Protein AF-0000000067797467 (afdb_homodimer)

Foldseek 3Di:
DDPVPDPPPPDDDDPDDPPDDPPPPDPPPPPPPVPPCPVPPPPPDLLNVLVVLLVVLVVVLVVLVVVLVVLLVVQVQDDPLSARPVLVVLCVVLQWDWDDDLQDQWIWIWHADPQGKIKIKIWGLVQQPDDDPDDDDDDDPDDPPPPPPVQRWTWMWMWIFDPQAWIKIWTATDDQLDTDTFFIFTGNGRCLVPPDDPVSVVVVVPGDGDHTLVPDDPVVSVVVRVVVVVNRSGSSNSNSVVSVSVSSSSSSVSVVSVVVSVVSD/DPPDPDDDDDDDDDDDDDPDPPDPPPPPPPPPPVPCCCVCVVPCPLVNVLVVLLVVLVVVLVVLVVVLVVLLVVQVQDDPLSARPVLVVLCVVLQWDWDDDLQDQKIWIWHADPQRKIKIKIWGLVQADPDDPPDPDDDDPPDPPPPPPPQGWTWMWMWIFDPQAWIKIWTATDDQLDTDTFFIDTGNGRCLRPPDDPVSVVVVVPDDGDHTLVPDDPVVSVVVRVVVVVNRSGSSNSNSVVSVSVSSSSSSVSVVSVVVSVVSD

Nearest PDB structures (foldseek):
  3qv0-assembly1_A  TM=9.021E-01  e=7.326E-13  Saccharomyces cerevisiae
  3jv1-assembly1_A  TM=8.068E-01  e=3.166E-10  Trypanosoma brucei
  1yqf-assembly1_C  TM=7.315E-01  e=5.417E-11  Leishmania major
  1yqf-assembly2_E  TM=7.341E-01  e=7.970E-11  Leishmania major
  1yqf-assembly1_B  TM=8.059E-01  e=1.190E-09  Leishmania major

InterPro domains:
  IPR003428 Mitochondrial glycoprotein [PF02330] (66-263)
  IPR003428 Mitochondrial glycoprotein [PTHR10826] (21-265)
  IPR036561 Mitochondrial glycoprotein superfamily [G3DSA:3.10.280.10] (45-264)
  IPR036561 Mitochondrial glycoprotein superfamily [SSF54529] (49-264)

Sequence (530 aa):
MSRAILRINASNIVRQALRASAPQVTRFAVPAFTRALSTSRPAFSSEAIATELVARLTKEIDYENSVEAEIAEESGSTGQYRLPKEIDNELTKSGFEIVYSPSKDELELVKKLDNGDVTRVFVSLGAVAQPAPDAFPEEAEVESAEEMEMPEMMDINVVIDRAAQGALSIHGQIDEGEFIISTITPYKDGKLATIDDANTAAERRNAYEGPYFYSLDEDLQRSIQDYIQSRGVDTTFLLLLPEIAETFENRSYKTYLASIRDVVAMSRAILRINASNIVRQALRASAPQVTRFAVPAFTRALSTSRPAFSSEAIATELVARLTKEIDYENSVEAEIAEESGSTGQYRLPKEIDNELTKSGFEIVYSPSKDELELVKKLDNGDVTRVFVSLGAVAQPAPDAFPEEAEVESAEEMEMPEMMDINVVIDRAAQGALSIHGQIDEGEFIISTITPYKDGKLATIDDANTAAERRNAYEGPYFYSLDEDLQRSIQDYIQSRGVDTTFLLLLPEIAETFENRSYKTYLASIRDVVA

Structure (mmCIF, N/CA/C/O backbone):
data_AF-0000000067797467-model_v1
#
loop_
_entity.id
_entity.type
_entity.pdbx_description
1 polymer YALI0A06765p
#
loop_
_atom_site.group_PDB
_atom_site.id
_atom_site.type_symbol
_atom_site.label_atom_id
_atom_site.label_alt_id
_atom_site.label_comp_id
_atom_site.label_asym_id
_atom_site.label_entity_id
_atom_site.label_seq_id
_atom_site.pdbx_PDB_ins_code
_atom_site.Cartn_x
_atom_site.Cartn_y
_atom_site.Cartn_z
_atom_site.occupancy
_atom_site.B_iso_or_equiv
_atom_site.auth_seq_id
_atom_site.auth_comp_id
_atom_site.auth_asym_id
_atom_site.auth_atom_id
_atom_site.pdbx_PDB_model_num
ATOM 1 N N . MET A 1 1 ? -31.374 -19.629 41.127 1 16.2 1 MET A N 1
ATOM 2 C CA . MET A 1 1 ? -30.366 -19.981 42.123 1 16.2 1 MET A CA 1
ATOM 3 C C . MET A 1 1 ? -29.049 -19.264 41.84 1 16.2 1 MET A C 1
ATOM 5 O O . MET A 1 1 ? -28.854 -18.722 40.75 1 16.2 1 MET A O 1
ATOM 9 N N . SER A 1 2 ? -27.898 -19.558 42.685 1 15.97 2 SER A N 1
ATOM 10 C CA . SER A 1 2 ? -26.846 -19.112 43.592 1 15.97 2 SER A CA 1
ATOM 11 C C . SER A 1 2 ? -25.509 -18.986 42.869 1 15.97 2 SER A C 1
ATOM 13 O O . SER A 1 2 ? -24.481 -18.721 43.495 1 15.97 2 SER A O 1
ATOM 15 N N . ARG A 1 3 ? -25.357 -19.391 41.584 1 17.43 3 ARG A N 1
ATOM 16 C CA . ARG A 1 3 ? -23.984 -19.881 41.521 1 17.43 3 ARG A CA 1
ATOM 17 C C . ARG A 1 3 ? -22.988 -18.731 41.626 1 17.43 3 ARG A C 1
ATOM 19 O O . ARG A 1 3 ? -22.857 -17.929 40.699 1 17.43 3 ARG A O 1
ATOM 26 N N . ALA A 1 4 ? -22.892 -18.04 42.884 1 17.18 4 ALA A N 1
ATOM 27 C CA . ALA A 1 4 ? -21.997 -17.081 43.527 1 17.18 4 ALA A CA 1
ATOM 28 C C . ALA A 1 4 ? -20.536 -17.461 43.304 1 17.18 4 ALA A C 1
ATOM 30 O O . ALA A 1 4 ? -20.03 -18.399 43.924 1 17.18 4 ALA A O 1
ATOM 31 N N . ILE A 1 5 ? -20.193 -17.905 41.988 1 20.16 5 ILE A N 1
ATOM 32 C CA . ILE A 1 5 ? -18.879 -18.539 42.032 1 20.16 5 ILE A CA 1
ATOM 33 C C . ILE A 1 5 ? -17.896 -17.637 42.775 1 20.16 5 ILE A C 1
ATOM 35 O O . ILE A 1 5 ? -17.904 -16.417 42.594 1 20.16 5 ILE A O 1
ATOM 39 N N . LEU A 1 6 ? -17.359 -18.194 43.774 1 17.08 6 LEU A N 1
ATOM 40 C CA . LEU A 1 6 ? -16.394 -17.971 44.844 1 17.08 6 LEU A CA 1
ATOM 41 C C . LEU A 1 6 ? -15.128 -17.313 44.307 1 17.08 6 LEU A C 1
ATOM 43 O O . LEU A 1 6 ? -14.532 -17.798 43.343 1 17.08 6 LEU A O 1
ATOM 47 N N . ARG A 1 7 ? -14.999 -15.891 44.419 1 18.89 7 ARG A N 1
ATOM 48 C CA . ARG A 1 7 ? -14.053 -14.782 44.496 1 18.89 7 ARG A CA 1
ATOM 49 C C . ARG A 1 7 ? -12.79 -15.192 45.245 1 18.89 7 ARG A C 1
ATOM 51 O O . ARG A 1 7 ? -12.739 -15.116 46.475 1 18.89 7 ARG A O 1
ATOM 58 N N . ILE A 1 8 ? -12.352 -16.532 44.94 1 18.1 8 ILE A N 1
ATOM 59 C CA . ILE A 1 8 ? -11.269 -16.901 45.844 1 18.1 8 ILE A CA 1
ATOM 60 C C . ILE A 1 8 ? -10.212 -15.798 45.86 1 18.1 8 ILE A C 1
ATOM 62 O O . ILE A 1 8 ? -9.757 -15.351 44.805 1 18.1 8 ILE A O 1
ATOM 66 N N . ASN A 1 9 ? -9.952 -15.062 47.006 1 17.66 9 ASN A N 1
ATOM 67 C CA . ASN A 1 9 ? -9.229 -14.057 47.778 1 17.66 9 ASN A CA 1
ATOM 68 C C . ASN A 1 9 ? -7.73 -14.342 47.805 1 17.66 9 ASN A C 1
ATOM 70 O O . ASN A 1 9 ? -7.251 -15.085 48.662 1 17.66 9 ASN A O 1
ATOM 74 N N . ALA A 1 10 ? -7.208 -14.957 46.657 1 19.47 10 ALA A N 1
ATOM 75 C CA . ALA A 1 10 ? -5.858 -15.425 46.961 1 19.47 10 ALA A CA 1
ATOM 76 C C . ALA A 1 10 ? -5.039 -14.331 47.639 1 19.47 10 ALA A C 1
ATOM 78 O O . ALA A 1 10 ? -4.993 -13.195 47.162 1 19.47 10 ALA A O 1
ATOM 79 N N . SER A 1 11 ? -4.649 -14.491 48.965 1 18.03 11 SER A N 1
ATOM 80 C CA . SER A 1 11 ? -4.008 -13.865 50.116 1 18.03 11 SER A CA 1
ATOM 81 C C . SER A 1 11 ? -2.693 -13.2 49.723 1 18.03 11 SER A C 1
ATOM 83 O O . SER A 1 11 ? -2.131 -13.5 48.667 1 18.03 11 SER A O 1
ATOM 85 N N . ASN A 1 12 ? -1.923 -12.525 50.749 1 18.1 12 ASN A N 1
ATOM 86 C CA . ASN A 1 12 ? -1.264 -11.417 51.431 1 18.1 12 ASN A CA 1
ATOM 87 C C . ASN A 1 12 ? 0.255 -11.533 51.351 1 18.1 12 ASN A C 1
ATOM 89 O O . ASN A 1 12 ? 0.976 -10.657 51.833 1 18.1 12 ASN A O 1
ATOM 93 N N . ILE A 1 13 ? 0.848 -12.822 51.111 1 18.43 13 ILE A N 1
ATOM 94 C CA . ILE A 1 13 ? 1.911 -13.034 52.088 1 18.43 13 ILE A CA 1
ATOM 95 C C . ILE A 1 13 ? 3.073 -12.086 51.799 1 18.43 13 ILE A C 1
ATOM 97 O O . ILE A 1 13 ? 3.534 -11.37 52.691 1 18.43 13 ILE A O 1
ATOM 101 N N . VAL A 1 14 ? 4.26 -12.541 51.188 1 18.91 14 VAL A N 1
ATOM 102 C CA . VAL A 1 14 ? 5.525 -12.719 51.892 1 18.91 14 VAL A CA 1
ATOM 103 C C . VAL A 1 14 ? 6.449 -11.539 51.601 1 18.91 14 VAL A C 1
ATOM 105 O O . VAL A 1 14 ? 7.566 -11.474 52.12 1 18.91 14 VAL A O 1
ATOM 108 N N . ARG A 1 15 ? 6.186 -10.47 50.692 1 18.35 15 ARG A N 1
ATOM 109 C CA . ARG A 1 15 ? 7.449 -9.875 50.268 1 18.35 15 ARG A CA 1
ATOM 110 C C . ARG A 1 15 ? 8.056 -9.027 51.381 1 18.35 15 ARG A C 1
ATOM 112 O O . ARG A 1 15 ? 7.566 -7.935 51.675 1 18.35 15 ARG A O 1
ATOM 119 N N . GLN A 1 16 ? 8.441 -9.693 52.525 1 19.54 16 GLN A N 1
ATOM 120 C CA . GLN A 1 16 ? 9.066 -8.996 53.644 1 19.54 16 GLN A CA 1
ATOM 121 C C . GLN A 1 16 ? 10.194 -8.086 53.164 1 19.54 16 GLN A C 1
ATOM 123 O O . GLN A 1 16 ? 10.623 -8.175 52.012 1 19.54 16 GLN A O 1
ATOM 128 N N . ALA A 1 17 ? 11.465 -8.073 54.069 1 20.24 17 ALA A N 1
ATOM 129 C CA . ALA A 1 17 ? 12.151 -7.155 54.975 1 20.24 17 ALA A CA 1
ATOM 130 C C . ALA A 1 17 ? 13.383 -6.547 54.311 1 20.24 17 ALA A C 1
ATOM 132 O O . ALA A 1 17 ? 13.97 -5.595 54.831 1 20.24 17 ALA A O 1
ATOM 133 N N . LEU A 1 18 ? 13.976 -7.285 53.289 1 21.02 18 LEU A N 1
ATOM 134 C CA . LEU A 1 18 ? 15.399 -7.083 53.539 1 21.02 18 LEU A CA 1
ATOM 135 C C . LEU A 1 18 ? 15.809 -5.65 53.216 1 21.02 18 LEU A C 1
ATOM 137 O O . LEU A 1 18 ? 15.708 -5.215 52.066 1 21.02 18 LEU A O 1
ATOM 141 N N . ARG A 1 19 ? 15.591 -4.672 54.095 1 22.79 19 ARG A N 1
ATOM 142 C CA . ARG A 1 19 ? 15.871 -3.24 54.07 1 22.79 19 ARG A CA 1
ATOM 143 C C . ARG A 1 19 ? 17.367 -2.977 53.945 1 22.79 19 ARG A C 1
ATOM 145 O O . ARG A 1 19 ? 18.069 -2.862 54.952 1 22.79 19 ARG A O 1
ATOM 152 N N . ALA A 1 20 ? 18.155 -3.881 53.158 1 23.83 20 ALA A N 1
ATOM 153 C CA . ALA A 1 20 ? 19.581 -3.649 53.374 1 23.83 20 ALA A CA 1
ATOM 154 C C . ALA A 1 20 ? 19.923 -2.168 53.239 1 23.83 20 ALA A C 1
ATOM 156 O O . ALA A 1 20 ? 19.226 -1.425 52.544 1 23.83 20 ALA A O 1
ATOM 157 N N . SER A 1 21 ? 21.001 -1.805 54.049 1 23.21 21 SER A N 1
ATOM 158 C CA . SER A 1 21 ? 21.726 -0.619 54.493 1 23.21 21 SER A CA 1
ATOM 159 C C . SER A 1 21 ? 22.301 0.152 53.31 1 23.21 21 SER A C 1
ATOM 161 O O . SER A 1 21 ? 22.785 -0.447 52.347 1 23.21 21 SER A O 1
ATOM 163 N N . ALA A 1 22 ? 21.952 1.39 53.161 1 26.07 22 ALA A N 1
ATOM 164 C CA . ALA A 1 22 ? 22.126 2.515 52.245 1 26.07 22 ALA A CA 1
ATOM 165 C C . ALA A 1 22 ? 23.591 2.932 52.161 1 26.07 22 ALA A C 1
ATOM 167 O O . ALA A 1 22 ? 24.128 3.531 53.096 1 26.07 22 ALA A O 1
ATOM 168 N N . PRO A 1 23 ? 24.555 1.861 51.897 1 26.14 23 PRO A N 1
ATOM 169 C CA . PRO A 1 23 ? 25.817 2.571 52.119 1 26.14 23 PRO A CA 1
ATOM 170 C C . PRO A 1 23 ? 25.885 3.902 51.373 1 26.14 23 PRO A C 1
ATOM 172 O O . PRO A 1 23 ? 25.192 4.086 50.369 1 26.14 23 PRO A O 1
ATOM 175 N N . GLN A 1 24 ? 26.496 4.899 52.045 1 26.87 24 GLN A N 1
ATOM 176 C CA . GLN A 1 24 ? 26.753 6.319 51.825 1 26.87 24 GLN A CA 1
ATOM 177 C C . GLN A 1 24 ? 27.638 6.533 50.6 1 26.87 24 GLN A C 1
ATOM 179 O O . GLN A 1 24 ? 28.811 6.153 50.6 1 26.87 24 GLN A O 1
ATOM 184 N N . VAL A 1 25 ? 27.349 5.955 49.468 1 25.51 25 VAL A N 1
ATOM 185 C CA . VAL A 1 25 ? 28.33 6.138 48.403 1 25.51 25 VAL A CA 1
ATOM 186 C C . VAL A 1 25 ? 28.632 7.624 48.227 1 25.51 25 VAL A C 1
ATOM 188 O O . VAL A 1 25 ? 27.716 8.449 48.185 1 25.51 25 VAL A O 1
ATOM 191 N N . THR A 1 26 ? 29.893 7.946 48.636 1 26.57 26 THR A N 1
ATOM 192 C CA . THR A 1 26 ? 30.632 9.194 48.477 1 26.57 26 THR A CA 1
ATOM 193 C C . THR A 1 26 ? 30.58 9.673 47.029 1 26.57 26 THR A C 1
ATOM 195 O O . THR A 1 26 ? 30.839 8.901 46.105 1 26.57 26 THR A O 1
ATOM 198 N N . ARG A 1 27 ? 29.835 10.647 46.766 1 27.41 27 ARG A N 1
ATOM 199 C CA . ARG A 1 27 ? 29.579 11.357 45.517 1 27.41 27 ARG A CA 1
ATOM 200 C C . ARG A 1 27 ? 30.87 11.917 44.93 1 27.41 27 ARG A C 1
ATOM 202 O O . ARG A 1 27 ? 31.475 12.826 45.502 1 27.41 27 ARG A O 1
ATOM 209 N N . PHE A 1 28 ? 31.827 10.946 44.558 1 26.26 28 PHE A N 1
ATOM 210 C CA . PHE A 1 28 ? 32.947 11.626 43.919 1 26.26 28 PHE A CA 1
ATOM 211 C C . PHE A 1 28 ? 32.456 12.575 42.832 1 26.26 28 PHE A C 1
ATOM 213 O O . PHE A 1 28 ? 31.504 12.263 42.113 1 26.26 28 PHE A O 1
ATOM 220 N N . ALA A 1 29 ? 32.793 13.862 43.019 1 29.23 29 ALA A N 1
ATOM 221 C CA . ALA A 1 29 ? 32.565 15.035 42.179 1 29.23 29 ALA A CA 1
ATOM 222 C C . ALA A 1 29 ? 33.138 14.827 40.78 1 29.23 29 ALA A C 1
ATOM 224 O O . ALA A 1 29 ? 34.351 14.681 40.614 1 29.23 29 ALA A O 1
ATOM 225 N N . VAL A 1 30 ? 32.609 13.861 40.042 1 29.72 30 VAL A N 1
ATOM 226 C CA . VAL A 1 30 ? 33.216 13.771 38.718 1 29.72 30 VAL A CA 1
ATOM 227 C C . VAL A 1 30 ? 33.222 15.148 38.057 1 29.72 30 VAL A C 1
ATOM 229 O O . VAL A 1 30 ? 32.226 15.872 38.108 1 29.72 30 VAL A O 1
ATOM 232 N N . PRO A 1 31 ? 34.477 15.714 37.914 1 35.67 31 PRO A N 1
ATOM 233 C CA . PRO A 1 31 ? 34.61 16.96 37.155 1 35.67 31 PRO A CA 1
ATOM 234 C C . PRO A 1 31 ? 33.928 16.896 35.791 1 35.67 31 PRO A C 1
ATOM 236 O O . PRO A 1 31 ? 33.889 15.833 35.165 1 35.67 31 PRO A O 1
ATOM 239 N N . ALA A 1 32 ? 32.87 17.667 35.642 1 30.67 32 ALA A N 1
ATOM 240 C CA . ALA A 1 32 ? 32.06 17.834 34.437 1 30.67 32 ALA A CA 1
ATOM 241 C C . ALA A 1 32 ? 32.919 18.276 33.256 1 30.67 32 ALA A C 1
ATOM 243 O O . ALA A 1 32 ? 33.348 19.43 33.189 1 30.67 32 ALA A O 1
ATOM 244 N N . PHE A 1 33 ? 34.01 17.485 32.834 1 34.84 33 PHE A N 1
ATOM 245 C CA . PHE A 1 33 ? 34.578 17.937 31.57 1 34.84 33 PHE A CA 1
ATOM 246 C C . PHE A 1 33 ? 33.496 18.06 30.503 1 34.84 33 PHE A C 1
ATOM 248 O O . PHE A 1 33 ? 32.826 17.078 30.176 1 34.84 33 PHE A O 1
ATOM 255 N N . THR A 1 34 ? 32.82 19.127 30.474 1 30.62 34 THR A N 1
ATOM 256 C CA . THR A 1 34 ? 31.924 19.46 29.373 1 30.62 34 THR A CA 1
ATOM 257 C C . THR A 1 34 ? 32.653 19.367 28.035 1 30.62 34 THR A C 1
ATOM 259 O O . THR A 1 34 ? 33.404 20.272 27.668 1 30.62 34 THR A O 1
ATOM 262 N N . ARG A 1 35 ? 33.484 18.315 27.697 1 34.73 35 ARG A N 1
ATOM 263 C CA . ARG A 1 35 ? 33.985 18.367 26.328 1 34.73 35 ARG A CA 1
ATOM 264 C C . ARG A 1 35 ? 32.847 18.583 25.336 1 34.73 35 ARG A C 1
ATOM 266 O O . ARG A 1 35 ? 31.889 17.808 25.304 1 34.73 35 ARG A O 1
ATOM 273 N N . ALA A 1 36 ? 32.699 19.804 24.924 1 32.66 36 ALA A N 1
ATOM 274 C CA . ALA A 1 36 ? 31.894 20.213 23.776 1 32.66 36 ALA A CA 1
ATOM 275 C C . ALA A 1 36 ? 32.266 19.411 22.532 1 32.66 36 ALA A C 1
ATOM 277 O O . ALA A 1 36 ? 33.333 19.616 21.949 1 32.66 36 ALA A O 1
ATOM 278 N N . LEU A 1 37 ? 32.411 18.034 22.508 1 35.46 37 LEU A N 1
ATOM 279 C CA . LEU A 1 37 ? 32.646 17.384 21.223 1 35.46 37 LEU A CA 1
ATOM 280 C C . LEU A 1 37 ? 31.722 17.952 20.15 1 35.46 37 LEU A C 1
ATOM 282 O O . LEU A 1 37 ? 30.507 17.753 20.203 1 35.46 37 LEU A O 1
ATOM 286 N N . SER A 1 38 ? 32.001 19.15 19.777 1 33.87 38 SER A N 1
ATOM 287 C CA . SER A 1 38 ? 31.42 19.655 18.537 1 33.87 38 SER A CA 1
ATOM 288 C C . SER A 1 38 ? 31.625 18.671 17.39 1 33.87 38 SER A C 1
ATOM 290 O O . SER A 1 38 ? 32.654 18.706 16.712 1 33.87 38 SER A O 1
ATOM 292 N N . THR A 1 39 ? 31.72 17.362 17.545 1 36.78 39 THR A N 1
ATOM 293 C CA . THR A 1 39 ? 31.963 16.634 16.305 1 36.78 39 THR A CA 1
ATOM 294 C C . THR A 1 39 ? 31.014 17.104 15.206 1 36.78 39 THR A C 1
ATOM 296 O O . THR A 1 39 ? 29.797 16.944 15.321 1 36.78 39 THR A O 1
ATOM 299 N N . SER A 1 40 ? 31.313 18.218 14.606 1 36.48 40 SER A N 1
ATOM 300 C CA . SER A 1 40 ? 30.685 18.535 13.328 1 36.48 40 SER A CA 1
ATOM 301 C C . SER A 1 40 ? 30.601 17.304 12.432 1 36.48 40 SER A C 1
ATOM 303 O O . SER A 1 40 ? 31.627 16.749 12.033 1 36.48 40 SER A O 1
ATOM 305 N N . ARG A 1 41 ? 29.924 16.34 12.651 1 40.92 41 ARG A N 1
ATOM 306 C CA . ARG A 1 41 ? 29.786 15.381 11.56 1 40.92 41 ARG A CA 1
ATOM 307 C C . ARG A 1 41 ? 29.783 16.087 10.208 1 40.92 41 ARG A C 1
ATOM 309 O O . ARG A 1 41 ? 28.939 16.949 9.954 1 40.92 41 ARG A O 1
ATOM 316 N N . PRO A 1 42 ? 30.793 16.191 9.451 1 42.44 42 PRO A N 1
ATOM 317 C CA . PRO A 1 42 ? 30.731 16.861 8.15 1 42.44 42 PRO A CA 1
ATOM 318 C C . PRO A 1 42 ? 29.413 16.61 7.42 1 42.44 42 PRO A C 1
ATOM 320 O O . PRO A 1 42 ? 28.883 15.497 7.46 1 42.44 42 PRO A O 1
ATOM 323 N N . ALA A 1 43 ? 28.484 17.513 7.264 1 48.46 43 ALA A N 1
ATOM 324 C CA . ALA A 1 43 ? 27.246 17.536 6.488 1 48.46 43 ALA A CA 1
ATOM 325 C C . ALA A 1 43 ? 27.421 16.814 5.155 1 48.46 43 ALA A C 1
ATOM 327 O O . ALA A 1 43 ? 2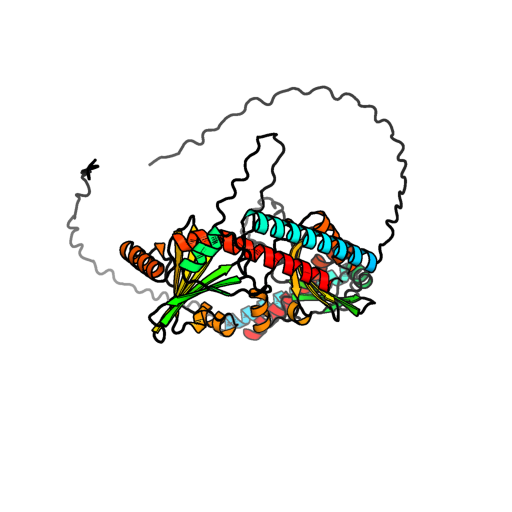8.103 17.313 4.257 1 48.46 43 ALA A O 1
ATOM 328 N N . PHE A 1 44 ? 27.697 15.505 5.046 1 60.65 44 PHE A N 1
ATOM 329 C CA . PHE A 1 44 ? 27.798 14.845 3.75 1 60.65 44 PHE A CA 1
ATOM 330 C C . PHE A 1 44 ? 26.8 15.437 2.761 1 60.65 44 PHE A C 1
ATOM 332 O O . PHE A 1 44 ? 25.667 15.753 3.129 1 60.65 44 PHE A O 1
ATOM 339 N N . SER A 1 45 ? 27.37 15.88 1.665 1 78.95 45 SER A N 1
ATOM 340 C CA . SER A 1 45 ? 26.579 16.449 0.579 1 78.95 45 SER A CA 1
ATOM 341 C C . SER A 1 45 ? 25.463 15.502 0.152 1 78.95 45 SER A C 1
ATOM 343 O O . SER A 1 45 ? 25.55 14.292 0.372 1 78.95 45 SER A O 1
ATOM 345 N N . SER A 1 46 ? 24.337 15.983 -0.066 1 83.62 46 SER A N 1
ATOM 346 C CA . SER A 1 46 ? 23.205 15.225 -0.591 1 83.62 46 SER A CA 1
ATOM 347 C C . SER A 1 46 ? 23.65 14.245 -1.671 1 83.62 46 SER A C 1
ATOM 349 O O . SER A 1 46 ? 23.128 13.131 -1.758 1 83.62 46 SER A O 1
ATOM 351 N N . GLU A 1 47 ? 24.773 14.579 -2.331 1 87.98 47 GLU A N 1
ATOM 352 C CA . GLU A 1 47 ? 25.286 13.723 -3.396 1 87.98 47 GLU A CA 1
ATOM 353 C C . GLU A 1 47 ? 26.041 12.525 -2.827 1 87.98 47 GLU A C 1
ATOM 355 O O . GLU A 1 47 ? 25.925 11.411 -3.341 1 87.98 47 GLU A O 1
ATOM 360 N N . ALA A 1 48 ? 26.828 12.795 -1.802 1 92.15 48 ALA A N 1
ATOM 361 C CA . ALA A 1 48 ? 27.57 11.709 -1.165 1 92.15 48 ALA A CA 1
ATOM 362 C C . ALA A 1 48 ? 26.621 10.681 -0.555 1 92.15 48 ALA A C 1
ATOM 364 O O . ALA A 1 48 ? 26.871 9.476 -0.63 1 92.15 48 ALA A O 1
ATOM 365 N N . ILE A 1 49 ? 25.612 11.175 -0.018 1 94.98 49 ILE A N 1
ATOM 366 C CA . ILE A 1 49 ? 24.621 10.311 0.615 1 94.98 49 ILE A CA 1
ATOM 367 C C . ILE A 1 49 ? 23.925 9.461 -0.446 1 94.98 49 ILE A C 1
ATOM 369 O O . ILE A 1 49 ? 23.73 8.258 -0.257 1 94.98 49 ILE A O 1
ATOM 373 N N . ALA A 1 50 ? 23.55 10.014 -1.615 1 94.78 50 ALA A N 1
ATOM 374 C CA . ALA A 1 50 ? 22.937 9.283 -2.722 1 94.78 50 ALA A CA 1
ATOM 375 C C . ALA A 1 50 ? 23.88 8.212 -3.261 1 94.78 50 ALA A C 1
ATOM 377 O O . ALA A 1 50 ? 23.455 7.09 -3.549 1 94.78 50 ALA A O 1
ATOM 378 N N . THR A 1 51 ? 25.173 8.572 -3.359 1 96.48 51 THR A N 1
ATOM 379 C CA . THR A 1 51 ? 26.172 7.637 -3.862 1 96.48 51 THR A CA 1
ATOM 380 C C . THR A 1 51 ? 26.297 6.429 -2.937 1 96.48 51 THR A C 1
ATOM 382 O O . THR A 1 51 ? 26.401 5.292 -3.403 1 96.48 51 THR A O 1
ATOM 385 N N . GLU A 1 52 ? 26.262 6.694 -1.685 1 96.98 52 GLU A N 1
ATOM 386 C CA . GLU A 1 52 ? 26.33 5.612 -0.707 1 96.98 52 GLU A CA 1
ATOM 387 C C . GLU A 1 52 ? 25.113 4.697 -0.809 1 96.98 52 GLU A C 1
ATOM 389 O O . GLU A 1 52 ? 25.241 3.474 -0.731 1 96.98 52 GLU A O 1
ATOM 394 N N . LEU A 1 53 ? 23.955 5.281 -0.92 1 97.87 53 LEU A N 1
ATOM 395 C CA . LEU A 1 53 ? 22.738 4.489 -1.052 1 97.87 53 LEU A CA 1
ATOM 396 C C . LEU A 1 53 ? 22.784 3.628 -2.311 1 97.87 53 LEU A C 1
ATOM 398 O O . LEU A 1 53 ? 22.445 2.443 -2.27 1 97.87 53 LEU A O 1
ATOM 402 N N . VAL A 1 54 ? 23.255 4.19 -3.418 1 98.01 54 VAL A N 1
ATOM 403 C CA . VAL A 1 54 ? 23.372 3.457 -4.674 1 98.01 54 VAL A CA 1
ATOM 404 C C . VAL A 1 54 ? 24.324 2.275 -4.496 1 98.01 54 VAL A C 1
ATOM 406 O O . VAL A 1 54 ? 24.043 1.169 -4.963 1 98.01 54 VAL A O 1
ATOM 409 N N . ALA A 1 55 ? 25.409 2.518 -3.785 1 97.97 55 ALA A N 1
ATOM 410 C CA . ALA A 1 55 ? 26.385 1.458 -3.544 1 97.97 55 ALA A CA 1
ATOM 411 C C . ALA A 1 55 ? 25.771 0.321 -2.733 1 97.97 55 ALA A C 1
ATOM 413 O O . ALA A 1 55 ? 26.005 -0.855 -3.025 1 97.97 55 ALA A O 1
ATOM 414 N N . ARG A 1 56 ? 24.972 0.675 -1.73 1 97.7 56 ARG A N 1
ATOM 415 C CA . ARG A 1 56 ? 24.337 -0.329 -0.882 1 97.7 56 ARG A CA 1
ATOM 416 C C . ARG A 1 56 ? 23.303 -1.132 -1.664 1 97.7 56 ARG A C 1
ATOM 418 O O . ARG A 1 56 ? 23.213 -2.352 -1.512 1 97.7 56 ARG A O 1
ATOM 425 N N . LEU A 1 57 ? 22.538 -0.422 -2.481 1 98.18 57 LEU A N 1
ATOM 426 C CA . LEU A 1 57 ? 21.544 -1.087 -3.316 1 98.18 57 LEU A CA 1
ATOM 427 C C . LEU A 1 57 ? 22.212 -2.035 -4.306 1 98.18 57 LEU A C 1
ATOM 429 O O . LEU A 1 57 ? 21.75 -3.161 -4.502 1 98.18 57 LEU A O 1
ATOM 433 N N . THR A 1 58 ? 23.321 -1.577 -4.875 1 98.07 58 THR A N 1
ATOM 434 C CA . THR A 1 58 ? 24.059 -2.4 -5.827 1 98.07 58 THR A CA 1
ATOM 435 C C . THR A 1 58 ? 24.593 -3.661 -5.153 1 98.07 58 THR A C 1
ATOM 437 O O . THR A 1 58 ? 24.5 -4.756 -5.711 1 98.07 58 THR A O 1
ATOM 440 N N . LYS A 1 59 ? 25.109 -3.456 -3.986 1 97.15 59 LYS A N 1
ATOM 441 C CA . LYS A 1 59 ? 25.611 -4.597 -3.226 1 97.15 59 LYS A CA 1
ATOM 442 C C . LYS A 1 59 ? 24.502 -5.611 -2.959 1 97.15 59 LYS A C 1
ATOM 444 O O . LYS A 1 59 ? 24.714 -6.819 -3.083 1 97.15 59 LYS A O 1
ATOM 449 N N . GLU A 1 60 ? 23.336 -5.126 -2.499 1 96.11 60 GLU A N 1
ATOM 450 C CA . GLU A 1 60 ? 22.201 -5.999 -2.216 1 96.11 60 GLU A CA 1
ATOM 451 C C . GLU A 1 60 ? 21.746 -6.737 -3.472 1 96.11 60 GLU A C 1
ATOM 453 O O . GLU A 1 60 ? 21.471 -7.938 -3.427 1 96.11 60 GLU A O 1
ATOM 458 N N . ILE A 1 61 ? 21.661 -6.058 -4.615 1 97.12 61 ILE A N 1
ATOM 459 C CA . ILE A 1 61 ? 21.26 -6.66 -5.882 1 97.12 61 ILE A CA 1
ATOM 460 C C . ILE A 1 61 ? 22.249 -7.757 -6.268 1 97.12 61 ILE A C 1
ATOM 462 O O . ILE A 1 61 ? 21.847 -8.856 -6.656 1 97.12 61 ILE A O 1
ATOM 466 N N . ASP A 1 62 ? 23.53 -7.451 -6.107 1 97.04 62 ASP A N 1
ATOM 467 C CA . ASP A 1 62 ? 24.567 -8.423 -6.442 1 97.04 62 ASP A CA 1
ATOM 468 C C . ASP A 1 62 ? 24.468 -9.659 -5.551 1 97.04 62 ASP A C 1
ATOM 470 O O . ASP A 1 62 ? 24.654 -10.785 -6.019 1 97.04 62 ASP A O 1
ATOM 474 N N . TYR A 1 63 ? 24.228 -9.426 -4.352 1 95.11 63 TYR A N 1
ATOM 475 C CA . TYR A 1 63 ? 24.052 -10.533 -3.418 1 95.11 63 TYR A CA 1
ATOM 476 C C . TYR A 1 63 ? 22.893 -11.426 -3.842 1 95.11 63 TYR A C 1
ATOM 478 O O . TYR A 1 63 ? 23.04 -12.648 -3.925 1 95.11 63 TYR A O 1
ATOM 486 N N . GLU A 1 64 ? 21.708 -10.833 -4.127 1 92.42 64 GLU A N 1
ATOM 487 C CA . GLU A 1 64 ? 20.528 -11.591 -4.532 1 92.42 64 GLU A CA 1
ATOM 488 C C . GLU A 1 64 ? 20.781 -12.355 -5.828 1 92.42 64 GLU A C 1
ATOM 490 O O . GLU A 1 64 ? 20.3 -13.477 -5.998 1 92.42 64 GLU A O 1
ATOM 495 N N . ASN A 1 65 ? 21.528 -11.728 -6.751 1 93.68 65 ASN A N 1
ATOM 496 C CA . ASN A 1 65 ? 21.897 -12.4 -7.992 1 93.68 65 ASN A CA 1
ATOM 497 C C . ASN A 1 65 ? 22.758 -13.632 -7.727 1 93.68 65 ASN A C 1
ATOM 499 O O . ASN A 1 65 ? 22.572 -14.672 -8.361 1 93.68 65 ASN A O 1
ATOM 503 N N . SER A 1 66 ? 23.66 -13.484 -6.806 1 94.12 66 SER A N 1
ATOM 504 C CA . SER A 1 66 ? 24.531 -14.605 -6.466 1 94.12 66 SER A CA 1
ATOM 505 C C . SER A 1 66 ? 23.742 -15.747 -5.835 1 94.12 66 SER A C 1
ATOM 507 O O . SER A 1 66 ? 23.992 -16.918 -6.128 1 94.12 66 SER A O 1
ATOM 509 N N . VAL A 1 67 ? 22.804 -15.412 -4.99 1 89.32 67 VAL A N 1
ATOM 510 C CA . VAL A 1 67 ? 21.961 -16.41 -4.339 1 89.32 67 VAL A CA 1
ATOM 511 C C . VAL A 1 67 ? 21.123 -17.14 -5.386 1 89.32 67 VAL A C 1
ATOM 513 O O . VAL A 1 67 ? 21.001 -18.367 -5.348 1 89.32 67 VAL A O 1
ATOM 516 N N . GLU A 1 68 ? 20.529 -16.418 -6.315 1 87.06 68 GLU A N 1
ATOM 517 C CA . GLU A 1 68 ? 19.724 -17.013 -7.377 1 87.06 68 GLU A CA 1
ATOM 518 C C . GLU A 1 68 ? 20.553 -17.97 -8.229 1 87.06 68 GLU A C 1
ATOM 520 O O . GLU A 1 68 ? 20.083 -19.048 -8.598 1 87.06 68 GLU A O 1
ATOM 525 N N . ALA A 1 69 ? 21.784 -17.552 -8.552 1 87.34 69 ALA A N 1
ATOM 526 C CA . ALA A 1 69 ? 22.679 -18.38 -9.355 1 87.34 69 ALA A CA 1
ATOM 527 C C . ALA A 1 69 ? 23.026 -19.677 -8.629 1 87.34 69 ALA A C 1
ATOM 529 O O . ALA A 1 69 ? 23.065 -20.747 -9.24 1 87.34 69 ALA A O 1
ATOM 530 N N . GLU A 1 70 ? 23.222 -19.573 -7.392 1 88.5 70 GLU A N 1
ATOM 531 C CA . GLU A 1 70 ? 23.552 -20.743 -6.584 1 88.5 70 GLU A CA 1
ATOM 532 C C . GLU A 1 70 ? 22.379 -21.716 -6.516 1 88.5 70 GLU A C 1
ATOM 534 O O . GLU A 1 70 ? 22.56 -22.926 -6.665 1 88.5 70 GLU A O 1
ATOM 539 N N . ILE A 1 71 ? 21.224 -21.175 -6.27 1 84.72 71 ILE A N 1
ATOM 540 C CA . ILE A 1 71 ? 20.025 -22.002 -6.189 1 84.72 71 ILE A CA 1
ATOM 541 C C . ILE A 1 71 ? 19.783 -22.694 -7.528 1 84.72 71 ILE A C 1
ATOM 543 O O . ILE A 1 71 ? 19.442 -23.878 -7.57 1 84.72 71 ILE A O 1
ATOM 547 N N . ALA A 1 72 ? 19.966 -21.983 -8.623 1 83.89 72 ALA A N 1
ATOM 548 C CA . ALA A 1 72 ? 19.771 -22.537 -9.961 1 83.89 72 ALA A CA 1
ATOM 549 C C . ALA A 1 72 ? 20.752 -23.674 -10.231 1 83.89 72 ALA A C 1
ATOM 551 O O . ALA A 1 72 ? 20.373 -24.712 -10.777 1 83.89 72 ALA A O 1
ATOM 552 N N . GLU A 1 73 ? 21.972 -23.482 -9.905 1 86.54 73 GLU A N 1
ATOM 553 C CA . GLU A 1 73 ? 23 -24.499 -10.103 1 86.54 73 GLU A CA 1
ATOM 554 C C . GLU A 1 73 ? 22.712 -25.744 -9.268 1 86.54 73 GLU A C 1
ATOM 556 O O . GLU A 1 73 ? 22.774 -26.866 -9.775 1 86.54 73 GLU A O 1
ATOM 561 N N . GLU A 1 74 ? 22.328 -25.505 -8.036 1 87.36 74 GLU A N 1
ATOM 562 C CA . GLU A 1 74 ? 22.096 -26.61 -7.111 1 87.36 74 GLU A CA 1
ATOM 563 C C . GLU A 1 74 ? 20.836 -27.386 -7.484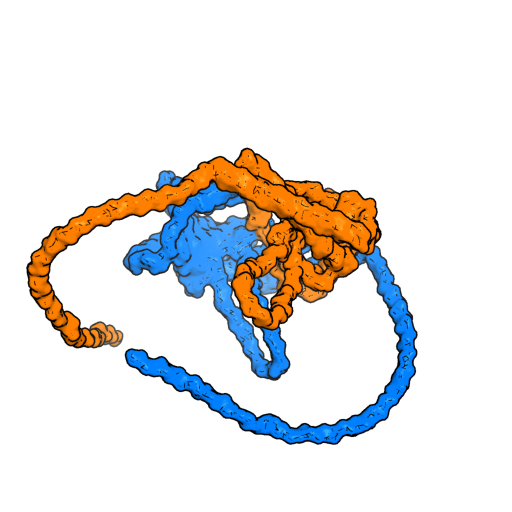 1 87.36 74 GLU A C 1
ATOM 565 O O . GLU A 1 74 ? 20.763 -28.599 -7.272 1 87.36 74 GLU A O 1
ATOM 570 N N . SER A 1 75 ? 19.908 -26.651 -8.007 1 85.83 75 SER A N 1
ATOM 571 C CA . SER A 1 75 ? 18.622 -27.283 -8.283 1 85.83 75 SER A CA 1
ATOM 572 C C . SER A 1 75 ? 18.569 -27.831 -9.705 1 85.83 75 SER A C 1
ATOM 574 O O . SER A 1 75 ? 17.587 -28.467 -10.095 1 85.83 75 SER A O 1
ATOM 576 N N . GLY A 1 76 ? 19.618 -27.632 -10.549 1 83.3 76 GLY A N 1
ATOM 577 C CA . GLY A 1 76 ? 19.67 -28.114 -11.92 1 83.3 76 GLY A CA 1
ATOM 578 C C . GLY A 1 76 ? 18.678 -27.421 -12.835 1 83.3 76 GLY A C 1
ATOM 579 O O . GLY A 1 76 ? 18.133 -28.039 -13.751 1 83.3 76 GLY A O 1
ATOM 580 N N . SER A 1 77 ? 18.455 -26.156 -12.519 1 79.5 77 SER A N 1
ATOM 581 C CA . SER A 1 77 ? 17.483 -25.375 -13.277 1 79.5 77 SER A CA 1
ATOM 582 C C . SER A 1 77 ? 17.919 -25.208 -14.729 1 79.5 77 SER A C 1
ATOM 584 O O . SER A 1 77 ? 19.051 -24.801 -15 1 79.5 77 SER A O 1
ATOM 586 N N . THR A 1 78 ? 17.103 -25.626 -15.698 1 73.74 78 THR A N 1
ATOM 587 C CA . THR A 1 78 ? 17.407 -25.503 -17.12 1 73.74 78 THR A CA 1
ATOM 588 C C . THR A 1 78 ? 16.306 -24.734 -17.844 1 73.74 78 THR A C 1
ATOM 590 O O . THR A 1 78 ? 16.436 -24.42 -19.029 1 73.74 78 THR A O 1
ATOM 593 N N . GLY A 1 79 ? 15.342 -24.338 -17.111 1 75.77 79 GLY A N 1
ATOM 594 C CA . GLY A 1 79 ? 14.199 -23.75 -17.79 1 75.77 79 GLY A CA 1
ATOM 595 C C . GLY A 1 79 ? 14.258 -22.236 -17.858 1 75.77 79 GLY A C 1
ATOM 596 O O . GLY A 1 79 ? 15.157 -21.619 -17.283 1 75.77 79 GLY A O 1
ATOM 597 N N . GLN A 1 80 ? 13.307 -21.711 -18.621 1 78.8 80 GLN A N 1
ATOM 598 C CA . GLN A 1 80 ? 13.232 -20.285 -18.923 1 78.8 80 GLN A CA 1
ATOM 599 C C . GLN A 1 80 ? 13.077 -19.46 -17.649 1 78.8 80 GLN A C 1
ATOM 601 O O . GLN A 1 80 ? 13.589 -18.342 -17.561 1 78.8 80 GLN A O 1
ATOM 606 N N . TYR A 1 81 ? 12.472 -20.153 -16.59 1 83.9 81 TYR A N 1
ATOM 607 C CA . TYR A 1 81 ? 12.158 -19.378 -15.396 1 83.9 81 TYR A CA 1
ATOM 608 C C . TYR A 1 81 ? 13.111 -19.72 -14.257 1 83.9 81 TYR A C 1
ATOM 610 O O . TYR A 1 81 ? 12.937 -19.247 -13.131 1 83.9 81 TYR A O 1
ATOM 618 N N . ARG A 1 82 ? 14.135 -20.537 -14.529 1 84.41 82 ARG A N 1
ATOM 619 C CA . ARG A 1 82 ? 15.139 -20.931 -13.546 1 84.41 82 ARG A CA 1
ATOM 620 C C . ARG A 1 82 ? 14.485 -21.55 -12.314 1 84.41 82 ARG A C 1
ATOM 622 O O . ARG A 1 82 ? 14.865 -21.241 -11.183 1 84.41 82 ARG A O 1
ATOM 629 N N . LEU A 1 83 ? 13.426 -22.273 -12.596 1 90.91 83 LEU A N 1
ATOM 630 C CA . LEU A 1 83 ? 12.814 -23.085 -11.55 1 90.91 83 LEU A CA 1
ATOM 631 C C . LEU A 1 83 ? 13.621 -24.356 -11.306 1 90.91 83 LEU A C 1
ATOM 633 O O . LEU A 1 83 ? 14.289 -24.856 -12.214 1 90.91 83 LEU A O 1
ATOM 637 N N . PRO A 1 84 ? 13.574 -24.828 -10.062 1 88.88 84 PRO A N 1
ATOM 638 C CA . PRO A 1 84 ? 14.163 -26.157 -9.875 1 88.88 84 PRO A CA 1
ATOM 639 C C . PRO A 1 84 ? 13.623 -27.186 -10.865 1 88.88 84 PRO A C 1
ATOM 641 O O . PRO A 1 84 ? 12.436 -27.159 -11.204 1 88.88 84 PRO A O 1
ATOM 644 N N . LYS A 1 85 ? 14.413 -28.126 -11.219 1 90.77 85 LYS A N 1
ATOM 645 C CA . LYS A 1 85 ? 14.103 -29.085 -12.277 1 90.77 85 LYS A CA 1
ATOM 646 C C . LYS A 1 85 ? 12.801 -29.824 -11.983 1 90.77 85 LYS A C 1
ATOM 648 O O . LYS A 1 85 ? 11.953 -29.973 -12.866 1 90.77 85 LYS A O 1
ATOM 653 N N . GLU A 1 86 ? 12.65 -30.281 -10.762 1 90.72 86 GLU A N 1
ATOM 654 C CA . GLU A 1 86 ? 11.466 -31.047 -10.383 1 90.72 86 GLU A CA 1
ATOM 655 C C . GLU A 1 86 ? 10.2 -30.204 -10.509 1 90.72 86 GLU A C 1
ATOM 657 O O . GLU A 1 86 ? 9.164 -30.696 -10.96 1 90.72 86 GLU A O 1
ATOM 662 N N . ILE A 1 87 ? 10.306 -28.991 -10.129 1 93.28 87 ILE A N 1
ATOM 663 C CA . ILE A 1 87 ? 9.171 -28.076 -10.192 1 93.28 87 ILE A CA 1
ATOM 664 C C . ILE A 1 87 ? 8.842 -27.761 -11.65 1 93.28 87 ILE A C 1
ATOM 666 O O . ILE A 1 87 ? 7.674 -27.765 -12.044 1 93.28 87 ILE A O 1
ATOM 670 N N . ASP A 1 88 ? 9.836 -27.512 -12.457 1 92.6 88 ASP A N 1
ATOM 671 C CA . ASP A 1 88 ? 9.66 -27.217 -13.875 1 92.6 88 ASP A CA 1
ATOM 672 C C . ASP A 1 88 ? 8.982 -28.378 -14.598 1 92.6 88 ASP A C 1
ATOM 674 O O . ASP A 1 88 ? 8.075 -28.169 -15.406 1 92.6 88 ASP A O 1
ATOM 678 N N . ASN A 1 89 ? 9.395 -29.573 -14.309 1 93.68 89 ASN A N 1
ATOM 679 C CA . ASN A 1 89 ? 8.822 -30.767 -14.922 1 93.68 89 ASN A CA 1
ATOM 680 C C . ASN A 1 89 ? 7.35 -30.933 -14.557 1 93.68 89 ASN A C 1
ATOM 682 O O . ASN A 1 89 ? 6.516 -31.194 -15.425 1 93.68 89 ASN A O 1
ATOM 686 N N . GLU A 1 90 ? 7.105 -30.813 -13.29 1 94.94 90 GLU A N 1
ATOM 687 C CA . GLU A 1 90 ? 5.73 -30.981 -12.831 1 94.94 90 GLU A CA 1
ATOM 688 C C . GLU A 1 90 ? 4.827 -29.879 -13.377 1 94.94 90 GLU A C 1
ATOM 690 O O . GLU A 1 90 ? 3.654 -30.119 -13.671 1 94.94 90 GLU A O 1
ATOM 695 N N . LEU A 1 91 ? 5.362 -28.688 -13.457 1 95.27 91 LEU A N 1
ATOM 696 C CA . LEU A 1 91 ? 4.598 -27.584 -14.029 1 95.27 91 LEU A CA 1
ATOM 697 C C . LEU A 1 91 ? 4.254 -27.859 -15.489 1 95.27 91 LEU A C 1
ATOM 699 O O . LEU A 1 91 ? 3.119 -27.637 -15.916 1 95.27 91 LEU A O 1
ATOM 703 N N . THR A 1 92 ? 5.208 -28.373 -16.244 1 94.29 92 THR A N 1
ATOM 704 C CA . THR A 1 92 ? 4.985 -28.707 -17.646 1 94.29 92 THR A CA 1
ATOM 705 C C . THR A 1 92 ? 3.875 -29.744 -17.785 1 94.29 92 THR A C 1
ATOM 707 O O . THR A 1 92 ? 2.997 -29.611 -18.641 1 94.29 92 THR A O 1
ATOM 710 N N . LYS A 1 93 ? 3.85 -30.689 -16.888 1 96.2 93 LYS A N 1
ATOM 711 C CA . LYS A 1 93 ? 2.841 -31.744 -16.906 1 96.2 93 LYS A CA 1
ATOM 712 C C . LYS A 1 93 ? 1.461 -31.191 -16.562 1 96.2 93 LYS A C 1
ATOM 714 O O . LYS A 1 93 ? 0.444 -31.713 -17.025 1 96.2 93 LYS A O 1
ATOM 719 N N . SER A 1 94 ? 1.421 -30.187 -15.779 1 96.47 94 SER A N 1
ATOM 720 C CA . SER A 1 94 ? 0.16 -29.632 -15.3 1 96.47 94 SER A CA 1
ATOM 721 C C . SER A 1 94 ? -0.589 -28.915 -16.419 1 96.47 94 SER A C 1
ATOM 723 O O . SER A 1 94 ? -1.801 -28.706 -16.328 1 96.47 94 SER A O 1
ATOM 725 N N . GLY A 1 95 ? 0.184 -28.459 -17.443 1 96.79 95 GLY A N 1
ATOM 726 C CA . GLY A 1 95 ? -0.424 -27.745 -18.555 1 96.79 95 GLY A CA 1
ATOM 727 C C . GLY A 1 95 ? -0.541 -26.252 -18.313 1 96.79 95 GLY A C 1
ATOM 728 O O . GLY A 1 95 ? -0.999 -25.511 -19.184 1 96.79 95 GLY A O 1
ATOM 729 N N . PHE A 1 96 ? -0.097 -25.779 -17.144 1 97.56 96 PHE A N 1
ATOM 730 C CA . PHE A 1 96 ? -0.136 -24.351 -16.85 1 97.56 96 PHE A CA 1
ATOM 731 C C . PHE A 1 96 ? 1.076 -23.643 -17.442 1 97.56 96 PHE A C 1
ATOM 733 O O . PHE A 1 96 ? 2.188 -24.175 -17.414 1 97.56 96 PHE A O 1
ATOM 740 N N . GLU A 1 97 ? 0.812 -22.406 -17.894 1 96.5 97 GLU A N 1
ATOM 741 C CA . GLU A 1 97 ? 1.852 -21.486 -18.346 1 96.5 97 GLU A CA 1
ATOM 742 C C . GLU A 1 97 ? 1.955 -20.274 -17.425 1 96.5 97 GLU A C 1
ATOM 744 O O . GLU A 1 97 ? 0.942 -19.779 -16.926 1 96.5 97 GLU A O 1
ATOM 749 N N . ILE A 1 98 ? 3.17 -19.822 -17.297 1 95.88 98 ILE A N 1
ATOM 750 C CA . ILE A 1 98 ? 3.408 -18.681 -16.419 1 95.88 98 ILE A CA 1
ATOM 751 C C . ILE A 1 98 ? 3.325 -17.385 -17.223 1 95.88 98 ILE A C 1
ATOM 753 O O . ILE A 1 98 ? 3.905 -17.281 -18.306 1 95.88 98 ILE A O 1
ATOM 757 N N . VAL A 1 99 ? 2.586 -16.416 -16.74 1 93.48 99 VAL A N 1
ATOM 758 C CA . VAL A 1 99 ? 2.547 -15.043 -17.233 1 93.48 99 VAL A CA 1
ATOM 759 C C . VAL A 1 99 ? 3.072 -14.093 -16.158 1 93.48 99 VAL A C 1
ATOM 761 O O . VAL A 1 99 ? 2.409 -13.866 -15.144 1 93.48 99 VAL A O 1
ATOM 764 N N . TYR A 1 100 ? 4.263 -13.521 -16.4 1 88.92 100 TYR A N 1
ATOM 765 C CA . TYR A 1 100 ? 4.935 -12.739 -15.368 1 88.92 100 TYR A CA 1
ATOM 766 C C . TYR A 1 100 ? 5.394 -11.393 -15.917 1 88.92 100 TYR A C 1
ATOM 768 O O . TYR A 1 100 ? 5.918 -11.316 -17.031 1 88.92 100 TYR A O 1
ATOM 776 N N . SER A 1 101 ? 5.042 -10.354 -15.176 1 85.77 101 SER A N 1
ATOM 777 C CA . SER A 1 101 ? 5.58 -9.014 -15.383 1 85.77 101 SER A CA 1
ATOM 778 C C . SER A 1 101 ? 6.302 -8.509 -14.138 1 85.77 101 SER A C 1
ATOM 780 O O . SER A 1 101 ? 5.711 -8.435 -13.059 1 85.77 101 SER A O 1
ATOM 782 N N . PRO A 1 102 ? 7.563 -8.126 -14.228 1 80.51 102 PRO A N 1
ATOM 783 C CA . PRO A 1 102 ? 8.368 -7.764 -13.059 1 80.51 102 PRO A CA 1
ATOM 784 C C . PRO A 1 102 ? 7.78 -6.592 -12.278 1 80.51 102 PRO A C 1
ATOM 786 O O . PRO A 1 102 ? 8.055 -6.441 -11.085 1 80.51 102 PRO A O 1
ATOM 789 N N . SER A 1 103 ? 7.007 -5.762 -12.827 1 79.9 103 SER A N 1
ATOM 790 C CA . SER A 1 103 ? 6.528 -4.564 -12.145 1 79.9 103 SER A CA 1
ATOM 791 C C . SER A 1 103 ? 5.213 -4.829 -11.419 1 79.9 103 SER A C 1
ATOM 793 O O . SER A 1 103 ? 4.75 -3.995 -10.639 1 79.9 103 SER A O 1
ATOM 795 N N . LYS A 1 104 ? 4.722 -6.01 -11.636 1 83.36 104 LYS A N 1
ATOM 796 C CA . LYS A 1 104 ? 3.426 -6.324 -11.041 1 83.36 104 LYS A CA 1
ATOM 797 C C . LYS A 1 104 ? 3.589 -7.186 -9.792 1 83.36 104 LYS A C 1
ATOM 799 O O . LYS A 1 104 ? 4.513 -7.998 -9.708 1 83.36 104 LYS A O 1
ATOM 804 N N . ASP A 1 105 ? 2.648 -7.013 -8.832 1 84.94 105 ASP A N 1
ATOM 805 C CA . ASP A 1 105 ? 2.664 -7.781 -7.591 1 84.94 105 ASP A CA 1
ATOM 806 C C . ASP A 1 105 ? 1.895 -9.091 -7.745 1 84.94 105 ASP A C 1
ATOM 808 O O . ASP A 1 105 ? 1.272 -9.567 -6.794 1 84.94 105 ASP A O 1
ATOM 812 N N . GLU A 1 106 ? 1.757 -9.542 -8.867 1 88.74 106 GLU A N 1
ATOM 813 C CA . GLU A 1 106 ? 0.957 -10.747 -9.066 1 88.74 106 GLU A CA 1
ATOM 814 C C . GLU A 1 106 ? 1.563 -11.641 -10.144 1 88.74 106 GLU A C 1
ATOM 816 O O . GLU A 1 106 ? 2.061 -11.149 -11.158 1 88.74 106 GLU A O 1
ATOM 821 N N . LEU A 1 107 ? 1.505 -12.943 -9.815 1 92.81 107 LEU A N 1
ATOM 822 C CA . LEU A 1 107 ? 1.862 -13.984 -10.772 1 92.81 107 LEU A CA 1
ATOM 823 C C . LEU A 1 107 ? 0.615 -14.671 -11.319 1 92.81 107 LEU A C 1
ATOM 825 O O . LEU A 1 107 ? -0.308 -14.984 -10.563 1 92.81 107 LEU A O 1
ATOM 829 N N . GLU A 1 108 ? 0.59 -14.786 -12.601 1 94.93 108 GLU A N 1
ATOM 830 C CA . GLU A 1 108 ? -0.543 -15.454 -13.234 1 94.93 108 GLU A CA 1
ATOM 831 C C . GLU A 1 108 ? -0.113 -16.758 -13.901 1 94.93 108 GLU A C 1
ATOM 833 O O . GLU A 1 108 ? 0.903 -16.799 -14.597 1 94.93 108 GLU A O 1
ATOM 838 N N . LEU A 1 109 ? -0.836 -17.822 -13.639 1 97.57 109 LEU A N 1
ATOM 839 C CA . LEU A 1 109 ? -0.703 -19.088 -14.351 1 97.57 109 LEU A CA 1
ATOM 840 C C . LEU A 1 109 ? -1.966 -19.398 -15.149 1 97.57 109 LEU A C 1
ATOM 842 O O . LEU A 1 109 ? -3.078 -19.27 -14.633 1 97.57 109 LEU A O 1
ATOM 846 N N . VAL A 1 110 ? -1.791 -19.789 -16.387 1 97.7 110 VAL A N 1
ATOM 847 C CA . VAL A 1 110 ? -2.93 -19.952 -17.284 1 97.7 110 VAL A CA 1
ATOM 848 C C . VAL A 1 110 ? -2.915 -21.354 -17.889 1 97.7 110 VAL A C 1
ATOM 850 O O . VAL A 1 110 ? -1.87 -21.833 -18.336 1 97.7 110 VAL A O 1
ATOM 853 N N . LYS A 1 111 ? -4.033 -22.037 -17.914 1 97.91 111 LYS A N 1
ATOM 854 C CA . LYS A 1 111 ? -4.225 -23.34 -18.544 1 97.91 111 LYS A CA 1
ATOM 855 C C . LYS A 1 111 ? -5.429 -23.325 -19.482 1 97.91 111 LYS A C 1
ATOM 857 O O . LYS A 1 111 ? -6.539 -22.983 -19.069 1 97.91 111 LYS A O 1
ATOM 862 N N . LYS A 1 112 ? -5.161 -23.641 -20.671 1 96.21 112 LYS A N 1
ATOM 863 C CA . LYS A 1 112 ? -6.242 -23.807 -21.638 1 96.21 112 LYS A CA 1
ATOM 864 C C . LYS A 1 112 ? -6.676 -25.267 -21.731 1 96.21 112 LYS A C 1
ATOM 866 O O . LYS A 1 112 ? -5.85 -26.153 -21.962 1 96.21 112 LYS A O 1
ATOM 871 N N . LEU A 1 113 ? -7.927 -25.518 -21.554 1 94.88 113 LEU A N 1
ATOM 872 C CA . LEU A 1 113 ? -8.455 -26.876 -21.616 1 94.88 113 LEU A CA 1
ATOM 873 C C . LEU A 1 113 ? -8.919 -27.215 -23.029 1 94.88 113 LEU A C 1
ATOM 875 O O . LEU A 1 113 ? -9.109 -26.32 -23.856 1 94.88 113 LEU A O 1
ATOM 879 N N . ASP A 1 114 ? -9.142 -28.431 -23.292 1 92.56 114 ASP A N 1
ATOM 880 C CA . ASP A 1 114 ? -9.492 -28.93 -24.619 1 92.56 114 ASP A CA 1
ATOM 881 C C . ASP A 1 114 ? -10.836 -28.37 -25.079 1 92.56 114 ASP A C 1
ATOM 883 O O . ASP A 1 114 ? -11.046 -28.148 -26.274 1 92.56 114 ASP A O 1
ATOM 887 N N . ASN A 1 115 ? -11.742 -28.069 -24.175 1 91.65 115 ASN A N 1
ATOM 888 C CA . ASN A 1 115 ? -13.083 -27.615 -24.528 1 91.65 115 ASN A CA 1
ATOM 889 C C . ASN A 1 115 ? -13.127 -26.103 -24.732 1 91.65 115 ASN A C 1
ATOM 891 O O . ASN A 1 115 ? -14.197 -25.532 -24.947 1 91.65 115 ASN A O 1
ATOM 895 N N . GLY A 1 116 ? -11.995 -25.449 -24.585 1 91.75 116 GLY A N 1
ATOM 896 C CA . GLY A 1 116 ? -11.927 -24.013 -24.806 1 91.75 116 GLY A CA 1
ATOM 897 C C . GLY A 1 116 ? -11.974 -23.209 -23.521 1 91.75 116 GLY A C 1
ATOM 898 O O . GLY A 1 116 ? -11.696 -22.008 -23.523 1 91.75 116 GLY A O 1
ATOM 899 N N . ASP A 1 117 ? -12.3 -23.856 -22.394 1 94.01 117 ASP A N 1
ATOM 900 C CA . ASP A 1 117 ? -12.294 -23.171 -21.104 1 94.01 117 ASP A CA 1
ATOM 901 C C . ASP A 1 117 ? -10.874 -22.79 -20.692 1 94.01 117 ASP A C 1
ATOM 903 O O . ASP A 1 117 ? -9.907 -23.43 -21.111 1 94.01 117 ASP A O 1
ATOM 907 N N . VAL A 1 118 ? -10.798 -21.694 -19.968 1 96.63 118 VAL A N 1
ATOM 908 C CA . VAL A 1 118 ? -9.492 -21.239 -19.503 1 96.63 118 VAL A CA 1
ATOM 909 C C . VAL A 1 118 ? -9.492 -21.137 -17.98 1 96.63 118 VAL A C 1
ATOM 911 O O . VAL A 1 118 ? -10.411 -20.564 -17.39 1 96.63 118 VAL A O 1
ATOM 914 N N . THR A 1 119 ? -8.491 -21.765 -17.335 1 97.7 119 THR A N 1
ATOM 915 C CA . THR A 1 119 ? -8.262 -21.621 -15.902 1 97.7 119 THR A CA 1
ATOM 916 C C . THR A 1 119 ? -7.085 -20.687 -15.633 1 97.7 119 THR A C 1
ATOM 918 O O . THR A 1 119 ? -5.994 -20.884 -16.172 1 97.7 119 THR A O 1
ATOM 921 N N . ARG A 1 120 ? -7.348 -19.658 -14.872 1 97.23 120 ARG A N 1
ATOM 922 C CA . ARG A 1 120 ? -6.306 -18.718 -14.471 1 97.23 120 ARG A CA 1
ATOM 923 C C . ARG A 1 120 ? -6.12 -18.719 -12.958 1 97.23 120 ARG A C 1
ATOM 925 O O . ARG A 1 120 ? -7.096 -18.659 -12.207 1 97.23 120 ARG A O 1
ATOM 932 N N . VAL A 1 121 ? -4.894 -18.81 -12.536 1 97.29 121 VAL A N 1
ATOM 933 C CA . VAL A 1 121 ? -4.555 -18.742 -11.118 1 97.29 121 VAL A CA 1
ATOM 934 C C . VAL A 1 121 ? -3.694 -17.509 -10.851 1 97.29 121 VAL A C 1
ATOM 936 O O . VAL A 1 121 ? -2.64 -17.336 -11.467 1 97.29 121 VAL A O 1
ATOM 939 N N . PHE A 1 122 ? -4.195 -16.695 -9.974 1 94.67 122 PHE A N 1
ATOM 940 C CA . PHE A 1 122 ? -3.474 -15.488 -9.586 1 94.67 122 PHE A CA 1
ATOM 941 C C . PHE A 1 122 ? -2.879 -15.638 -8.192 1 94.67 122 PHE A C 1
ATOM 943 O O . PHE A 1 122 ? -3.588 -15.975 -7.241 1 94.67 122 PHE A O 1
ATOM 950 N N . VAL A 1 123 ? -1.613 -15.377 -8.087 1 92.03 123 VAL A N 1
ATOM 951 C CA . VAL A 1 123 ? -0.887 -15.469 -6.824 1 92.03 123 VAL A CA 1
ATOM 952 C C . VAL A 1 123 ? -0.311 -14.103 -6.459 1 92.03 123 VAL A C 1
ATOM 954 O O . VAL A 1 123 ? 0.407 -13.492 -7.254 1 92.03 123 VAL A O 1
ATOM 957 N N . SER A 1 124 ? -0.599 -13.637 -5.297 1 85.77 124 SER A N 1
ATOM 958 C CA . SER A 1 124 ? -0.016 -12.384 -4.829 1 85.77 124 SER A CA 1
ATOM 959 C C . SER A 1 124 ? 1.416 -12.586 -4.346 1 85.77 124 SER A C 1
ATOM 961 O O . SER A 1 124 ? 1.68 -13.46 -3.518 1 85.77 124 SER A O 1
ATOM 963 N N . LEU A 1 125 ? 2.337 -11.817 -4.778 1 81.44 125 LEU A N 1
ATOM 964 C CA . LEU A 1 125 ? 3.75 -11.977 -4.453 1 81.44 125 LEU A CA 1
ATOM 965 C C . LEU A 1 125 ? 4.111 -11.193 -3.195 1 81.44 125 LEU A C 1
ATOM 967 O O . LEU A 1 125 ? 5.037 -11.564 -2.472 1 81.44 125 LEU A O 1
ATOM 971 N N . GLY A 1 126 ? 3.559 -9.95 -2.879 1 67.61 126 GLY A N 1
ATOM 972 C CA . GLY A 1 126 ? 3.889 -9.137 -1.719 1 67.61 126 GLY A CA 1
ATOM 973 C C . GLY A 1 126 ? 3.398 -9.734 -0.414 1 67.61 126 GLY A C 1
ATOM 974 O O . GLY A 1 126 ? 3.934 -9.43 0.654 1 67.61 126 GLY A O 1
ATOM 975 N N . ALA A 1 127 ? 2.272 -10.437 -0.232 1 54.09 127 ALA A N 1
ATOM 976 C CA . ALA A 1 127 ? 1.69 -10.993 0.988 1 54.09 127 ALA A CA 1
ATOM 977 C C . ALA A 1 127 ? 2.516 -12.168 1.503 1 54.09 127 ALA A C 1
ATOM 979 O O . ALA A 1 127 ? 2.294 -12.65 2.616 1 54.09 127 ALA A O 1
ATOM 980 N N . VAL A 1 128 ? 3.453 -12.685 0.807 1 42 128 VAL A N 1
ATOM 981 C CA . VAL A 1 128 ? 4.158 -13.882 1.254 1 42 128 VAL A CA 1
ATOM 982 C C . VAL A 1 128 ? 5.022 -13.55 2.469 1 42 128 VAL A C 1
ATOM 984 O O . VAL A 1 128 ? 5.126 -14.351 3.401 1 42 128 VAL A O 1
ATOM 987 N N . ALA A 1 129 ? 5.75 -12.43 2.529 1 41.92 129 ALA A N 1
ATOM 988 C CA . ALA A 1 129 ? 6.843 -12.241 3.48 1 41.92 129 ALA A CA 1
ATOM 989 C C . ALA A 1 129 ? 6.352 -11.555 4.751 1 41.92 129 ALA A C 1
ATOM 991 O O . ALA A 1 129 ? 7.155 -11.111 5.575 1 41.92 129 ALA A O 1
ATOM 992 N N . GLN A 1 130 ? 5.2 -11.33 5.04 1 40.4 130 GLN A N 1
ATOM 993 C CA . GLN A 1 130 ? 5.047 -10.467 6.207 1 40.4 130 GLN A CA 1
ATOM 994 C C . GLN A 1 130 ? 5.182 -11.263 7.502 1 40.4 130 GLN A C 1
ATOM 996 O O . GLN A 1 130 ? 4.354 -12.127 7.795 1 40.4 130 GLN A O 1
ATOM 1001 N N . PRO A 1 131 ? 6.353 -11.378 8.084 1 35.02 131 PRO A N 1
ATOM 1002 C CA . PRO A 1 131 ? 6.303 -11.927 9.441 1 35.02 131 PRO A CA 1
ATOM 1003 C C . PRO A 1 131 ? 5.412 -11.111 10.375 1 35.02 131 PRO A C 1
ATOM 1005 O O . PRO A 1 131 ? 5.265 -9.9 10.191 1 35.02 131 PRO A O 1
ATOM 1008 N N . ALA A 1 132 ? 4.516 -11.615 11.066 1 33.56 132 ALA A N 1
ATOM 1009 C CA . ALA A 1 132 ? 3.788 -10.928 12.129 1 33.56 132 ALA A CA 1
ATOM 1010 C C . ALA A 1 132 ? 4.735 -10.115 13.007 1 33.56 132 ALA A C 1
ATOM 1012 O O . ALA A 1 132 ? 5.849 -10.554 13.301 1 33.56 132 ALA A O 1
ATOM 1013 N N . PRO A 1 133 ? 4.656 -8.763 13.195 1 32.66 133 PRO A N 1
ATOM 1014 C CA . PRO A 1 133 ? 5.481 -8.077 14.193 1 32.66 133 PRO A CA 1
ATOM 1015 C C . PRO A 1 133 ? 5.652 -8.888 15.475 1 32.66 133 PRO A C 1
ATOM 1017 O O . PRO A 1 133 ? 4.674 -9.413 16.014 1 32.66 133 PRO A O 1
ATOM 1020 N N . ASP A 1 134 ? 6.724 -9.48 15.775 1 32.33 134 ASP A N 1
ATOM 1021 C CA . ASP A 1 134 ? 6.995 -10.011 17.107 1 32.33 134 ASP A CA 1
ATOM 1022 C C . ASP A 1 134 ? 6.662 -8.984 18.187 1 32.33 134 ASP A C 1
ATOM 1024 O O . ASP A 1 134 ? 7.075 -7.826 18.098 1 32.33 134 ASP A O 1
ATOM 1028 N N . ALA A 1 135 ? 5.686 -9.011 19.069 1 30.42 135 ALA A N 1
ATOM 1029 C CA . ALA A 1 135 ? 5.583 -8.385 20.384 1 30.42 135 ALA A CA 1
ATOM 1030 C C . ALA A 1 135 ? 6.939 -8.352 21.083 1 30.42 135 ALA A C 1
ATOM 1032 O O . ALA A 1 135 ? 7.796 -9.203 20.831 1 30.42 135 ALA A O 1
ATOM 1033 N N . PHE A 1 136 ? 7.402 -7.352 21.941 1 28.5 136 PHE A N 1
ATOM 1034 C CA . PHE A 1 136 ? 8.501 -7.051 22.852 1 28.5 136 PHE A CA 1
ATOM 1035 C C . PHE A 1 136 ? 8.918 -8.295 23.627 1 28.5 136 PHE A C 1
ATOM 1037 O O . PHE A 1 136 ? 8.124 -8.854 24.387 1 28.5 136 PHE A O 1
ATOM 1044 N N . PRO A 1 137 ? 9.947 -9.045 23.28 1 30.44 137 PRO A N 1
ATOM 1045 C CA . PRO A 1 137 ? 10.551 -9.972 24.241 1 30.44 137 PRO A CA 1
ATOM 1046 C C . PRO A 1 137 ? 11.08 -9.267 25.487 1 30.44 137 PRO A C 1
ATOM 1048 O O . PRO A 1 137 ? 11.872 -8.327 25.38 1 30.44 137 PRO A O 1
ATOM 1051 N N . GLU A 1 138 ? 10.432 -9.007 26.55 1 28.22 138 GLU A N 1
ATOM 1052 C CA . GLU A 1 138 ? 11.206 -8.859 27.779 1 28.22 138 GLU A CA 1
ATOM 1053 C C . GLU A 1 138 ? 12.454 -9.737 27.754 1 28.22 138 GLU A C 1
ATOM 1055 O O . GLU A 1 138 ? 12.538 -10.685 26.971 1 28.22 138 GLU A O 1
ATOM 1060 N N . GLU A 1 139 ? 13.434 -9.803 28.981 1 28.12 139 GLU A N 1
ATOM 1061 C CA . GLU A 1 139 ? 14.723 -10.26 29.491 1 28.12 139 GLU A CA 1
ATOM 1062 C C . GLU A 1 139 ? 14.923 -11.75 29.231 1 28.12 139 GLU A C 1
ATOM 1064 O O . GLU A 1 139 ? 16.054 -12.238 29.228 1 28.12 139 GLU A O 1
ATOM 1069 N N . ALA A 1 140 ? 14.139 -12.738 29.919 1 27.52 140 ALA A N 1
ATOM 1070 C CA . ALA A 1 140 ? 14.71 -14.017 30.333 1 27.52 140 ALA A CA 1
ATOM 1071 C C . ALA A 1 140 ? 15.262 -14.785 29.135 1 27.52 140 ALA A C 1
ATOM 1073 O O . ALA A 1 140 ? 14.813 -14.589 28.004 1 27.52 140 ALA A O 1
ATOM 1074 N N . GLU A 1 141 ? 16.516 -15.544 29.215 1 29.22 141 GLU A N 1
ATOM 1075 C CA . GLU A 1 141 ? 17.361 -16.504 28.511 1 29.22 141 GLU A CA 1
ATOM 1076 C C . GLU A 1 141 ? 16.521 -17.484 27.697 1 29.22 141 GLU A C 1
ATOM 1078 O O . GLU A 1 141 ? 16.999 -18.556 27.321 1 29.22 141 GLU A O 1
ATOM 1083 N N . VAL A 1 142 ? 15.175 -17.546 27.939 1 28.95 142 VAL A N 1
ATOM 1084 C CA . VAL A 1 142 ? 14.656 -18.851 27.544 1 28.95 142 VAL A CA 1
ATOM 1085 C C . VAL A 1 142 ? 15.137 -19.194 26.136 1 28.95 142 VAL A C 1
ATOM 1087 O O . VAL A 1 142 ? 15.42 -18.3 25.335 1 28.95 142 VAL A O 1
ATOM 1090 N N . GLU A 1 143 ? 15.307 -20.494 25.748 1 28.64 143 GLU A N 1
ATOM 1091 C CA . GLU A 1 143 ? 15.72 -21.341 24.633 1 28.64 143 GLU A CA 1
ATOM 1092 C C . GLU A 1 143 ? 15.279 -20.749 23.297 1 28.64 143 GLU A C 1
ATOM 1094 O O . GLU A 1 143 ? 14.342 -19.949 23.246 1 28.64 143 GLU A O 1
ATOM 1099 N N . SER A 1 144 ? 15.943 -21.205 22.111 1 30.23 144 SER A N 1
ATOM 1100 C CA . SER A 1 144 ? 15.951 -21.144 20.653 1 30.23 144 SER A CA 1
ATOM 1101 C C . SER A 1 144 ? 14.535 -21.202 20.09 1 30.23 144 SER A C 1
ATOM 1103 O O . SER A 1 144 ? 14.043 -22.278 19.743 1 30.23 144 SER A O 1
ATOM 1105 N N . ALA A 1 145 ? 13.592 -20.722 20.849 1 29.87 145 ALA A N 1
ATOM 1106 C CA . ALA A 1 145 ? 12.269 -20.91 20.26 1 29.87 145 ALA A CA 1
ATOM 1107 C C . ALA A 1 145 ? 12.31 -20.714 18.747 1 29.87 145 ALA A C 1
ATOM 1109 O O . ALA A 1 145 ? 12.719 -19.656 18.263 1 29.87 145 ALA A O 1
ATOM 1110 N N . GLU A 1 146 ? 12.564 -21.742 17.914 1 31.02 146 GLU A N 1
ATOM 1111 C CA . GLU A 1 146 ? 12.254 -21.923 16.499 1 31.02 146 GLU A CA 1
ATOM 1112 C C . GLU A 1 146 ? 11.073 -21.054 16.078 1 31.02 146 GLU A C 1
ATOM 1114 O O . GLU A 1 146 ? 9.973 -21.187 16.619 1 31.02 146 GLU A O 1
ATOM 1119 N N . GLU A 1 147 ? 11.16 -19.827 15.976 1 35.2 147 GLU A N 1
ATOM 1120 C CA . GLU A 1 147 ? 10.145 -18.988 15.346 1 35.2 147 GLU A CA 1
ATOM 1121 C C . GLU A 1 147 ? 9.282 -19.797 14.381 1 35.2 147 GLU A C 1
ATOM 1123 O O . GLU A 1 147 ? 9.761 -20.242 13.336 1 35.2 147 GLU A O 1
ATOM 1128 N N . MET A 1 148 ? 8.52 -20.694 14.871 1 34.23 148 MET A N 1
ATOM 1129 C CA . MET A 1 148 ? 7.531 -21.443 14.101 1 34.23 148 MET A CA 1
ATOM 1130 C C . MET A 1 148 ? 7.005 -20.611 12.936 1 34.23 148 MET A C 1
ATOM 1132 O O . MET A 1 148 ? 6.343 -19.592 13.144 1 34.23 148 MET A O 1
ATOM 1136 N N . GLU A 1 149 ? 7.727 -20.556 11.837 1 39.22 149 GLU A N 1
ATOM 1137 C CA . GLU A 1 149 ? 7.199 -20.093 10.557 1 39.22 149 GLU A CA 1
ATOM 1138 C C . GLU A 1 149 ? 5.726 -20.459 10.402 1 39.22 149 GLU A C 1
ATOM 1140 O O . GLU A 1 149 ? 5.371 -21.639 10.397 1 39.22 149 GLU A O 1
ATOM 1145 N N . MET A 1 150 ? 4.848 -19.937 11.152 1 41.58 150 MET A N 1
ATOM 1146 C CA . MET A 1 150 ? 3.466 -20.24 10.788 1 41.58 150 MET A CA 1
ATOM 1147 C C . MET A 1 150 ? 3.364 -20.633 9.318 1 41.58 150 MET A C 1
ATOM 1149 O O . MET A 1 150 ? 4.001 -20.018 8.461 1 41.58 150 MET A O 1
ATOM 1153 N N . PRO A 1 151 ? 3.166 -21.872 9.063 1 48.05 151 PRO A N 1
ATOM 1154 C CA . PRO A 1 151 ? 3.026 -22.263 7.659 1 48.05 151 PRO A CA 1
ATOM 1155 C C . PRO A 1 151 ? 2.375 -21.177 6.806 1 48.05 151 PRO A C 1
ATOM 1157 O O . PRO A 1 151 ? 1.338 -20.626 7.186 1 48.05 151 PRO A O 1
ATOM 1160 N N . GLU A 1 152 ? 3.096 -20.28 6.141 1 58.38 152 GLU A N 1
ATOM 1161 C CA . GLU A 1 152 ? 2.677 -19.114 5.369 1 58.38 152 GLU A CA 1
ATOM 1162 C C . GLU A 1 152 ? 1.589 -19.479 4.364 1 58.38 152 GLU A C 1
ATOM 1164 O O . GLU A 1 152 ? 1.82 -20.278 3.454 1 58.38 152 GLU A O 1
ATOM 1169 N N . MET A 1 153 ? 0.315 -19.508 4.74 1 76.27 153 MET A N 1
ATOM 1170 C CA . MET A 1 153 ? -0.816 -19.614 3.823 1 76.27 153 MET A CA 1
ATOM 1171 C C . MET A 1 153 ? -0.693 -18.604 2.687 1 76.27 153 MET A C 1
ATOM 1173 O O . MET A 1 153 ? -0.207 -17.49 2.892 1 76.27 153 MET A O 1
ATOM 1177 N N . MET A 1 154 ? -0.749 -19.145 1.497 1 87.39 154 MET A N 1
ATOM 1178 C CA . MET A 1 154 ? -0.642 -18.308 0.305 1 87.39 154 MET A CA 1
ATOM 1179 C C . MET A 1 154 ? -2.022 -17.979 -0.254 1 87.39 154 MET A C 1
ATOM 1181 O O . MET A 1 154 ? -2.814 -18.88 -0.536 1 87.39 154 MET A O 1
ATOM 1185 N N . ASP A 1 155 ? -2.318 -16.739 -0.349 1 89.46 155 ASP A N 1
ATOM 1186 C CA . ASP A 1 155 ? -3.583 -16.3 -0.931 1 89.46 155 ASP A CA 1
ATOM 1187 C C . ASP A 1 155 ? -3.578 -16.472 -2.448 1 89.46 155 ASP A C 1
ATOM 1189 O O . ASP A 1 155 ? -2.618 -16.089 -3.119 1 89.46 155 ASP A O 1
ATOM 1193 N N . ILE A 1 156 ? -4.642 -17.029 -2.983 1 95 156 ILE A N 1
ATOM 1194 C CA . ILE A 1 156 ? -4.742 -17.14 -4.434 1 95 156 ILE A CA 1
ATOM 1195 C C . ILE A 1 156 ? -6.18 -16.872 -4.874 1 95 156 ILE A C 1
ATOM 1197 O O . ILE A 1 156 ? -7.11 -16.966 -4.069 1 95 156 ILE A O 1
ATOM 1201 N N . ASN A 1 157 ? -6.311 -16.498 -6.102 1 95.19 157 ASN A N 1
ATOM 1202 C CA . ASN A 1 157 ? -7.587 -16.392 -6.802 1 95.19 157 ASN A CA 1
ATOM 1203 C C . ASN A 1 157 ? -7.603 -17.242 -8.069 1 95.19 157 ASN A C 1
ATOM 1205 O O . ASN A 1 157 ? -6.701 -17.139 -8.902 1 95.19 157 ASN A O 1
ATOM 1209 N N . VAL A 1 158 ? -8.568 -18.081 -8.201 1 97.64 158 VAL A N 1
ATOM 1210 C CA . VAL A 1 158 ? -8.728 -18.947 -9.364 1 97.64 158 VAL A CA 1
ATOM 1211 C C . VAL A 1 158 ? -9.92 -18.48 -10.197 1 97.64 158 VAL A C 1
ATOM 1213 O O . VAL A 1 158 ? -11.032 -18.35 -9.68 1 97.64 158 VAL A O 1
ATOM 1216 N N . VAL A 1 159 ? -9.667 -18.267 -11.426 1 96.56 159 VAL A N 1
ATOM 1217 C CA . VAL A 1 159 ? -10.741 -17.876 -12.334 1 96.56 159 VAL A CA 1
ATOM 1218 C C . VAL A 1 159 ? -10.939 -18.957 -13.395 1 96.56 159 VAL A C 1
ATOM 1220 O O . VAL A 1 159 ? -10.002 -19.307 -14.115 1 96.56 159 VAL A O 1
ATOM 1223 N N . ILE A 1 160 ? -12.088 -19.483 -13.446 1 97.18 160 ILE A N 1
ATOM 1224 C CA . ILE A 1 160 ? -12.467 -20.422 -14.497 1 97.18 160 ILE A CA 1
ATOM 1225 C C . ILE A 1 160 ? -13.37 -19.724 -15.511 1 97.18 160 ILE A C 1
ATOM 1227 O O . ILE A 1 160 ? -14.531 -19.429 -15.218 1 97.18 160 ILE A O 1
ATOM 1231 N N . ASP A 1 161 ? -12.836 -19.501 -16.592 1 95.47 161 ASP A N 1
ATOM 1232 C CA . ASP A 1 161 ? -13.531 -18.803 -17.67 1 95.47 161 ASP A CA 1
ATOM 1233 C C . ASP A 1 161 ? -14.129 -19.792 -18.668 1 95.47 161 ASP A C 1
ATOM 1235 O O . ASP A 1 161 ? -13.398 -20.492 -19.371 1 95.47 161 ASP A O 1
ATOM 1239 N N . ARG A 1 162 ? -15.521 -19.94 -18.675 1 92.38 162 ARG A N 1
ATOM 1240 C CA . ARG A 1 162 ? -16.218 -20.867 -19.561 1 92.38 162 ARG A CA 1
ATOM 1241 C C . ARG A 1 162 ? -16.637 -20.178 -20.855 1 92.38 162 ARG A C 1
ATOM 1243 O O . ARG A 1 162 ? -17.445 -19.247 -20.835 1 92.38 162 ARG A O 1
ATOM 1250 N N . ALA A 1 163 ? -15.913 -20.191 -21.76 1 77.2 163 ALA A N 1
ATOM 1251 C CA . ALA A 1 163 ? -16.216 -19.601 -23.061 1 77.2 163 ALA A CA 1
ATOM 1252 C C . ALA A 1 163 ? -17.699 -19.264 -23.178 1 77.2 163 ALA A C 1
ATOM 1254 O O . ALA A 1 163 ? -18.557 -20.102 -22.892 1 77.2 163 ALA A O 1
ATOM 1255 N N . ALA A 1 164 ? -18.162 -18.09 -23.358 1 78.33 164 ALA A N 1
ATOM 1256 C CA . ALA A 1 164 ? -19.475 -17.547 -23.695 1 78.33 164 ALA A CA 1
ATOM 1257 C C . ALA A 1 164 ? -20.448 -17.702 -22.529 1 78.33 164 ALA A C 1
ATOM 1259 O O . ALA A 1 164 ? -21.582 -17.222 -22.591 1 78.33 164 ALA A O 1
ATOM 1260 N N . GLN A 1 165 ? -20.145 -18.55 -21.422 1 88.84 165 GLN A N 1
ATOM 1261 C CA . GLN A 1 165 ? -21.106 -18.803 -20.354 1 88.84 165 GLN A CA 1
ATOM 1262 C C . GLN A 1 165 ? -20.816 -17.931 -19.136 1 88.84 165 GLN A C 1
ATOM 1264 O O . GLN A 1 165 ? -21.64 -17.836 -18.224 1 88.84 165 GLN A O 1
ATOM 1269 N N . GLY A 1 166 ? -19.671 -17.425 -19.104 1 92.51 166 GLY A N 1
ATOM 1270 C CA . GLY A 1 166 ? -19.306 -16.609 -17.957 1 92.51 166 GLY A CA 1
ATOM 1271 C C . GLY A 1 166 ? -18.075 -17.118 -17.23 1 92.51 166 GLY A C 1
ATOM 1272 O O . GLY A 1 166 ? -17.277 -17.866 -17.798 1 92.51 166 GLY A O 1
ATOM 1273 N N . ALA A 1 167 ? -17.88 -16.548 -16.007 1 94.28 167 ALA A N 1
ATOM 1274 C CA . ALA A 1 167 ? -16.678 -16.93 -15.272 1 94.28 167 ALA A CA 1
ATOM 1275 C C . ALA A 1 167 ? -16.962 -17.043 -13.777 1 94.28 167 ALA A C 1
ATOM 1277 O O . ALA A 1 167 ? -17.874 -16.391 -13.261 1 94.28 167 ALA A O 1
ATOM 1278 N N . LEU A 1 168 ? -16.241 -17.968 -13.144 1 95.05 168 LEU A N 1
ATOM 1279 C CA . LEU A 1 168 ? -16.232 -18.084 -11.69 1 95.05 168 LEU A CA 1
ATOM 1280 C C . LEU A 1 168 ? -14.92 -17.566 -11.111 1 95.05 168 LEU A C 1
ATOM 1282 O O . LEU A 1 168 ? -13.841 -17.949 -11.568 1 95.05 168 LEU A O 1
ATOM 1286 N N . SER A 1 169 ? -15.034 -16.646 -10.185 1 94.88 169 SER A N 1
ATOM 1287 C CA . SER A 1 169 ? -13.875 -16.229 -9.402 1 94.88 169 SER A CA 1
ATOM 1288 C C . SER A 1 169 ? -13.885 -16.869 -8.018 1 94.88 169 SER A C 1
ATOM 1290 O O . SER A 1 169 ? -14.807 -16.645 -7.231 1 94.88 169 SER A O 1
ATOM 1292 N N . ILE A 1 170 ? -12.847 -17.586 -7.708 1 96.55 170 ILE A N 1
ATOM 1293 C CA . ILE A 1 170 ? -12.766 -18.357 -6.472 1 96.55 170 ILE A CA 1
ATOM 1294 C C . ILE A 1 170 ? -11.577 -17.88 -5.642 1 96.55 170 ILE A C 1
ATOM 1296 O O . ILE A 1 170 ? -10.423 -18.116 -6.007 1 96.55 170 ILE A O 1
ATOM 1300 N N . HIS A 1 171 ? -11.871 -17.311 -4.538 1 94.65 171 HIS A N 1
ATOM 1301 C CA . HIS A 1 171 ? -10.833 -16.785 -3.658 1 94.65 171 HIS A CA 1
ATOM 1302 C C . HIS A 1 171 ? -10.582 -17.722 -2.481 1 94.65 171 HIS A C 1
ATOM 1304 O O . HIS A 1 171 ? -11.527 -18.255 -1.894 1 94.65 171 HIS A O 1
ATOM 1310 N N . GLY A 1 172 ? -9.299 -17.872 -2.232 1 94.51 172 GLY A N 1
ATOM 1311 C CA . GLY A 1 172 ? -8.956 -18.718 -1.099 1 94.51 172 GLY A CA 1
ATOM 1312 C C . GLY A 1 172 ? -7.47 -18.735 -0.795 1 94.51 172 GLY A C 1
ATOM 1313 O O . GLY A 1 172 ? -6.74 -17.824 -1.19 1 94.51 172 GLY A O 1
ATOM 1314 N N . GLN A 1 173 ? -7.138 -19.799 -0.018 1 93.9 173 GLN A N 1
ATOM 1315 C CA . GLN A 1 173 ? -5.749 -19.976 0.393 1 93.9 173 GLN A CA 1
ATOM 1316 C C . GLN A 1 173 ? -5.289 -21.414 0.176 1 93.9 173 GLN A C 1
ATOM 1318 O O . GLN A 1 173 ? -6.102 -22.341 0.199 1 93.9 173 GLN A O 1
ATOM 1323 N N . ILE A 1 174 ? -4.015 -21.445 -0.05 1 94.53 174 ILE A N 1
ATOM 1324 C CA . ILE A 1 174 ? -3.421 -22.776 -0.127 1 94.53 174 ILE A CA 1
ATOM 1325 C C . ILE A 1 174 ? -2.824 -23.154 1.226 1 94.53 174 ILE A C 1
ATOM 1327 O O . ILE A 1 174 ? -2.062 -22.382 1.813 1 94.53 174 ILE A O 1
ATOM 1331 N N . ASP A 1 175 ? -3.274 -24.351 1.703 1 90.14 175 ASP A N 1
ATOM 1332 C CA . ASP A 1 175 ? -2.678 -24.945 2.896 1 90.14 175 ASP A CA 1
ATOM 1333 C C . ASP A 1 175 ? -2.215 -26.374 2.626 1 90.14 175 ASP A C 1
ATOM 1335 O O . ASP A 1 175 ? -3.024 -27.305 2.628 1 90.14 175 ASP A O 1
ATOM 1339 N N . GLU A 1 176 ? -0.94 -26.553 2.467 1 88.42 176 GLU A N 1
ATOM 1340 C CA . GLU A 1 176 ? -0.343 -27.869 2.259 1 88.42 176 GLU A CA 1
ATOM 1341 C C . GLU A 1 176 ? -1.033 -28.615 1.121 1 88.42 176 GLU A C 1
ATOM 1343 O O . GLU A 1 176 ? -1.458 -29.76 1.289 1 88.42 176 GLU A O 1
ATOM 1348 N N . GLY A 1 177 ? -1.205 -27.955 0.038 1 92.55 177 GLY A N 1
ATOM 1349 C CA . GLY A 1 177 ? -1.731 -28.586 -1.162 1 92.55 177 GLY A CA 1
ATOM 1350 C C . GLY A 1 177 ? -3.247 -28.619 -1.203 1 92.55 177 GLY A C 1
ATOM 1351 O O . GLY A 1 177 ? -3.835 -29.22 -2.105 1 92.55 177 GLY A O 1
ATOM 1352 N N . GLU A 1 178 ? -3.809 -28.012 -0.269 1 94.33 178 GLU A N 1
ATOM 1353 C CA . GLU A 1 178 ? -5.266 -27.913 -0.25 1 94.33 178 GLU A CA 1
ATOM 1354 C C . GLU A 1 178 ? -5.724 -26.481 -0.51 1 94.33 178 GLU A C 1
ATOM 1356 O O . GLU A 1 178 ? -5.139 -25.531 0.013 1 94.33 178 GLU A O 1
ATOM 1361 N N . PHE A 1 179 ? -6.704 -26.38 -1.291 1 96.5 179 PHE A N 1
ATOM 1362 C CA . PHE A 1 179 ? -7.3 -25.077 -1.56 1 96.5 179 PHE A CA 1
ATOM 1363 C C . PHE A 1 179 ? -8.441 -24.792 -0.59 1 96.5 179 PHE A C 1
ATOM 1365 O O . PHE A 1 179 ? -9.515 -25.389 -0.694 1 96.5 179 PHE A O 1
ATOM 1372 N N . ILE A 1 180 ? -8.233 -23.929 0.343 1 96.61 180 ILE A N 1
ATOM 1373 C CA . ILE A 1 180 ? -9.263 -23.51 1.287 1 96.61 180 ILE A CA 1
ATOM 1374 C C . ILE A 1 180 ? -10.04 -22.328 0.711 1 96.61 180 ILE A C 1
ATOM 1376 O O . ILE A 1 180 ? -9.587 -21.184 0.785 1 96.61 180 ILE A O 1
ATOM 1380 N N . ILE A 1 181 ? -11.211 -22.603 0.239 1 97.35 181 ILE A N 1
ATOM 1381 C CA . ILE A 1 181 ? -11.991 -21.615 -0.499 1 97.35 181 ILE A CA 1
ATOM 1382 C C . ILE A 1 181 ? -12.71 -20.689 0.479 1 97.35 181 ILE A C 1
ATOM 1384 O O . ILE A 1 181 ? -13.302 -21.15 1.459 1 97.35 181 ILE A O 1
ATOM 1388 N N . SER A 1 182 ? -12.686 -19.46 0.229 1 95.98 182 SER A N 1
ATOM 1389 C CA . SER A 1 182 ? -13.409 -18.48 1.033 1 95.98 182 SER A CA 1
ATOM 1390 C C . SER A 1 182 ? -14.723 -18.081 0.369 1 95.98 182 SER A C 1
ATOM 1392 O O . SER A 1 182 ? -15.789 -18.188 0.978 1 95.98 182 SER A O 1
ATOM 1394 N N . THR A 1 183 ? -14.607 -17.655 -0.862 1 94.72 183 THR A N 1
ATOM 1395 C CA . THR A 1 183 ? -15.788 -17.183 -1.576 1 94.72 183 THR A CA 1
ATOM 1396 C C . THR A 1 183 ? -15.724 -17.577 -3.049 1 94.72 183 THR A C 1
ATOM 1398 O O . THR A 1 183 ? -14.643 -17.838 -3.58 1 94.72 183 THR A O 1
ATOM 1401 N N . ILE A 1 184 ? -16.85 -17.64 -3.643 1 95.94 184 ILE A N 1
ATOM 1402 C CA . ILE A 1 184 ? -17.014 -17.83 -5.08 1 95.94 184 ILE A CA 1
ATOM 1403 C C . ILE A 1 184 ? -17.922 -16.741 -5.645 1 95.94 184 ILE A C 1
ATOM 1405 O O . ILE A 1 184 ? -19.022 -16.514 -5.134 1 95.94 184 ILE A O 1
ATOM 1409 N N . THR A 1 185 ? -17.499 -16.144 -6.644 1 92.43 185 THR A N 1
ATOM 1410 C CA . THR A 1 185 ? -18.28 -15.083 -7.27 1 92.43 185 THR A CA 1
ATOM 1411 C C . THR A 1 185 ? -18.454 -15.347 -8.763 1 92.43 185 THR A C 1
ATOM 1413 O O . THR A 1 185 ? -17.47 -15.465 -9.496 1 92.43 185 THR A O 1
ATOM 1416 N N . PRO A 1 186 ? -19.647 -15.397 -9.242 1 93.11 186 PRO A N 1
ATOM 1417 C CA . PRO A 1 186 ? -19.892 -15.539 -10.679 1 93.11 186 PRO A CA 1
ATOM 1418 C C . PRO A 1 186 ? -19.871 -14.202 -11.416 1 93.11 186 PRO A C 1
ATOM 1420 O O . PRO A 1 186 ? -20.32 -13.188 -10.876 1 93.11 186 PRO A O 1
ATOM 1423 N N . TYR A 1 187 ? -19.354 -14.255 -12.548 1 89.58 187 TYR A N 1
ATOM 1424 C CA . TYR A 1 187 ? -19.37 -13.096 -13.432 1 89.58 187 TYR A CA 1
ATOM 1425 C C . TYR A 1 187 ? -19.953 -13.457 -14.794 1 89.58 187 TYR A C 1
ATOM 1427 O O . TYR A 1 187 ? -19.866 -14.608 -15.228 1 89.58 187 TYR A O 1
ATOM 1435 N N . LYS A 1 188 ? -20.451 -12.374 -15.454 1 86.96 188 LYS A N 1
ATOM 1436 C CA . LYS A 1 188 ? -21.059 -12.585 -16.765 1 86.96 188 LYS A CA 1
ATOM 1437 C C . LYS A 1 188 ? -19.998 -12.875 -17.823 1 86.96 188 LYS A C 1
ATOM 1439 O O . LYS A 1 188 ? -20.28 -13.528 -18.83 1 86.96 188 LYS A O 1
ATOM 1444 N N . ASP A 1 189 ? -18.772 -12.345 -17.565 1 84.49 189 ASP A N 1
ATOM 1445 C CA . ASP A 1 189 ? -17.681 -12.627 -18.492 1 84.49 189 ASP A CA 1
ATOM 1446 C C . ASP A 1 189 ? -16.339 -12.665 -17.766 1 84.49 189 ASP A C 1
ATOM 1448 O O . ASP A 1 189 ? -16.2 -12.104 -16.677 1 84.49 189 ASP A O 1
ATOM 1452 N N . GLY A 1 190 ? -15.41 -13.41 -18.408 1 82.64 190 GLY A N 1
ATOM 1453 C CA . GLY A 1 190 ? -14.098 -13.619 -17.818 1 82.64 190 GLY A CA 1
ATOM 1454 C C . GLY A 1 190 ? -13.314 -12.333 -17.636 1 82.64 190 GLY A C 1
ATOM 1455 O O . GLY A 1 190 ? -12.471 -12.235 -16.741 1 82.64 190 GLY A O 1
ATOM 1456 N N . LYS A 1 191 ? -13.587 -11.36 -18.492 1 81.04 191 LYS A N 1
ATOM 1457 C CA . LYS A 1 191 ? -12.859 -10.096 -18.422 1 81.04 191 LYS A CA 1
ATOM 1458 C C . LYS A 1 191 ? -13.135 -9.374 -17.106 1 81.04 191 LYS A C 1
ATOM 1460 O O . LYS A 1 191 ? -12.24 -8.745 -16.538 1 81.04 191 LYS A O 1
ATOM 1465 N N . LEU A 1 192 ? -14.343 -9.481 -16.65 1 79.55 192 LEU A N 1
ATOM 1466 C CA . LEU A 1 192 ? -14.726 -8.838 -15.397 1 79.55 192 LEU A CA 1
ATOM 1467 C C . LEU A 1 192 ? -13.962 -9.44 -14.222 1 79.55 192 LEU A C 1
ATOM 1469 O O . LEU A 1 192 ? -13.702 -8.756 -13.23 1 79.55 192 LEU A O 1
ATOM 1473 N N . ALA A 1 193 ? -13.571 -10.682 -14.395 1 80.45 193 ALA A N 1
ATOM 1474 C CA . ALA A 1 193 ? -12.899 -11.386 -13.306 1 80.45 193 ALA A CA 1
ATOM 1475 C C . ALA A 1 193 ? -11.393 -11.14 -13.341 1 80.45 193 ALA A C 1
ATOM 1477 O O . ALA A 1 193 ? -10.698 -11.364 -12.347 1 80.45 193 ALA A O 1
ATOM 1478 N N . THR A 1 194 ? -10.92 -10.645 -14.42 1 81.79 194 THR A N 1
ATOM 1479 C CA . THR A 1 194 ? -9.471 -10.68 -14.578 1 81.79 194 THR A CA 1
ATOM 1480 C C . THR A 1 194 ? -8.917 -9.276 -14.803 1 81.79 194 THR A C 1
ATOM 1482 O O . THR A 1 194 ? -7.741 -9.017 -14.537 1 81.79 194 THR A O 1
ATOM 1485 N N . ILE A 1 195 ? -9.719 -8.407 -15.357 1 72.36 195 ILE A N 1
ATOM 1486 C CA . ILE A 1 195 ? -9.226 -7.071 -15.674 1 72.36 195 ILE A CA 1
ATOM 1487 C C . ILE A 1 195 ? -9.179 -6.224 -14.404 1 72.36 195 ILE A C 1
ATOM 1489 O O . ILE A 1 195 ? -10.113 -6.248 -13.599 1 72.36 195 ILE A O 1
ATOM 1493 N N . ASP A 1 196 ? -8.048 -5.667 -14.262 1 71.36 196 ASP A N 1
ATOM 1494 C CA . ASP A 1 196 ? -7.862 -4.866 -13.056 1 71.36 196 ASP A CA 1
ATOM 1495 C C . ASP A 1 196 ? -7.855 -3.374 -13.383 1 71.36 196 ASP A C 1
ATOM 1497 O O . ASP A 1 196 ? -6.803 -2.732 -13.356 1 71.36 196 ASP A O 1
ATOM 1501 N N . ASP A 1 197 ? -8.959 -2.833 -13.761 1 72.16 197 ASP A N 1
ATOM 1502 C CA . ASP A 1 197 ? -9.109 -1.396 -13.967 1 72.16 197 ASP A CA 1
ATOM 1503 C C . ASP A 1 197 ? -10.178 -0.817 -13.042 1 72.16 197 ASP A C 1
ATOM 1505 O O . ASP A 1 197 ? -10.843 -1.557 -12.314 1 72.16 197 ASP A O 1
ATOM 1509 N N . ALA A 1 198 ? -10.281 0.461 -13.049 1 72.08 198 ALA A N 1
ATOM 1510 C CA . ALA A 1 198 ? -11.159 1.159 -12.114 1 72.08 198 ALA A CA 1
ATOM 1511 C C . ALA A 1 198 ? -12.614 0.749 -12.317 1 72.08 198 ALA A C 1
ATOM 1513 O O . ALA A 1 198 ? -13.356 0.568 -11.348 1 72.08 198 ALA A O 1
ATOM 1514 N N . ASN A 1 199 ? -12.982 0.624 -13.509 1 75.75 199 ASN A N 1
ATOM 1515 C CA . ASN A 1 199 ? -14.373 0.294 -13.801 1 75.75 199 ASN A CA 1
ATOM 1516 C C . ASN A 1 199 ? -14.714 -1.129 -13.368 1 75.75 199 ASN A C 1
ATOM 1518 O O . ASN A 1 199 ? -15.746 -1.36 -12.735 1 75.75 199 ASN A O 1
ATOM 1522 N N . THR A 1 200 ? -13.919 -1.993 -13.665 1 76.49 200 THR A N 1
ATOM 1523 C CA . THR A 1 200 ? -14.152 -3.385 -13.294 1 76.49 200 THR A CA 1
ATOM 1524 C C . THR A 1 200 ? -14.087 -3.56 -11.78 1 76.49 200 THR A C 1
ATOM 1526 O O . THR A 1 200 ? -14.859 -4.33 -11.205 1 76.49 200 THR A O 1
ATOM 1529 N N . ALA A 1 201 ? -13.191 -2.828 -11.26 1 74.15 201 ALA A N 1
ATOM 1530 C CA . ALA A 1 201 ? -13.085 -2.873 -9.804 1 74.15 201 ALA A CA 1
ATOM 1531 C C . ALA A 1 201 ? -14.378 -2.4 -9.146 1 74.15 201 ALA A C 1
ATOM 1533 O O . ALA A 1 201 ? -14.83 -2.986 -8.159 1 74.15 201 ALA A O 1
ATOM 1534 N N . ALA A 1 202 ? -14.896 -1.334 -9.695 1 74.16 202 ALA A N 1
ATOM 1535 C CA . ALA A 1 202 ? -16.156 -0.814 -9.171 1 74.16 202 ALA A CA 1
ATOM 1536 C C . ALA A 1 202 ? -17.282 -1.83 -9.342 1 74.16 202 ALA A C 1
ATOM 1538 O O . ALA A 1 202 ? -18.091 -2.029 -8.433 1 74.16 202 ALA A O 1
ATOM 1539 N N . GLU A 1 203 ? -17.33 -2.436 -10.4 1 77.66 203 GLU A N 1
ATOM 1540 C CA . GLU A 1 203 ? -18.354 -3.44 -10.674 1 77.66 203 GLU A CA 1
ATOM 1541 C C . GLU A 1 203 ? -18.216 -4.638 -9.74 1 77.66 203 GLU A C 1
ATOM 1543 O O . GLU A 1 203 ? -19.215 -5.171 -9.253 1 77.66 203 GLU A O 1
ATOM 1548 N N . ARG A 1 204 ? -17.044 -5.03 -9.49 1 79.08 204 ARG A N 1
ATOM 1549 C CA . ARG A 1 204 ? -16.794 -6.153 -8.592 1 79.08 204 ARG A CA 1
ATOM 1550 C C . ARG A 1 204 ? -17.209 -5.815 -7.164 1 79.08 204 ARG A C 1
ATOM 1552 O O . ARG A 1 204 ? -17.732 -6.669 -6.445 1 79.08 204 ARG A O 1
ATOM 1559 N N . ARG A 1 205 ? -16.998 -4.596 -6.866 1 75.49 205 ARG A N 1
ATOM 1560 C CA . ARG A 1 205 ? -17.335 -4.157 -5.515 1 75.49 205 ARG A CA 1
ATOM 1561 C C . ARG A 1 205 ? -18.841 -4.207 -5.283 1 75.49 205 ARG A C 1
ATOM 1563 O O . ARG A 1 205 ? -19.294 -4.408 -4.154 1 75.49 205 ARG A O 1
ATOM 1570 N N . ASN A 1 206 ? -19.521 -4.039 -6.306 1 79.55 206 ASN A N 1
ATOM 1571 C CA . ASN A 1 206 ? -20.975 -3.995 -6.197 1 79.55 206 ASN A CA 1
ATOM 1572 C C . ASN A 1 206 ? -21.59 -5.386 -6.333 1 79.55 206 ASN A C 1
ATOM 1574 O O . ASN A 1 206 ? -22.775 -5.575 -6.054 1 79.55 206 ASN A O 1
ATOM 1578 N N . ALA A 1 207 ? -20.86 -6.303 -6.71 1 76.34 207 ALA A N 1
ATOM 1579 C CA . ALA A 1 207 ? -21.382 -7.645 -6.952 1 76.34 207 ALA A CA 1
ATOM 1580 C C . ALA A 1 207 ? -21.606 -8.391 -5.64 1 76.34 207 ALA A C 1
ATOM 1582 O O . ALA A 1 207 ? -20.848 -8.219 -4.683 1 76.34 207 ALA A O 1
ATOM 1583 N N . TYR A 1 208 ? -22.737 -9.081 -5.512 1 81.45 208 TYR A N 1
ATOM 1584 C CA . TYR A 1 208 ? -22.931 -9.986 -4.385 1 81.45 208 TYR A CA 1
ATOM 1585 C C . TYR A 1 208 ? -21.883 -11.093 -4.388 1 81.45 208 TYR A C 1
ATOM 1587 O O . TYR A 1 208 ? -21.805 -11.879 -5.335 1 81.45 208 TYR A O 1
ATOM 1595 N N . GLU A 1 209 ? -21.098 -11.132 -3.35 1 78.08 209 GLU A N 1
ATOM 1596 C CA . GLU A 1 209 ? -19.973 -12.061 -3.298 1 78.08 209 GLU A CA 1
ATOM 1597 C C . GLU A 1 209 ? -20.411 -13.429 -2.783 1 78.08 209 GLU A C 1
ATOM 1599 O O . GLU A 1 209 ? -19.652 -14.398 -2.854 1 78.08 209 GLU A O 1
ATOM 1604 N N . GLY A 1 210 ? -21.657 -13.608 -2.544 1 83.33 210 GLY A N 1
ATOM 1605 C CA . GLY A 1 210 ? -22.119 -14.874 -1.998 1 83.33 210 GLY A CA 1
ATOM 1606 C C . GLY A 1 210 ? -21.711 -15.085 -0.553 1 83.33 210 GLY A C 1
ATOM 1607 O O . GLY A 1 210 ? -20.976 -14.275 0.015 1 83.33 210 GLY A O 1
ATOM 1608 N N . PRO A 1 211 ? -22.206 -16.163 0.047 1 90.36 211 PRO A N 1
ATOM 1609 C CA . PRO A 1 211 ? -21.803 -16.504 1.414 1 90.36 211 PRO A CA 1
ATOM 1610 C C . PRO A 1 211 ? -20.392 -17.083 1.486 1 90.36 211 PRO A C 1
ATOM 1612 O O . PRO A 1 211 ? -19.776 -17.349 0.451 1 90.36 211 PRO A O 1
ATOM 1615 N N . TYR A 1 212 ? -19.955 -17.178 2.683 1 93.77 212 TYR A N 1
ATOM 1616 C CA . TYR A 1 212 ? -18.702 -17.907 2.841 1 93.77 212 TYR A CA 1
ATOM 1617 C C . TYR A 1 212 ? -18.854 -19.357 2.397 1 93.77 212 TYR A C 1
ATOM 1619 O O . TYR A 1 212 ? -19.869 -19.996 2.68 1 93.77 212 TYR A O 1
ATOM 1627 N N . PHE A 1 213 ? -17.884 -19.794 1.709 1 96.52 213 PHE A N 1
ATOM 1628 C CA . PHE A 1 213 ? -17.895 -21.125 1.111 1 96.52 213 PHE A CA 1
ATOM 1629 C C . PHE A 1 213 ? -18.198 -22.187 2.161 1 96.52 213 PHE A C 1
ATOM 1631 O O . PHE A 1 213 ? -18.964 -23.118 1.906 1 96.52 213 PHE A O 1
ATOM 1638 N N . TYR A 1 214 ? -17.701 -22.008 3.365 1 94.34 214 TYR A N 1
ATOM 1639 C CA . TYR A 1 214 ? -17.817 -23.017 4.412 1 94.34 214 TYR A CA 1
ATOM 1640 C C . TYR A 1 214 ? -19.253 -23.121 4.911 1 94.34 214 TYR A C 1
ATOM 1642 O O . TYR A 1 214 ? -19.609 -24.079 5.603 1 94.34 214 TYR A O 1
ATOM 1650 N N . SER A 1 215 ? -20.027 -22.112 4.618 1 95.93 215 SER A N 1
ATOM 1651 C CA . SER A 1 215 ? -21.412 -22.102 5.076 1 95.93 215 SER A CA 1
ATOM 1652 C C . SER A 1 215 ? -22.308 -22.912 4.143 1 95.93 215 SER A C 1
ATOM 1654 O O . SER A 1 215 ? -23.466 -23.183 4.467 1 95.93 215 SER A O 1
ATOM 1656 N N . LEU A 1 216 ? -21.808 -23.269 3.08 1 96.69 216 LEU A N 1
ATOM 1657 C CA . LEU A 1 216 ? -22.58 -24.063 2.13 1 96.69 216 LEU A CA 1
ATOM 1658 C C . LEU A 1 216 ? -22.697 -25.509 2.599 1 96.69 216 LEU A C 1
ATOM 1660 O O . LEU A 1 216 ? -21.924 -25.955 3.45 1 96.69 216 LEU A O 1
ATOM 1664 N N . ASP A 1 217 ? -23.693 -26.236 2.01 1 97.12 217 ASP A N 1
ATOM 1665 C CA . ASP A 1 217 ? -23.865 -27.667 2.24 1 97.12 217 ASP A CA 1
ATOM 1666 C C . ASP A 1 217 ? -22.59 -28.435 1.902 1 97.12 217 ASP A C 1
ATOM 1668 O O . ASP A 1 217 ? -21.942 -28.159 0.89 1 97.12 217 ASP A O 1
ATOM 1672 N N . GLU A 1 218 ? -22.264 -29.419 2.786 1 97.05 218 GLU A N 1
ATOM 1673 C CA . GLU A 1 218 ? -21.014 -30.159 2.64 1 97.05 218 GLU A CA 1
ATOM 1674 C C . GLU A 1 218 ? -20.942 -30.859 1.286 1 97.05 218 GLU A C 1
ATOM 1676 O O . GLU A 1 218 ? -19.87 -30.949 0.684 1 97.05 218 GLU A O 1
ATOM 1681 N N . ASP A 1 219 ? -22.028 -31.401 0.83 1 98.07 219 ASP A N 1
ATOM 1682 C CA . ASP A 1 219 ? -22.039 -32.084 -0.46 1 98.07 219 ASP A CA 1
ATOM 1683 C C . ASP A 1 219 ? -21.777 -31.105 -1.602 1 98.07 219 ASP A C 1
ATOM 1685 O O . ASP A 1 219 ? -21.098 -31.444 -2.573 1 98.07 219 ASP A O 1
ATOM 1689 N N . LEU A 1 220 ? -22.335 -29.941 -1.447 1 97.91 220 LEU A N 1
ATOM 1690 C CA . LEU A 1 220 ? -22.103 -28.897 -2.439 1 97.91 220 LEU A CA 1
ATOM 1691 C C . LEU A 1 220 ? -20.644 -28.455 -2.432 1 97.91 220 LEU A C 1
ATOM 1693 O O . LEU A 1 220 ? -20.039 -28.278 -3.492 1 97.91 220 LEU A O 1
ATOM 1697 N N . GLN A 1 221 ? -20.094 -28.317 -1.26 1 97.78 221 GLN A N 1
ATOM 1698 C CA . GLN A 1 221 ? -18.682 -27.965 -1.144 1 97.78 221 GLN A CA 1
ATOM 1699 C C . GLN A 1 221 ? -17.801 -28.977 -1.869 1 97.78 221 GLN A C 1
ATOM 1701 O O . GLN A 1 221 ? -16.936 -28.6 -2.663 1 97.78 221 GLN A O 1
ATOM 1706 N N . ARG A 1 222 ? -18.068 -30.237 -1.604 1 97.76 222 ARG A N 1
ATOM 1707 C CA . ARG A 1 222 ? -17.273 -31.305 -2.201 1 97.76 222 ARG A CA 1
ATOM 1708 C C . ARG A 1 222 ? -17.385 -31.286 -3.722 1 97.76 222 ARG A C 1
ATOM 1710 O O . ARG A 1 222 ? -16.381 -31.422 -4.425 1 97.76 222 ARG A O 1
ATOM 1717 N N . SER A 1 223 ? -18.588 -31.099 -4.206 1 98.49 223 SER A N 1
ATOM 1718 C CA . SER A 1 223 ? -18.815 -31.093 -5.647 1 98.49 223 SER A CA 1
ATOM 1719 C C . SER A 1 223 ? -18.082 -29.936 -6.318 1 98.49 223 SER A C 1
ATOM 1721 O O . SER A 1 223 ? -17.532 -30.093 -7.41 1 98.49 223 SER A O 1
ATOM 1723 N N . ILE A 1 224 ? -18.067 -28.803 -5.675 1 97.94 224 ILE A N 1
ATOM 1724 C CA . ILE A 1 224 ? -17.385 -27.627 -6.204 1 97.94 224 ILE A CA 1
ATOM 1725 C C . ILE A 1 224 ? -15.877 -27.868 -6.219 1 97.94 224 ILE A C 1
ATOM 1727 O O . ILE A 1 224 ? -15.201 -27.551 -7.2 1 97.94 224 ILE A O 1
ATOM 1731 N N . GLN A 1 225 ? -15.367 -28.411 -5.2 1 97.66 225 GLN A N 1
ATOM 1732 C CA . GLN A 1 225 ? -13.941 -28.708 -5.128 1 97.66 225 GLN A CA 1
ATOM 1733 C C . GLN A 1 225 ? -13.525 -29.685 -6.224 1 97.66 225 GLN A C 1
ATOM 1735 O O . GLN A 1 225 ? -12.486 -29.505 -6.862 1 97.66 225 GLN A O 1
ATOM 1740 N N . ASP A 1 226 ? -14.379 -30.726 -6.39 1 98.18 226 ASP A N 1
ATOM 1741 C CA . ASP A 1 226 ? -14.107 -31.677 -7.464 1 98.18 226 ASP A CA 1
ATOM 1742 C C . ASP A 1 226 ? -14.066 -30.976 -8.82 1 98.18 226 ASP A C 1
ATOM 1744 O O . ASP A 1 226 ? -13.232 -31.302 -9.668 1 98.18 226 ASP A O 1
ATOM 1748 N N . TYR A 1 227 ? -14.933 -30.06 -8.967 1 98.1 227 TYR A N 1
ATOM 1749 C CA . TYR A 1 227 ? -14.994 -29.303 -10.213 1 98.1 227 TYR A CA 1
ATOM 1750 C C . TYR A 1 227 ? -13.712 -28.51 -10.433 1 98.1 227 TYR A C 1
ATOM 1752 O O . TYR A 1 227 ? -13.123 -28.558 -11.516 1 98.1 227 TYR A O 1
ATOM 1760 N N . ILE A 1 228 ? -13.229 -27.834 -9.458 1 97.96 228 ILE A N 1
ATOM 1761 C CA . ILE A 1 228 ? -12.028 -27.009 -9.529 1 97.96 228 ILE A CA 1
ATOM 1762 C C . ILE A 1 228 ? -10.816 -27.887 -9.832 1 97.96 228 ILE A C 1
ATOM 1764 O O . ILE A 1 228 ? -9.976 -27.531 -10.662 1 97.96 228 ILE A O 1
ATOM 1768 N N . GLN A 1 229 ? -10.794 -29.077 -9.235 1 97.61 229 GLN A N 1
ATOM 1769 C CA . GLN A 1 229 ? -9.7 -30.011 -9.477 1 97.61 229 GLN A CA 1
ATOM 1770 C C . GLN A 1 229 ? -9.706 -30.503 -10.922 1 97.61 229 GLN A C 1
ATOM 1772 O O . GLN A 1 229 ? -8.648 -30.641 -11.54 1 97.61 229 GLN A O 1
ATOM 1777 N N . SER A 1 230 ? -10.883 -30.698 -11.442 1 97.28 230 SER A N 1
ATOM 1778 C CA . SER A 1 230 ? -11.01 -31.189 -12.81 1 97.28 230 SER A CA 1
ATOM 1779 C C . SER A 1 230 ? -10.548 -30.143 -13.818 1 97.28 230 SER A C 1
ATOM 1781 O O . SER A 1 230 ? -10.307 -30.461 -14.985 1 97.28 230 SER A O 1
ATOM 1783 N N . ARG A 1 231 ? -10.443 -28.911 -13.338 1 96.83 231 ARG A N 1
ATOM 1784 C CA . ARG A 1 231 ? -9.989 -27.831 -14.208 1 96.83 231 ARG A CA 1
ATOM 1785 C C . ARG A 1 231 ? -8.494 -27.583 -14.039 1 96.83 231 ARG A C 1
ATOM 1787 O O . ARG A 1 231 ? -7.963 -26.592 -14.544 1 96.83 231 ARG A O 1
ATOM 1794 N N . GLY A 1 232 ? -7.798 -28.383 -13.256 1 97.26 232 GLY A N 1
ATOM 1795 C CA . GLY A 1 232 ? -6.346 -28.364 -13.185 1 97.26 232 GLY A CA 1
ATOM 1796 C C . GLY A 1 232 ? -5.821 -27.882 -11.846 1 97.26 232 GLY A C 1
ATOM 1797 O O . GLY A 1 232 ? -4.614 -27.918 -11.597 1 97.26 232 GLY A O 1
ATOM 1798 N N . VAL A 1 233 ? -6.727 -27.441 -10.97 1 98.13 233 VAL A N 1
ATOM 1799 C CA . VAL A 1 233 ? -6.299 -26.947 -9.666 1 98.13 233 VAL A CA 1
ATOM 1800 C C . VAL A 1 233 ? -6.359 -28.076 -8.64 1 98.13 233 VAL A C 1
ATOM 1802 O O . VAL A 1 233 ? -7.19 -28.052 -7.729 1 98.13 233 VAL A O 1
ATOM 1805 N N . ASP A 1 234 ? -5.497 -29.058 -8.823 1 97.65 234 ASP A N 1
ATOM 1806 C CA . ASP A 1 234 ? -5.452 -30.222 -7.944 1 97.65 234 ASP A CA 1
ATOM 1807 C C . ASP A 1 234 ? -4.277 -30.131 -6.973 1 97.65 234 ASP A C 1
ATOM 1809 O O . ASP A 1 234 ? -3.495 -29.18 -7.024 1 97.65 234 ASP A O 1
ATOM 1813 N N . THR A 1 235 ? -4.205 -31.09 -6.094 1 97.06 235 THR A N 1
ATOM 1814 C CA . THR A 1 235 ? -3.204 -31.12 -5.034 1 97.06 235 THR A CA 1
ATOM 1815 C C . THR A 1 235 ? -1.797 -31.014 -5.615 1 97.06 235 THR A C 1
ATOM 1817 O O . THR A 1 235 ? -0.96 -30.27 -5.098 1 97.06 235 THR A O 1
ATOM 1820 N N . THR A 1 236 ? -1.532 -31.739 -6.673 1 96.92 236 THR A N 1
ATOM 1821 C CA . THR A 1 236 ? -0.211 -31.741 -7.29 1 96.92 236 THR A CA 1
ATOM 1822 C C . THR A 1 236 ? 0.174 -30.338 -7.75 1 96.92 236 THR A C 1
ATOM 1824 O O . THR A 1 236 ? 1.281 -29.87 -7.475 1 96.92 236 THR A O 1
ATOM 1827 N N . PHE A 1 237 ? -0.698 -29.66 -8.411 1 97.44 237 PHE A N 1
ATOM 1828 C CA . PHE A 1 237 ? -0.452 -28.309 -8.899 1 97.44 237 PHE A CA 1
ATOM 1829 C C . PHE A 1 237 ? -0.269 -27.339 -7.738 1 97.44 237 PHE A C 1
ATOM 1831 O O . PHE A 1 237 ? 0.659 -26.528 -7.74 1 97.44 237 PHE A O 1
ATOM 1838 N N . LEU A 1 238 ? -1.124 -27.437 -6.753 1 96.95 238 LEU A N 1
ATOM 1839 C CA . LEU A 1 238 ? -1.104 -26.512 -5.625 1 96.95 238 LEU A CA 1
ATOM 1840 C C . LEU A 1 238 ? 0.204 -26.629 -4.85 1 96.95 238 LEU A C 1
ATOM 1842 O O . LEU A 1 238 ? 0.702 -25.637 -4.31 1 96.95 238 LEU A O 1
ATOM 1846 N N . LEU A 1 239 ? 0.775 -27.778 -4.807 1 95.57 239 LEU A N 1
ATOM 1847 C CA . LEU A 1 239 ? 2.019 -28.012 -4.082 1 95.57 239 LEU A CA 1
ATOM 1848 C C . LEU A 1 239 ? 3.193 -27.342 -4.789 1 95.57 239 LEU A C 1
ATOM 1850 O O . LEU A 1 239 ? 4.255 -27.15 -4.191 1 95.57 239 LEU A O 1
ATOM 1854 N N . LEU A 1 240 ? 3.033 -26.964 -6.065 1 95.41 240 LEU A N 1
ATOM 1855 C CA . LEU A 1 240 ? 4.098 -26.32 -6.826 1 95.41 240 LEU A CA 1
ATOM 1856 C C . LEU A 1 240 ? 4.158 -24.827 -6.521 1 95.41 240 LEU A C 1
ATOM 1858 O O . LEU A 1 240 ? 5.21 -24.201 -6.664 1 95.41 240 LEU A O 1
ATOM 1862 N N . LEU A 1 241 ? 3.066 -24.208 -6.142 1 95.15 241 LEU A N 1
ATOM 1863 C CA . LEU A 1 241 ? 2.846 -22.767 -6.204 1 95.15 241 LEU A CA 1
ATOM 1864 C C . LEU A 1 241 ? 3.745 -22.037 -5.212 1 95.15 241 LEU A C 1
ATOM 1866 O O . LEU A 1 241 ? 4.307 -20.988 -5.534 1 95.15 241 LEU A O 1
ATOM 1870 N N . PRO A 1 242 ? 3.91 -22.574 -3.996 1 91.89 242 PRO A N 1
ATOM 1871 C CA . PRO A 1 242 ? 4.768 -21.85 -3.056 1 91.89 242 PRO A CA 1
ATOM 1872 C C . PRO A 1 242 ? 6.184 -21.642 -3.589 1 91.89 242 PRO A C 1
ATOM 1874 O O . PRO A 1 242 ? 6.731 -20.542 -3.485 1 91.89 242 PRO A O 1
ATOM 1877 N N . GLU A 1 243 ? 6.741 -22.707 -4.193 1 89.71 243 GLU A N 1
ATOM 1878 C CA . GLU A 1 243 ? 8.098 -22.602 -4.72 1 89.71 243 GLU A CA 1
ATOM 1879 C C . GLU A 1 243 ? 8.147 -21.69 -5.942 1 89.71 243 GLU A C 1
ATOM 1881 O O . GLU A 1 243 ? 9.097 -20.924 -6.114 1 89.71 243 GLU A O 1
ATOM 1886 N N . ILE A 1 244 ? 7.185 -21.775 -6.77 1 93.27 244 ILE A N 1
ATOM 1887 C CA . ILE A 1 244 ? 7.114 -20.909 -7.942 1 93.27 244 ILE A CA 1
ATOM 1888 C C . ILE A 1 244 ? 6.994 -19.452 -7.5 1 93.27 244 ILE A C 1
ATOM 1890 O O . ILE A 1 244 ? 7.725 -18.587 -7.989 1 93.27 244 ILE A O 1
ATOM 1894 N N . ALA A 1 245 ? 6.072 -19.222 -6.558 1 91.78 245 ALA A N 1
ATOM 1895 C CA . ALA A 1 245 ? 5.851 -17.87 -6.052 1 91.78 245 ALA A CA 1
ATOM 1896 C C . ALA A 1 245 ? 7.128 -17.298 -5.441 1 91.78 245 ALA A C 1
ATOM 1898 O O . ALA A 1 245 ? 7.445 -16.123 -5.639 1 91.78 245 ALA A O 1
ATOM 1899 N N . GLU A 1 246 ? 7.812 -18.1 -4.687 1 88.2 246 GLU A N 1
ATOM 1900 C CA . GLU A 1 246 ? 9.049 -17.658 -4.051 1 88.2 246 GLU A CA 1
ATOM 1901 C C . GLU A 1 246 ? 10.077 -17.218 -5.09 1 88.2 246 GLU A C 1
ATOM 1903 O O . GLU A 1 246 ? 10.737 -16.191 -4.922 1 88.2 246 GLU A O 1
ATOM 1908 N N . THR A 1 247 ? 10.247 -17.964 -6.141 1 89.6 247 THR A N 1
ATOM 1909 C CA . THR A 1 247 ? 11.187 -17.649 -7.211 1 89.6 247 THR A CA 1
ATOM 1910 C C . THR A 1 247 ? 10.852 -16.302 -7.846 1 89.6 247 THR A C 1
ATOM 1912 O O . THR A 1 247 ? 11.732 -15.457 -8.021 1 89.6 247 THR A O 1
ATOM 1915 N N . PHE A 1 248 ? 9.625 -16.076 -8.096 1 91.55 248 PHE A N 1
ATOM 1916 C CA . PHE A 1 248 ? 9.243 -14.86 -8.805 1 91.55 248 PHE A CA 1
ATOM 1917 C C . PHE A 1 248 ? 9.204 -13.669 -7.854 1 91.55 248 PHE A C 1
ATOM 1919 O O . PHE A 1 248 ? 9.448 -12.532 -8.265 1 91.55 248 PHE A O 1
ATOM 1926 N N . GLU A 1 249 ? 8.887 -13.906 -6.581 1 88.51 249 GLU A N 1
ATOM 1927 C CA . GLU A 1 249 ? 9.01 -12.837 -5.595 1 88.51 249 GLU A CA 1
ATOM 1928 C C . GLU A 1 249 ? 10.446 -12.329 -5.508 1 88.51 249 GLU A C 1
ATOM 1930 O O . GLU A 1 249 ? 10.678 -11.123 -5.395 1 88.51 249 GLU A O 1
ATOM 1935 N N . ASN A 1 250 ? 11.362 -13.248 -5.503 1 88.87 250 ASN A N 1
ATOM 1936 C CA . ASN A 1 250 ? 12.769 -12.866 -5.476 1 88.87 250 ASN A CA 1
ATOM 1937 C C . ASN A 1 250 ? 13.146 -12.027 -6.694 1 88.87 250 ASN A C 1
ATOM 1939 O O . ASN A 1 250 ? 13.891 -11.052 -6.576 1 88.87 250 ASN A O 1
ATOM 1943 N N . ARG A 1 251 ? 12.637 -12.403 -7.775 1 90.66 251 ARG A N 1
ATOM 1944 C CA . ARG A 1 251 ? 12.904 -11.645 -8.994 1 90.66 251 ARG A CA 1
ATOM 1945 C C . ARG A 1 251 ? 12.302 -10.247 -8.913 1 90.66 251 ARG A C 1
ATOM 1947 O O . ARG A 1 251 ? 12.944 -9.265 -9.294 1 90.66 251 ARG A O 1
ATOM 1954 N N . SER A 1 252 ? 11.071 -10.235 -8.485 1 91.42 252 SER A N 1
ATOM 1955 C CA . SER A 1 252 ? 10.414 -8.944 -8.309 1 91.42 252 SER A CA 1
ATOM 1956 C C . SER A 1 252 ? 11.169 -8.071 -7.311 1 91.42 252 SER A C 1
ATOM 1958 O O . SER A 1 252 ? 11.279 -6.858 -7.499 1 91.42 252 SER A O 1
ATOM 1960 N N . TYR A 1 253 ? 11.727 -8.718 -6.272 1 92.4 253 TYR A N 1
ATOM 1961 C CA . TYR A 1 253 ? 12.501 -8 -5.266 1 92.4 253 TYR A CA 1
ATOM 1962 C C . TYR A 1 253 ? 13.746 -7.372 -5.882 1 92.4 253 TYR A C 1
ATOM 1964 O O . TYR A 1 253 ? 14.051 -6.204 -5.627 1 92.4 253 TYR A O 1
ATOM 1972 N N . LYS A 1 254 ? 14.45 -8.065 -6.697 1 93.79 254 LYS A N 1
ATOM 1973 C CA . LYS A 1 254 ? 15.643 -7.543 -7.357 1 93.79 254 LYS A CA 1
ATOM 1974 C C . LYS A 1 254 ? 15.298 -6.365 -8.264 1 93.79 254 LYS A C 1
ATOM 1976 O O . LYS A 1 254 ? 16.002 -5.353 -8.271 1 93.79 254 LYS A O 1
ATOM 1981 N N . THR A 1 255 ? 14.232 -6.576 -9.045 1 93.49 255 THR A N 1
ATOM 1982 C CA . THR A 1 255 ? 13.778 -5.507 -9.926 1 93.49 255 THR A CA 1
ATOM 1983 C C . THR A 1 255 ? 13.387 -4.271 -9.12 1 93.49 255 THR A C 1
ATOM 1985 O O . THR A 1 255 ? 13.676 -3.143 -9.524 1 93.49 255 THR A O 1
ATOM 1988 N N . TYR A 1 256 ? 12.753 -4.521 -8.015 1 93.61 256 TYR A N 1
ATOM 1989 C CA . TYR A 1 256 ? 12.371 -3.47 -7.078 1 93.61 256 TYR A CA 1
ATOM 1990 C C . TYR A 1 256 ? 13.595 -2.703 -6.59 1 93.61 256 TYR A C 1
ATOM 1992 O O . TYR A 1 256 ? 13.627 -1.472 -6.65 1 93.61 256 TYR A O 1
ATOM 2000 N N . LEU A 1 257 ? 14.592 -3.369 -6.176 1 96.07 257 LEU A N 1
ATOM 2001 C CA . LEU A 1 257 ? 15.823 -2.747 -5.702 1 96.07 257 LEU A CA 1
ATOM 2002 C C . LEU A 1 257 ? 16.486 -1.939 -6.812 1 96.07 257 LEU A C 1
ATOM 2004 O O . LEU A 1 257 ? 16.967 -0.829 -6.576 1 96.07 257 LEU A O 1
ATOM 2008 N N . ALA A 1 258 ? 16.514 -2.532 -7.975 1 96.17 258 ALA A N 1
ATOM 2009 C CA . ALA A 1 258 ? 17.112 -1.852 -9.121 1 96.17 258 ALA A CA 1
ATOM 2010 C C . ALA A 1 258 ? 16.354 -0.571 -9.456 1 96.17 258 ALA A C 1
ATOM 2012 O O . ALA A 1 258 ? 16.961 0.441 -9.815 1 96.17 258 ALA A O 1
ATOM 2013 N N . SER A 1 259 ? 15.052 -0.66 -9.388 1 94.8 259 SER A N 1
ATOM 2014 C CA . SER A 1 259 ? 14.237 0.517 -9.672 1 94.8 259 SER A CA 1
ATOM 2015 C C . SER A 1 259 ? 14.532 1.644 -8.687 1 94.8 259 SER A C 1
ATOM 2017 O O . SER A 1 259 ? 14.627 2.809 -9.08 1 94.8 259 SER A O 1
ATOM 2019 N N . ILE A 1 260 ? 14.647 1.307 -7.385 1 96.43 260 ILE A N 1
ATOM 2020 C CA . ILE A 1 260 ? 15 2.314 -6.391 1 96.43 260 ILE A CA 1
ATOM 2021 C C . ILE A 1 260 ? 16.373 2.9 -6.715 1 96.43 260 ILE A C 1
ATOM 2023 O O . ILE A 1 260 ? 16.557 4.119 -6.685 1 96.43 260 ILE A O 1
ATOM 2027 N N . ARG A 1 261 ? 17.322 2.046 -6.994 1 97.42 261 ARG A N 1
ATOM 2028 C CA . ARG A 1 261 ? 18.672 2.478 -7.343 1 97.42 261 ARG A CA 1
ATOM 2029 C C . ARG A 1 261 ? 18.648 3.458 -8.511 1 97.42 261 ARG A C 1
ATOM 2031 O O . ARG A 1 261 ? 19.325 4.488 -8.478 1 97.42 261 ARG A O 1
ATOM 2038 N N . ASP A 1 262 ? 17.868 3.143 -9.52 1 96.11 262 ASP A N 1
ATOM 2039 C CA . ASP A 1 262 ? 17.817 3.96 -10.729 1 96.11 262 ASP A CA 1
ATOM 2040 C C . ASP A 1 262 ? 17.226 5.337 -10.438 1 96.11 262 ASP A C 1
ATOM 2042 O O . ASP A 1 262 ? 17.651 6.337 -11.019 1 96.11 262 ASP A O 1
ATOM 2046 N N . VAL A 1 263 ? 16.265 5.38 -9.58 1 96.21 263 VAL A N 1
ATOM 2047 C CA . VAL A 1 263 ? 15.679 6.666 -9.217 1 96.21 263 VAL A CA 1
ATOM 2048 C C . VAL A 1 263 ? 16.699 7.499 -8.445 1 96.21 263 VAL A C 1
ATOM 2050 O O . VAL A 1 263 ? 16.826 8.704 -8.674 1 96.21 263 VAL A O 1
ATOM 2053 N N . VAL A 1 264 ? 17.419 6.889 -7.539 1 96.2 264 VAL A N 1
ATOM 2054 C CA . VAL A 1 264 ? 18.338 7.594 -6.651 1 96.2 264 VAL A CA 1
ATOM 2055 C C . VAL A 1 264 ? 19.582 8.02 -7.427 1 96.2 264 VAL A C 1
ATOM 2057 O O . VAL A 1 264 ? 20.184 9.054 -7.127 1 96.2 264 VAL A O 1
ATOM 2060 N N . ALA A 1 265 ? 19.984 7.251 -8.38 1 92.09 265 ALA A N 1
ATOM 2061 C CA . ALA A 1 265 ? 21.222 7.461 -9.126 1 92.09 265 ALA A CA 1
ATOM 2062 C C . ALA A 1 265 ? 21.131 8.709 -9.999 1 92.09 265 ALA A C 1
ATOM 2064 O O . ALA A 1 265 ? 20.042 9.096 -10.429 1 92.09 265 ALA A O 1
ATOM 2065 N N . MET B 1 1 ? -7.954 -54.786 7.404 1 19.2 1 MET B N 1
ATOM 2066 C CA . MET B 1 1 ? -8.826 -54.915 8.568 1 19.2 1 MET B CA 1
ATOM 2067 C C . MET B 1 1 ? -9.799 -53.743 8.652 1 19.2 1 MET B C 1
ATOM 2069 O O . MET B 1 1 ? -9.45 -52.616 8.299 1 19.2 1 MET B O 1
ATOM 2073 N N . SER B 1 2 ? -11.2 -54.055 8.618 1 17.68 2 SER B N 1
ATOM 2074 C CA . SER B 1 2 ? -12.639 -53.822 8.553 1 17.68 2 SER B CA 1
ATOM 2075 C C . SER B 1 2 ? -13.104 -52.913 9.685 1 17.68 2 SER B C 1
ATOM 2077 O O . SER B 1 2 ? -13.347 -53.377 10.801 1 17.68 2 SER B O 1
ATOM 2079 N N . ARG B 1 3 ? -12.213 -51.886 9.875 1 18.71 3 ARG B N 1
ATOM 2080 C CA . ARG B 1 3 ? -12.598 -51.082 11.03 1 18.71 3 ARG B CA 1
ATOM 2081 C C . ARG B 1 3 ? -14.063 -50.669 10.945 1 18.71 3 ARG B C 1
ATOM 2083 O O . ARG B 1 3 ? -14.478 -50.031 9.976 1 18.71 3 ARG B O 1
ATOM 2090 N N . ALA B 1 4 ? -14.974 -51.435 11.614 1 17.6 4 ALA B N 1
ATOM 2091 C CA . ALA B 1 4 ? -16.344 -51.441 12.121 1 17.6 4 ALA B CA 1
ATOM 2092 C C . ALA B 1 4 ? -16.774 -50.043 12.556 1 17.6 4 ALA B C 1
ATOM 2094 O O . ALA B 1 4 ? -15.966 -49.274 13.082 1 17.6 4 ALA B O 1
ATOM 2095 N N . ILE B 1 5 ? -17.958 -49.415 12.012 1 20.68 5 ILE B N 1
ATOM 2096 C CA . ILE B 1 5 ? -19.119 -48.533 11.96 1 20.68 5 ILE B CA 1
ATOM 2097 C C . ILE B 1 5 ? -19.74 -48.415 13.35 1 20.68 5 ILE B C 1
ATOM 2099 O O . ILE B 1 5 ? -20.958 -48.271 13.482 1 20.68 5 ILE B O 1
ATOM 2103 N N . LEU B 1 6 ? -18.861 -48.664 14.38 1 16.42 6 LEU B N 1
ATOM 2104 C CA . LEU B 1 6 ? -19.642 -48.914 15.587 1 16.42 6 LEU B CA 1
ATOM 2105 C C . LEU B 1 6 ? -20.633 -47.783 15.838 1 16.42 6 LEU B C 1
ATOM 2107 O O . LEU B 1 6 ? -21.823 -48.03 16.051 1 16.42 6 LEU B O 1
ATOM 2111 N N . ARG B 1 7 ? -20.373 -46.711 16.672 1 18.25 7 ARG B N 1
ATOM 2112 C CA . ARG B 1 7 ? -20.957 -46.741 18.009 1 18.25 7 ARG B CA 1
ATOM 2113 C C . ARG B 1 7 ? -22.4 -46.25 17.987 1 18.25 7 ARG B C 1
ATOM 2115 O O . ARG B 1 7 ? -22.846 -45.659 17.001 1 18.25 7 ARG B O 1
ATOM 2122 N N . ILE B 1 8 ? -22.869 -45.317 18.988 1 17.36 8 ILE B N 1
ATOM 2123 C CA . ILE B 1 8 ? -23.591 -45.267 20.254 1 17.36 8 ILE B CA 1
ATOM 2124 C C . ILE B 1 8 ? -24.947 -44.595 20.05 1 17.36 8 ILE B C 1
ATOM 2126 O O . ILE B 1 8 ? -25.068 -43.656 19.26 1 17.36 8 ILE B O 1
ATOM 2130 N N . ASN B 1 9 ? -26.031 -45.003 20.833 1 17.63 9 ASN B N 1
ATOM 2131 C CA . ASN B 1 9 ? -27.377 -45.247 21.342 1 17.63 9 ASN B CA 1
ATOM 2132 C C . ASN B 1 9 ? -28.027 -43.963 21.847 1 17.63 9 ASN B C 1
ATOM 2134 O O . ASN B 1 9 ? -29.141 -43.991 22.373 1 17.63 9 ASN B O 1
ATOM 2138 N N . ALA B 1 10 ? -27.269 -42.865 22.214 1 17.33 10 ALA B N 1
ATOM 2139 C CA . ALA B 1 10 ? -27.833 -42.303 23.439 1 17.33 10 ALA B CA 1
ATOM 2140 C C . ALA B 1 10 ? -29.312 -41.975 23.261 1 17.33 10 ALA B C 1
ATOM 2142 O O . ALA B 1 10 ? -29.736 -41.551 22.184 1 17.33 10 ALA B O 1
ATOM 2143 N N . SER B 1 11 ? -30.174 -42.21 24.368 1 17.36 11 SER B N 1
ATOM 2144 C CA . SER B 1 11 ? -31.442 -42.442 25.052 1 17.36 11 SER B CA 1
ATOM 2145 C C . SER B 1 11 ? -32.372 -41.242 24.915 1 17.36 11 SER B C 1
ATOM 2147 O O . SER B 1 11 ? -33.532 -41.39 24.524 1 17.36 11 SER B O 1
ATOM 2149 N N . ASN B 1 12 ? -32.258 -40.161 25.862 1 18.5 12 ASN B N 1
ATOM 2150 C CA . ASN B 1 12 ? -33.168 -40.007 26.992 1 18.5 12 ASN B CA 1
ATOM 2151 C C . ASN B 1 12 ? -34.473 -39.336 26.574 1 18.5 12 ASN B C 1
ATOM 2153 O O . ASN B 1 12 ? -34.548 -38.727 25.505 1 18.5 12 ASN B O 1
ATOM 2157 N N . ILE B 1 13 ? -35.277 -38.67 27.6 1 17.81 13 ILE B N 1
ATOM 2158 C CA . ILE B 1 13 ? -36.4 -38.606 28.529 1 17.81 13 ILE B CA 1
ATOM 2159 C C . ILE B 1 13 ? -37.365 -37.505 28.097 1 17.81 13 ILE B C 1
ATOM 2161 O O . ILE B 1 13 ? -38.574 -37.731 28.005 1 17.81 13 ILE B O 1
ATOM 2165 N N . VAL B 1 14 ? -37.161 -36.152 28.436 1 17.95 14 VAL B N 1
ATOM 2166 C CA . VAL B 1 14 ? -38.081 -35.574 29.409 1 17.95 14 VAL B CA 1
ATOM 2167 C C . VAL B 1 14 ? -39.293 -34.988 28.689 1 17.95 14 VAL B C 1
ATOM 2169 O O . VAL B 1 14 ? -40.425 -35.114 29.162 1 17.95 14 VAL B O 1
ATOM 2172 N N . ARG B 1 15 ? -39.167 -34.037 27.669 1 18.51 15 ARG B N 1
ATOM 2173 C CA . ARG B 1 15 ? -40.068 -32.921 27.94 1 18.51 15 ARG B CA 1
ATOM 2174 C C . ARG B 1 15 ? -41.51 -33.287 27.604 1 18.51 15 ARG B C 1
ATOM 2176 O O . ARG B 1 15 ? -41.839 -33.531 26.441 1 18.51 15 ARG B O 1
ATOM 2183 N N . GLN B 1 16 ? -42.29 -33.992 28.598 1 20 16 GLN B N 1
ATOM 2184 C CA . GLN B 1 16 ? -43.668 -34.39 28.866 1 20 16 GLN B CA 1
ATOM 2185 C C . GLN B 1 16 ? -44.639 -33.256 28.549 1 20 16 GLN B C 1
ATOM 2187 O O . GLN B 1 16 ? -45.698 -33.485 27.96 1 20 16 GLN B O 1
ATOM 2192 N N . ALA B 1 17 ? -44.645 -32.116 29.432 1 19.79 17 ALA B N 1
ATOM 2193 C CA . ALA B 1 17 ? -45.796 -31.82 30.281 1 19.79 17 ALA B CA 1
ATOM 2194 C C . ALA B 1 17 ? -46.995 -31.381 29.445 1 19.79 17 ALA B C 1
ATOM 2196 O O . ALA B 1 17 ? -46.85 -31.05 28.266 1 19.79 17 ALA B O 1
ATOM 2197 N N . LEU B 1 18 ? -47.764 -30.386 30.149 1 19.95 18 LEU B N 1
ATOM 2198 C CA . LEU B 1 18 ? -49.046 -29.99 30.721 1 19.95 18 LEU B CA 1
ATOM 2199 C C . LEU B 1 18 ? -49.81 -29.081 29.764 1 19.95 18 LEU B C 1
ATOM 2201 O O . LEU B 1 18 ? -49.416 -27.934 29.542 1 19.95 18 LEU B O 1
ATOM 2205 N N . ARG B 1 19 ? -50.179 -29.481 28.6 1 23.93 19 ARG B N 1
ATOM 2206 C CA . ARG B 1 19 ? -51.013 -28.633 27.755 1 23.93 19 ARG B CA 1
ATOM 2207 C C . ARG B 1 19 ? -52.313 -28.264 28.463 1 23.93 19 ARG B C 1
ATOM 2209 O O . ARG B 1 19 ? -53.261 -29.052 28.482 1 23.93 19 ARG B O 1
ATOM 2216 N N . ALA B 1 20 ? -52.158 -27.681 29.81 1 23.04 20 ALA B N 1
ATOM 2217 C CA . ALA B 1 20 ? -53.358 -27.275 30.538 1 23.04 20 ALA B CA 1
ATOM 2218 C C . ALA B 1 20 ? -54.277 -26.435 29.655 1 23.04 20 ALA B C 1
ATOM 2220 O O . ALA B 1 20 ? -53.812 -25.564 28.916 1 23.04 20 ALA B O 1
ATOM 2221 N N . SER B 1 21 ? -55.48 -26.956 29.458 1 25.39 21 SER B N 1
ATOM 2222 C CA . SER B 1 21 ? -56.693 -26.473 28.807 1 25.39 21 SER B CA 1
ATOM 2223 C C . SER B 1 21 ? -57.15 -25.147 29.404 1 25.39 21 SER B C 1
ATOM 2225 O O . SER B 1 21 ? -57.602 -25.098 30.55 1 25.39 21 SER B O 1
ATOM 2227 N N . ALA B 1 22 ? -56.293 -24.079 29.483 1 26.39 22 ALA B N 1
ATOM 2228 C CA . ALA B 1 22 ? -56.727 -22.869 30.176 1 26.39 22 ALA B CA 1
ATOM 2229 C C . ALA B 1 22 ? -58.116 -22.439 29.712 1 26.39 22 ALA B C 1
ATOM 2231 O O . ALA B 1 22 ? -58.445 -22.555 28.529 1 26.39 22 ALA B O 1
ATOM 2232 N N . PRO B 1 23 ? -59.019 -22.341 30.838 1 28.08 23 PRO B N 1
ATOM 2233 C CA . PRO B 1 23 ? -60.433 -21.961 30.794 1 28.08 23 PRO B CA 1
ATOM 2234 C C . PRO B 1 23 ? -60.683 -20.714 29.95 1 28.08 23 PRO B C 1
ATOM 2236 O O . PRO B 1 23 ? -59.771 -19.908 29.748 1 28.08 23 PRO B O 1
ATOM 2239 N N . GLN B 1 24 ? -61.88 -20.723 29.247 1 29.95 24 GLN B N 1
ATOM 2240 C CA . GLN B 1 24 ? -62.552 -19.801 28.337 1 29.95 24 GLN B CA 1
ATOM 2241 C C . GLN B 1 24 ? -62.819 -18.458 29.013 1 29.95 24 GLN B C 1
ATOM 2243 O O . GLN B 1 24 ? -63.654 -18.367 29.915 1 29.95 24 GLN B O 1
ATOM 2248 N N . VAL B 1 25 ? -61.762 -17.843 29.736 1 28.39 25 VAL B N 1
ATOM 2249 C CA . VAL B 1 25 ? -62.116 -16.618 30.445 1 28.39 25 VAL B CA 1
ATOM 2250 C C . VAL B 1 25 ? -62.871 -15.678 29.509 1 28.39 25 VAL B C 1
ATOM 2252 O O . VAL B 1 25 ? -62.469 -15.481 28.359 1 28.39 25 VAL B O 1
ATOM 2255 N N . THR B 1 26 ? -64.178 -15.502 29.867 1 29.53 26 THR B N 1
ATOM 2256 C CA . THR B 1 26 ? -65.177 -14.543 29.406 1 29.53 26 THR B CA 1
ATOM 2257 C C . THR B 1 26 ? -64.594 -13.133 29.367 1 29.53 26 THR B C 1
ATOM 2259 O O . THR B 1 26 ? -64.107 -12.628 30.38 1 29.53 26 THR B O 1
ATOM 2262 N N . ARG B 1 27 ? -64.011 -12.766 28.298 1 30.68 27 ARG B N 1
ATOM 2263 C CA . ARG B 1 27 ? -63.369 -11.487 28.013 1 30.68 27 ARG B CA 1
ATOM 2264 C C . ARG B 1 27 ? -64.33 -10.326 28.247 1 30.68 27 ARG B C 1
ATOM 2266 O O . ARG B 1 27 ? -65.376 -10.24 27.6 1 30.68 27 ARG B O 1
ATOM 2273 N N . PHE B 1 28 ? -64.534 -10.046 29.63 1 29.29 28 PHE B N 1
ATOM 2274 C CA . PHE B 1 28 ? -65.295 -8.827 29.879 1 29.29 28 PHE B CA 1
ATOM 2275 C C . PHE B 1 28 ? -64.78 -7.681 29.017 1 29.29 28 PHE B C 1
ATOM 2277 O O . PHE B 1 28 ? -63.571 -7.543 28.816 1 29.29 28 PHE B O 1
ATOM 2284 N N . ALA B 1 29 ? -65.697 -7.144 28.199 1 33.12 29 ALA B N 1
ATOM 2285 C CA . ALA B 1 29 ? -65.573 -6.039 27.252 1 33.12 29 ALA B CA 1
ATOM 2286 C C . ALA B 1 29 ? -65.114 -4.764 27.955 1 33.12 29 ALA B C 1
ATOM 2288 O O . ALA B 1 29 ? -65.845 -4.202 28.774 1 33.12 29 ALA B O 1
ATOM 2289 N N . VAL B 1 30 ? -63.934 -4.768 28.587 1 34.45 30 VAL B N 1
ATOM 2290 C CA . VAL B 1 30 ? -63.548 -3.496 29.189 1 34.45 30 VAL B CA 1
ATOM 2291 C C . VAL B 1 30 ? -63.712 -2.371 28.169 1 34.45 30 VAL B C 1
ATOM 2293 O O . VAL B 1 30 ? -63.406 -2.546 26.988 1 34.45 30 VAL B O 1
ATOM 2296 N N . PRO B 1 31 ? -64.698 -1.404 28.477 1 39.95 31 PRO B N 1
ATOM 2297 C CA . PRO B 1 31 ? -64.86 -0.243 27.598 1 39.95 31 PRO B CA 1
ATOM 2298 C C . P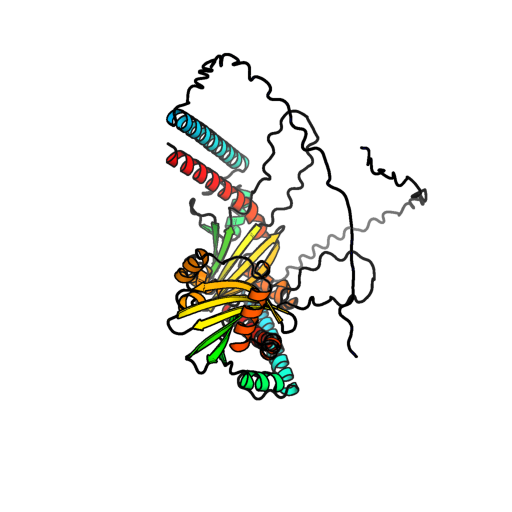RO B 1 31 ? -63.536 0.449 27.284 1 39.95 31 PRO B C 1
ATOM 2300 O O . PRO B 1 31 ? -62.662 0.539 28.149 1 39.95 31 PRO B O 1
ATOM 2303 N N . ALA B 1 32 ? -63.082 0.281 26.07 1 35.77 32 ALA B N 1
ATOM 2304 C CA . ALA B 1 32 ? -61.87 0.877 25.512 1 35.77 32 ALA B CA 1
ATOM 2305 C C . ALA B 1 32 ? -61.902 2.398 25.631 1 35.77 32 ALA B C 1
ATOM 2307 O O . ALA B 1 32 ? -62.687 3.064 24.95 1 35.77 32 ALA B O 1
ATOM 2308 N N . PHE B 1 33 ? -61.973 2.948 26.899 1 38.4 33 PHE B N 1
ATOM 2309 C CA . PHE B 1 33 ? -61.764 4.39 26.929 1 38.4 33 PHE B CA 1
ATOM 2310 C C . PHE B 1 33 ? -60.56 4.781 26.08 1 38.4 33 PHE B C 1
ATOM 2312 O O . PHE B 1 33 ? -59.427 4.405 26.389 1 38.4 33 PHE B O 1
ATOM 2319 N N . THR B 1 34 ? -60.755 4.811 24.785 1 37.21 34 THR B N 1
ATOM 2320 C CA . THR B 1 34 ? -59.76 5.41 23.902 1 37.21 34 THR B CA 1
ATOM 2321 C C . THR B 1 34 ? -59.389 6.812 24.376 1 37.21 34 THR B C 1
ATOM 2323 O O . THR B 1 34 ? -60.19 7.743 24.265 1 37.21 34 THR B O 1
ATOM 2326 N N . ARG B 1 35 ? -58.933 7.022 25.672 1 41.06 35 ARG B N 1
ATOM 2327 C CA . ARG B 1 35 ? -58.323 8.327 25.908 1 41.06 35 ARG B CA 1
ATOM 2328 C C . ARG B 1 35 ? -57.454 8.747 24.727 1 41.06 35 ARG B C 1
ATOM 2330 O O . ARG B 1 35 ? -56.545 8.017 24.328 1 41.06 35 ARG B O 1
ATOM 2337 N N . ALA B 1 36 ? -58.066 9.532 23.863 1 39.76 36 ALA B N 1
ATOM 2338 C CA . ALA B 1 36 ? -57.358 10.282 22.829 1 39.76 36 ALA B CA 1
ATOM 2339 C C . ALA B 1 36 ? -56.142 11 23.407 1 39.76 36 ALA B C 1
ATOM 2341 O O . ALA B 1 36 ? -56.284 11.961 24.167 1 39.76 36 ALA B O 1
ATOM 2342 N N . LEU B 1 37 ? -55.194 10.299 24.113 1 42.82 37 LEU B N 1
ATOM 2343 C CA . LEU B 1 37 ? -53.925 10.992 24.311 1 42.82 37 LEU B CA 1
ATOM 2344 C C . LEU B 1 37 ? -53.541 11.789 23.069 1 42.82 37 LEU B C 1
ATOM 2346 O O . LEU B 1 37 ? -53.193 11.21 22.037 1 42.82 37 LEU B O 1
ATOM 2350 N N . SER B 1 38 ? -54.451 12.732 22.76 1 41.57 38 SER B N 1
ATOM 2351 C CA . SER B 1 38 ? -54 13.714 21.779 1 41.57 38 SER B CA 1
ATOM 2352 C C . SER B 1 38 ? -52.634 14.28 22.151 1 41.57 38 SER B C 1
ATOM 2354 O O . SER B 1 38 ? -52.544 15.272 22.877 1 41.57 38 SER B O 1
ATOM 2356 N N . THR B 1 39 ? -51.778 13.551 22.865 1 43.75 39 THR B N 1
ATOM 2357 C CA . THR B 1 39 ? -50.482 14.208 22.996 1 43.75 39 THR B CA 1
ATOM 2358 C C . THR B 1 39 ? -50.036 14.796 21.66 1 43.75 39 THR B C 1
ATOM 2360 O O . THR B 1 39 ? -49.654 14.06 20.748 1 43.75 39 THR B O 1
ATOM 2363 N N . SER B 1 40 ? -50.817 15.666 21.074 1 42.63 40 SER B N 1
ATOM 2364 C CA . SER B 1 40 ? -50.199 16.425 19.992 1 42.63 40 SER B CA 1
ATOM 2365 C C . SER B 1 40 ? -48.803 16.904 20.38 1 42.63 40 SER B C 1
ATOM 2367 O O . SER B 1 40 ? -48.657 17.776 21.238 1 42.63 40 SER B O 1
ATOM 2369 N N . ARG B 1 41 ? -47.872 16.071 20.73 1 46.99 41 ARG B N 1
ATOM 2370 C CA . ARG B 1 41 ? -46.538 16.662 20.693 1 46.99 41 ARG B CA 1
ATOM 2371 C C . ARG B 1 41 ? -46.431 17.706 19.587 1 46.99 41 ARG B C 1
ATOM 2373 O O . ARG B 1 41 ? -46.719 17.417 18.424 1 46.99 41 ARG B O 1
ATOM 2380 N N . PRO B 1 42 ? -46.634 18.955 19.735 1 47.16 42 PRO B N 1
ATOM 2381 C CA . PRO B 1 42 ? -46.452 19.828 18.573 1 47.16 42 PRO B CA 1
ATOM 2382 C C . PRO B 1 42 ? -45.386 19.312 17.609 1 47.16 42 PRO B C 1
ATOM 2384 O O . PRO B 1 42 ? -44.266 19.008 18.026 1 47.16 42 PRO B O 1
ATOM 2387 N N . ALA B 1 43 ? -45.704 18.547 16.644 1 52.01 43 ALA B N 1
ATOM 2388 C CA . ALA B 1 43 ? -44.866 18.157 15.513 1 52.01 43 ALA B CA 1
ATOM 2389 C C . ALA B 1 43 ? -43.907 19.28 15.129 1 52.01 43 ALA B C 1
ATOM 2391 O O . ALA B 1 43 ? -44.327 20.308 14.592 1 52.01 43 ALA B O 1
ATOM 2392 N N . PHE B 1 44 ? -42.966 19.696 15.956 1 60.43 44 PHE B N 1
ATOM 2393 C CA . PHE B 1 44 ? -42.023 20.694 15.466 1 60.43 44 PHE B CA 1
ATOM 2394 C C . PHE B 1 44 ? -41.823 20.557 13.962 1 60.43 44 PHE B C 1
ATOM 2396 O O . PHE B 1 44 ? -41.555 19.462 13.463 1 60.43 44 PHE B O 1
ATOM 2403 N N . SER B 1 45 ? -42.377 21.506 13.215 1 76.34 45 SER B N 1
ATOM 2404 C CA . SER B 1 45 ? -42.309 21.487 11.758 1 76.34 45 SER B CA 1
ATOM 2405 C C . SER B 1 45 ? -40.891 21.198 11.275 1 76.34 45 SER B C 1
ATOM 2407 O O . SER B 1 45 ? -39.921 21.469 11.985 1 76.34 45 SER B O 1
ATOM 2409 N N . SER B 1 46 ? -40.78 20.176 10.352 1 85.1 46 SER B N 1
ATOM 2410 C CA . SER B 1 46 ? -39.517 19.876 9.685 1 85.1 46 SER B CA 1
ATOM 2411 C C . SER B 1 46 ? -38.682 21.136 9.489 1 85.1 46 SER B C 1
ATOM 2413 O O . SER B 1 46 ? -37.459 21.107 9.642 1 85.1 46 SER B O 1
ATOM 2415 N N . GLU B 1 47 ? -39.41 22.181 9.442 1 88.37 47 GLU B N 1
ATOM 2416 C CA . GLU B 1 47 ? -38.724 23.451 9.224 1 88.37 47 GLU B CA 1
ATOM 2417 C C . GLU B 1 47 ? -38.155 24.002 10.529 1 88.37 47 GLU B C 1
ATOM 2419 O O . GLU B 1 47 ? -37.06 24.568 10.545 1 88.37 47 GLU B O 1
ATOM 2424 N N . ALA B 1 48 ? -38.916 23.854 11.505 1 89.05 48 ALA B N 1
ATOM 2425 C CA . ALA B 1 48 ? -38.459 24.34 12.804 1 89.05 48 ALA B CA 1
ATOM 2426 C C . ALA B 1 48 ? -37.226 23.572 13.273 1 89.05 48 ALA B C 1
ATOM 2428 O O . ALA B 1 48 ? -36.305 24.157 13.849 1 89.05 48 ALA B O 1
ATOM 2429 N N . ILE B 1 49 ? -37.176 22.39 12.98 1 93.08 49 ILE B N 1
ATOM 2430 C CA . ILE B 1 49 ? -36.05 21.533 13.336 1 93.08 49 ILE B CA 1
ATOM 2431 C C . ILE B 1 49 ? -34.817 21.941 12.532 1 93.08 49 ILE B C 1
ATOM 2433 O O . ILE B 1 49 ? -33.71 22.006 13.071 1 93.08 49 ILE B O 1
ATOM 2437 N N . ALA B 1 50 ? -34.992 22.28 11.301 1 94.27 50 ALA B N 1
ATOM 2438 C CA . ALA B 1 50 ? -33.897 22.731 10.446 1 94.27 50 ALA B CA 1
ATOM 2439 C C . ALA B 1 50 ? -33.329 24.059 10.936 1 94.27 50 ALA B C 1
ATOM 2441 O O . ALA B 1 50 ? -32.111 24.249 10.962 1 94.27 50 ALA B O 1
ATOM 2442 N N . THR B 1 51 ? -34.182 24.917 11.307 1 94.91 51 THR B N 1
ATOM 2443 C CA . THR B 1 51 ? -33.76 26.229 11.786 1 94.91 51 THR B CA 1
ATOM 2444 C C . THR B 1 51 ? -32.93 26.099 13.06 1 94.91 51 THR B C 1
ATOM 2446 O O . THR B 1 51 ? -31.926 26.795 13.226 1 94.91 51 THR B O 1
ATOM 2449 N N . GLU B 1 52 ? -33.334 25.209 13.839 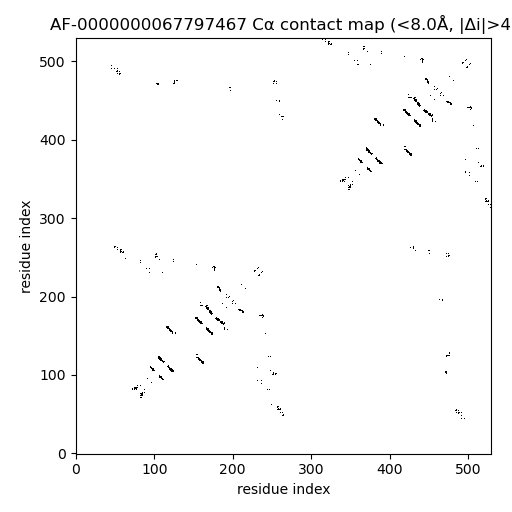1 96.26 52 GLU B N 1
ATOM 2450 C CA . GLU B 1 52 ? -32.602 24.97 15.079 1 96.26 52 GLU B CA 1
ATOM 2451 C C . GLU B 1 52 ? -31.221 24.381 14.8 1 96.26 52 GLU B C 1
ATOM 2453 O O . GLU B 1 52 ? -30.24 24.751 15.448 1 96.26 52 GLU B O 1
ATOM 2458 N N . LEU B 1 53 ? -31.134 23.479 13.855 1 96.76 53 LEU B N 1
ATOM 2459 C CA . LEU B 1 53 ? -29.854 22.89 13.477 1 96.76 53 LEU B CA 1
ATOM 2460 C C . LEU B 1 53 ? -28.911 23.95 12.918 1 96.76 53 LEU B C 1
ATOM 2462 O O . LEU B 1 53 ? -27.732 23.988 13.275 1 96.76 53 LEU B O 1
ATOM 2466 N N . VAL B 1 54 ? -29.433 24.775 12.117 1 97.36 54 VAL B N 1
ATOM 2467 C CA . VAL B 1 54 ? -28.636 25.846 11.529 1 97.36 54 VAL B CA 1
ATOM 2468 C C . VAL B 1 54 ? -28.089 26.749 12.632 1 97.36 54 VAL B C 1
ATOM 2470 O O . VAL B 1 54 ? -26.923 27.15 12.593 1 97.36 54 VAL B O 1
ATOM 2473 N N . ALA B 1 55 ? -28.896 27.021 13.589 1 97.42 55 ALA B N 1
ATOM 2474 C CA . ALA B 1 55 ? -28.481 27.874 14.7 1 97.42 55 ALA B CA 1
ATOM 2475 C C . ALA B 1 55 ? -27.353 27.227 15.497 1 97.42 55 ALA B C 1
ATOM 2477 O O . ALA B 1 55 ? -26.401 27.901 15.897 1 97.42 55 ALA B O 1
ATOM 2478 N N . ARG B 1 56 ? -27.46 25.929 15.673 1 97.58 56 ARG B N 1
ATOM 2479 C CA . ARG B 1 56 ? -26.439 25.201 16.42 1 97.58 56 ARG B CA 1
ATOM 2480 C C . ARG B 1 56 ? -25.125 25.152 15.648 1 97.58 56 ARG B C 1
ATOM 2482 O O . ARG B 1 56 ? -24.049 25.294 16.233 1 97.58 56 ARG B O 1
ATOM 2489 N N . LEU B 1 57 ? -25.234 24.984 14.374 1 97.82 57 LEU B N 1
ATOM 2490 C CA . LEU B 1 57 ? -24.048 24.956 13.525 1 97.82 57 LEU B CA 1
ATOM 2491 C C . LEU B 1 57 ? -23.356 26.315 13.514 1 97.82 57 LEU B C 1
ATOM 2493 O O . LEU B 1 57 ? -22.128 26.392 13.598 1 97.82 57 LEU B O 1
ATOM 2497 N N . THR B 1 58 ? -24.108 27.305 13.464 1 97.76 58 THR B N 1
ATOM 2498 C CA . THR B 1 58 ? -23.563 28.658 13.461 1 97.76 58 THR B CA 1
ATOM 2499 C C . THR B 1 58 ? -22.84 28.953 14.772 1 97.76 58 THR B C 1
ATOM 2501 O O . THR B 1 58 ? -21.75 29.529 14.77 1 97.76 58 THR B O 1
ATOM 2504 N N . LYS B 1 59 ? -23.445 28.53 15.822 1 97.69 59 LYS B N 1
ATOM 2505 C CA . LYS B 1 59 ? -22.828 28.718 17.131 1 97.69 59 LYS B CA 1
ATOM 2506 C C . LYS B 1 59 ? -21.487 27.995 17.217 1 97.69 59 LYS B C 1
ATOM 2508 O O . LYS B 1 59 ? -20.516 28.538 17.747 1 97.69 59 LYS B O 1
ATOM 2513 N N . GLU B 1 60 ? -21.463 26.784 16.708 1 97.01 60 GLU B N 1
ATOM 2514 C CA . GLU B 1 60 ? -20.233 25.999 16.73 1 97.01 60 GLU B CA 1
ATOM 2515 C C . GLU B 1 60 ? -19.15 26.646 15.871 1 97.01 60 GLU B C 1
ATOM 2517 O O . GLU B 1 60 ? -17.987 26.711 16.275 1 97.01 60 GLU B O 1
ATOM 2522 N N . ILE B 1 61 ? -19.496 27.092 14.726 1 96.92 61 ILE B N 1
ATOM 2523 C CA . ILE B 1 61 ? -18.553 27.753 13.831 1 96.92 61 ILE B CA 1
ATOM 2524 C C . ILE B 1 61 ? -17.981 28.995 14.511 1 96.92 61 ILE B C 1
ATOM 2526 O O . ILE B 1 61 ? -16.77 29.224 14.483 1 96.92 61 ILE B O 1
ATOM 2530 N N . ASP B 1 62 ? -18.865 29.747 15.141 1 96.87 62 ASP B N 1
ATOM 2531 C CA . ASP B 1 62 ? -18.439 30.965 15.822 1 96.87 62 ASP B CA 1
ATOM 2532 C C . ASP B 1 62 ? -17.489 30.646 16.974 1 96.87 62 ASP B C 1
ATOM 2534 O O . ASP B 1 62 ? -16.515 31.367 17.201 1 96.87 62 ASP B O 1
ATOM 2538 N N . TYR B 1 63 ? -17.8 29.62 17.605 1 95.8 63 TYR B N 1
ATOM 2539 C CA . TYR B 1 63 ? -16.935 29.179 18.693 1 95.8 63 TYR B CA 1
ATOM 2540 C C . TYR B 1 63 ? -15.544 28.83 18.177 1 95.8 63 TYR B C 1
ATOM 2542 O O . TYR B 1 63 ? -14.539 29.3 18.716 1 95.8 63 TYR B O 1
ATOM 2550 N N . GLU B 1 64 ? -15.464 28.037 17.152 1 92.68 64 GLU B N 1
ATOM 2551 C CA . GLU B 1 64 ? -14.186 27.621 16.581 1 92.68 64 GLU B CA 1
ATOM 2552 C C . GLU B 1 64 ? -13.392 28.82 16.072 1 92.68 64 GLU B C 1
ATOM 2554 O O . GLU B 1 64 ? -12.165 28.851 16.184 1 92.68 64 GLU B O 1
ATOM 2559 N N . ASN B 1 65 ? -14.098 29.75 15.508 1 91.97 65 ASN B N 1
ATOM 2560 C CA . ASN B 1 65 ? -13.445 30.977 15.064 1 91.97 65 ASN B CA 1
ATOM 2561 C C . ASN B 1 65 ? -12.825 31.737 16.233 1 91.97 65 ASN B C 1
ATOM 2563 O O . ASN B 1 65 ? -11.719 32.267 16.118 1 91.97 65 ASN B O 1
ATOM 2567 N N . SER B 1 66 ? -13.518 31.755 17.321 1 93.18 66 SER B N 1
ATOM 2568 C CA . SER B 1 66 ? -13.014 32.445 18.504 1 93.18 66 SER B CA 1
ATOM 2569 C C . SER B 1 66 ? -11.785 31.744 19.072 1 93.18 66 SER B C 1
ATOM 2571 O O . SER B 1 66 ? -10.83 32.399 19.494 1 93.18 66 SER B O 1
ATOM 2573 N N . VAL B 1 67 ? -11.847 30.466 19.033 1 87.74 67 VAL B N 1
ATOM 2574 C CA . VAL B 1 67 ? -10.72 29.679 19.522 1 87.74 67 VAL B CA 1
ATOM 2575 C C . VAL B 1 67 ? -9.5 29.916 18.635 1 87.74 67 VAL B C 1
ATOM 2577 O O . VAL B 1 67 ? -8.387 30.098 19.135 1 87.74 67 VAL B O 1
ATOM 2580 N N . GLU B 1 68 ? -9.651 29.915 17.347 1 85.29 68 GLU B N 1
ATOM 2581 C CA . GLU B 1 68 ? -8.561 30.147 16.403 1 85.29 68 GLU B CA 1
ATOM 2582 C C . GLU B 1 68 ? -7.937 31.524 16.608 1 85.29 68 GLU B C 1
ATOM 2584 O O . GLU B 1 68 ? -6.714 31.671 16.555 1 85.29 68 GLU B O 1
ATOM 2589 N N . ALA B 1 69 ? -8.8 32.495 16.814 1 85.27 69 ALA B N 1
ATOM 2590 C CA . ALA B 1 69 ? -8.332 33.862 17.033 1 85.27 69 ALA B CA 1
ATOM 2591 C C . ALA B 1 69 ? -7.508 33.962 18.313 1 85.27 69 ALA B C 1
ATOM 2593 O O . ALA B 1 69 ? -6.481 34.642 18.346 1 85.27 69 ALA B O 1
ATOM 2594 N N . GLU B 1 70 ? -7.947 33.278 19.279 1 86.35 70 GLU B N 1
ATOM 2595 C CA . GLU B 1 70 ? -7.237 33.28 20.555 1 86.35 70 GLU B CA 1
ATOM 2596 C C . GLU B 1 70 ? -5.87 32.614 20.428 1 86.35 70 GLU B C 1
ATOM 2598 O O . GLU B 1 70 ? -4.872 33.132 20.933 1 86.35 70 GLU B O 1
ATOM 2603 N N . ILE B 1 71 ? -5.894 31.509 19.779 1 81.86 71 ILE B N 1
ATOM 2604 C CA . ILE B 1 71 ? -4.644 30.781 19.582 1 81.86 71 ILE B CA 1
ATOM 2605 C C . ILE B 1 71 ? -3.676 31.632 18.764 1 81.86 71 ILE B C 1
ATOM 2607 O O . ILE B 1 71 ? -2.483 31.696 19.072 1 81.86 71 ILE B O 1
ATOM 2611 N N . ALA B 1 72 ? -4.136 32.294 17.739 1 81.03 72 ALA B N 1
ATOM 2612 C CA . ALA B 1 72 ? -3.312 33.148 16.887 1 81.03 72 ALA B CA 1
ATOM 2613 C C . ALA B 1 72 ? -2.714 34.303 17.684 1 81.03 72 ALA B C 1
ATOM 2615 O O . ALA B 1 72 ? -1.534 34.629 17.528 1 81.03 72 ALA B O 1
ATOM 2616 N N . GLU B 1 73 ? -3.505 34.896 18.506 1 84.31 73 GLU B N 1
ATOM 2617 C CA . GLU B 1 73 ? -3.048 36.007 19.334 1 84.31 73 GLU B CA 1
ATOM 2618 C C . GLU B 1 73 ? -2.003 35.547 20.348 1 84.31 73 GLU B C 1
ATOM 2620 O O . GLU B 1 73 ? -0.957 36.18 20.499 1 84.31 73 GLU B O 1
ATOM 2625 N N . GLU B 1 74 ? -2.307 34.425 20.924 1 84.55 74 GLU B N 1
ATOM 2626 C CA . GLU B 1 74 ? -1.425 33.91 21.967 1 84.55 74 GLU B CA 1
ATOM 2627 C C . GLU B 1 74 ? -0.113 33.399 21.378 1 84.55 74 GLU B C 1
ATOM 2629 O O . GLU B 1 74 ? 0.939 33.498 22.013 1 84.55 74 GLU B O 1
ATOM 2634 N N . SER B 1 75 ? -0.218 32.897 20.203 1 81.54 75 SER B N 1
ATOM 2635 C CA . SER B 1 75 ? 0.957 32.272 19.605 1 81.54 75 SER B CA 1
ATOM 2636 C C . SER B 1 75 ? 1.75 33.27 18.769 1 81.54 75 SER B C 1
ATOM 2638 O O . SER B 1 75 ? 2.838 32.955 18.283 1 81.54 75 SER B O 1
ATOM 2640 N N . GLY B 1 76 ? 1.28 34.567 18.621 1 79.79 76 GLY B N 1
ATOM 2641 C CA . GLY B 1 76 ? 1.957 35.598 17.85 1 79.79 76 GLY B CA 1
ATOM 2642 C C . GLY B 1 76 ? 1.993 35.304 16.362 1 79.79 76 GLY B C 1
ATOM 2643 O O . GLY B 1 76 ? 2.964 35.639 15.681 1 79.79 76 GLY B O 1
ATOM 2644 N N . SER B 1 77 ? 0.973 34.644 15.906 1 76.11 77 SER B N 1
ATOM 2645 C CA . SER B 1 77 ? 0.9 34.229 14.509 1 76.11 77 SER B CA 1
ATOM 2646 C C . SER B 1 77 ? 0.838 35.435 13.577 1 76.11 77 SER B C 1
ATOM 2648 O O . SER B 1 77 ? 0.018 36.334 13.77 1 76.11 77 SER B O 1
ATOM 2650 N N . THR B 1 78 ? 1.734 35.564 12.71 1 70.94 78 THR B N 1
ATOM 2651 C CA . THR B 1 78 ? 1.753 36.67 11.759 1 70.94 78 THR B CA 1
ATOM 2652 C C . THR B 1 78 ? 1.712 36.15 10.325 1 70.94 78 THR B C 1
ATOM 2654 O O . THR B 1 78 ? 1.598 36.933 9.379 1 70.94 78 THR B O 1
ATOM 2657 N N . GLY B 1 79 ? 1.669 34.843 10.204 1 73.86 79 GLY B N 1
ATOM 2658 C CA . GLY B 1 79 ? 1.799 34.309 8.858 1 73.86 79 GLY B CA 1
ATOM 2659 C C . GLY B 1 79 ? 0.463 34.027 8.196 1 73.86 79 GLY B C 1
ATOM 2660 O O . GLY B 1 79 ? -0.588 34.154 8.828 1 73.86 79 GLY B O 1
ATOM 2661 N N . GLN B 1 80 ? 0.577 33.756 6.894 1 77.7 80 GLN B N 1
ATOM 2662 C CA . GLN B 1 80 ? -0.584 33.551 6.035 1 77.7 80 GLN B CA 1
ATOM 2663 C C . GLN B 1 80 ? -1.467 32.424 6.563 1 77.7 80 GLN B C 1
ATOM 2665 O O . GLN B 1 80 ? -2.691 32.469 6.423 1 77.7 80 GLN B O 1
ATOM 2670 N N . TYR B 1 81 ? -0.834 31.497 7.376 1 83.46 81 TYR B N 1
ATOM 2671 C CA . TYR B 1 81 ? -1.596 30.317 7.772 1 83.46 81 TYR B CA 1
ATOM 2672 C C . TYR B 1 81 ? -1.905 30.342 9.264 1 83.46 81 TYR B C 1
ATOM 2674 O O . TYR B 1 81 ? -2.411 29.362 9.816 1 83.46 81 TYR B O 1
ATOM 2682 N N . ARG B 1 82 ? -1.614 31.446 9.985 1 83.68 82 ARG B N 1
ATOM 2683 C CA . ARG B 1 82 ? -1.892 31.637 11.405 1 83.68 82 ARG B CA 1
ATOM 2684 C C . ARG B 1 82 ? -1.285 30.514 12.238 1 83.68 82 ARG B C 1
ATOM 2686 O O . ARG B 1 82 ? -1.937 29.979 13.138 1 83.68 82 ARG B O 1
ATOM 2693 N N . LEU B 1 83 ? -0.106 30.076 11.763 1 90.23 83 LEU B N 1
ATOM 2694 C CA . LEU B 1 83 ? 0.684 29.149 12.567 1 90.23 83 LEU B CA 1
ATOM 2695 C C . LEU B 1 83 ? 1.36 29.875 13.725 1 90.23 83 LEU B C 1
ATOM 2697 O O . LEU B 1 83 ? 1.659 31.067 13.626 1 90.23 83 LEU B O 1
ATOM 2701 N N . PRO B 1 84 ? 1.528 29.09 14.803 1 88.44 84 PRO B N 1
ATOM 2702 C CA . PRO B 1 84 ? 2.357 29.712 15.837 1 88.44 84 PRO B CA 1
ATOM 2703 C C . PRO B 1 84 ? 3.69 30.225 15.296 1 88.44 84 PRO B C 1
ATOM 2705 O O . PRO B 1 84 ? 4.29 29.593 14.423 1 88.44 84 PRO B O 1
ATOM 2708 N N . LYS B 1 85 ? 4.2 31.287 15.86 1 89.82 85 LYS B N 1
ATOM 2709 C CA . LYS B 1 85 ? 5.377 31.987 15.352 1 89.82 85 LYS B CA 1
ATOM 2710 C C . LYS B 1 85 ? 6.57 31.042 15.236 1 89.82 85 LYS B C 1
ATOM 2712 O O . LYS B 1 85 ? 7.27 31.04 14.222 1 89.82 85 LYS B O 1
ATOM 2717 N N . GLU B 1 86 ? 6.815 30.254 16.261 1 90.07 86 GLU B N 1
ATOM 2718 C CA . GLU B 1 86 ? 7.953 29.34 16.28 1 90.07 86 GLU B CA 1
ATOM 2719 C C . GLU B 1 86 ? 7.846 28.303 15.165 1 90.07 86 GLU B C 1
ATOM 2721 O O . GLU B 1 86 ? 8.846 27.962 14.53 1 90.07 86 GLU B O 1
ATOM 2726 N N . ILE B 1 87 ? 6.675 27.833 14.955 1 93.06 87 ILE B N 1
ATOM 2727 C CA . ILE B 1 87 ? 6.429 26.835 13.92 1 93.06 87 ILE B CA 1
ATOM 2728 C C . ILE B 1 87 ? 6.602 27.468 12.542 1 93.06 87 ILE B C 1
ATOM 2730 O O . ILE B 1 87 ? 7.229 26.881 11.657 1 93.06 87 ILE B O 1
ATOM 2734 N N . ASP B 1 88 ? 6.051 28.626 12.358 1 92.45 88 ASP B N 1
ATOM 2735 C CA . ASP B 1 88 ? 6.165 29.352 11.097 1 92.45 88 ASP B CA 1
ATOM 2736 C C . ASP B 1 88 ? 7.628 29.612 10.743 1 92.45 88 ASP B C 1
ATOM 2738 O O . ASP B 1 88 ? 8.034 29.437 9.592 1 92.45 88 ASP B O 1
ATOM 2742 N N . ASN B 1 89 ? 8.406 30.057 11.724 1 93.39 89 ASN B N 1
ATOM 2743 C CA . ASN B 1 89 ? 9.822 30.338 11.518 1 93.39 89 ASN B CA 1
ATOM 2744 C C . ASN B 1 89 ? 10.589 29.083 11.11 1 93.39 89 ASN B C 1
ATOM 2746 O O . ASN B 1 89 ? 11.38 29.112 10.165 1 93.39 89 ASN B O 1
ATOM 2750 N N . GLU B 1 90 ? 10.352 28.006 11.827 1 94.84 90 GLU B N 1
ATOM 2751 C CA . GLU B 1 90 ? 11.053 26.759 11.534 1 94.84 90 GLU B CA 1
ATOM 2752 C C . GLU B 1 90 ? 10.637 26.197 10.177 1 94.84 90 GLU B C 1
ATOM 2754 O O . GLU B 1 90 ? 11.452 25.603 9.469 1 94.84 90 GLU B O 1
ATOM 2759 N N . LEU B 1 91 ? 9.36 26.351 9.844 1 95.61 91 LEU B N 1
ATOM 2760 C CA . LEU B 1 91 ? 8.88 25.902 8.541 1 95.61 91 LEU B CA 1
ATOM 2761 C C . LEU B 1 91 ? 9.567 26.667 7.415 1 95.61 91 LEU B C 1
ATOM 2763 O O . LEU B 1 91 ? 9.991 26.071 6.423 1 95.61 91 LEU B O 1
ATOM 2767 N N . THR B 1 92 ? 9.679 27.987 7.606 1 94.29 92 THR B N 1
ATOM 2768 C CA . THR B 1 92 ? 10.343 28.823 6.612 1 94.29 92 THR B CA 1
ATOM 2769 C C . THR B 1 92 ? 11.788 28.377 6.41 1 94.29 92 THR B C 1
ATOM 2771 O O . THR B 1 92 ? 12.258 28.274 5.275 1 94.29 92 THR B O 1
ATOM 2774 N N . LYS B 1 93 ? 12.456 28.005 7.515 1 96.01 93 LYS B N 1
ATOM 2775 C CA . LYS B 1 93 ? 13.843 27.554 7.458 1 96.01 93 LYS B CA 1
ATOM 2776 C C . LYS B 1 93 ? 13.954 26.204 6.756 1 96.01 93 LYS B C 1
ATOM 2778 O O . LYS B 1 93 ? 14.971 25.909 6.125 1 96.01 93 LYS B O 1
ATOM 2783 N N . SER B 1 94 ? 12.983 25.406 6.845 1 96.36 94 SER B N 1
ATOM 2784 C CA . SER B 1 94 ? 13.006 24.053 6.299 1 96.36 94 SER B CA 1
ATOM 2785 C C . SER B 1 94 ? 12.955 24.071 4.775 1 96.36 94 SER B C 1
ATOM 2787 O O . SER B 1 94 ? 13.322 23.09 4.125 1 96.36 94 SER B O 1
ATOM 2789 N N . GLY B 1 95 ? 12.351 25.181 4.204 1 96.85 95 GLY B N 1
ATOM 2790 C CA . GLY B 1 95 ? 12.232 25.296 2.759 1 96.85 95 GLY B CA 1
ATOM 2791 C C . GLY B 1 95 ? 10.947 24.701 2.217 1 96.85 95 GLY B C 1
ATOM 2792 O O . GLY B 1 95 ? 10.693 24.752 1.011 1 96.85 95 GLY B O 1
ATOM 2793 N N . PHE B 1 96 ? 10.086 24.155 3.092 1 97.77 96 PHE B N 1
ATOM 2794 C CA . PHE B 1 96 ? 8.812 23.596 2.658 1 97.77 96 PHE B CA 1
ATOM 2795 C C . PHE B 1 96 ? 7.752 24.686 2.55 1 97.77 96 PHE B C 1
ATOM 2797 O O . PHE B 1 96 ? 7.696 25.591 3.386 1 97.77 96 PHE B O 1
ATOM 2804 N N . GLU B 1 97 ? 6.939 24.52 1.55 1 96.87 97 GLU B N 1
ATOM 2805 C CA . GLU B 1 97 ? 5.754 25.35 1.352 1 96.87 97 GLU B CA 1
ATOM 2806 C C . GLU B 1 97 ? 4.475 24.537 1.524 1 96.87 97 GLU B C 1
ATOM 2808 O O . GLU B 1 97 ? 4.413 23.374 1.12 1 96.87 97 GLU B O 1
ATOM 2813 N N . ILE B 1 98 ? 3.506 25.168 2.046 1 96.13 98 ILE B N 1
ATOM 2814 C CA . ILE B 1 98 ? 2.228 24.502 2.276 1 96.13 98 ILE B CA 1
ATOM 2815 C C . ILE B 1 98 ? 1.335 24.662 1.048 1 96.13 98 ILE B C 1
ATOM 2817 O O . ILE B 1 98 ? 1.213 25.761 0.5 1 96.13 98 ILE B O 1
ATOM 2821 N N . VAL B 1 99 ? 0.778 23.604 0.561 1 93.67 99 VAL B N 1
ATOM 2822 C CA . VAL B 1 99 ? -0.27 23.579 -0.454 1 93.67 99 VAL B CA 1
ATOM 2823 C C . VAL B 1 99 ? -1.566 23.047 0.153 1 93.67 99 VAL B C 1
ATOM 2825 O O . VAL B 1 99 ? -1.684 21.851 0.43 1 93.67 99 VAL B O 1
ATOM 2828 N N . TYR B 1 100 ? -2.494 23.899 0.39 1 88.32 100 TYR B N 1
ATOM 2829 C CA . TYR B 1 100 ? -3.701 23.539 1.126 1 88.32 100 TYR B CA 1
ATOM 2830 C C . TYR B 1 100 ? -4.952 23.924 0.345 1 88.32 100 TYR B C 1
ATOM 2832 O O . TYR B 1 100 ? -5.012 25.003 -0.25 1 88.32 100 TYR B O 1
ATOM 2840 N N . SER B 1 101 ? -5.837 22.953 0.214 1 85.69 101 SER B N 1
ATOM 2841 C CA . SER B 1 101 ? -7.181 23.184 -0.303 1 85.69 101 SER B CA 1
ATOM 2842 C C . SER B 1 101 ? -8.242 22.782 0.716 1 85.69 101 SER B C 1
ATOM 2844 O O . SER B 1 101 ? -8.262 21.642 1.182 1 85.69 101 SER B O 1
ATOM 2846 N N . PRO B 1 102 ? -9.132 23.686 1.163 1 80.37 102 PRO B N 1
ATOM 2847 C CA . PRO B 1 102 ? -10.084 23.455 2.253 1 80.37 102 PRO B CA 1
ATOM 2848 C C . PRO B 1 102 ? -10.948 22.216 2.029 1 80.37 102 PRO B C 1
ATOM 2850 O O . PRO B 1 102 ? -11.428 21.612 2.992 1 80.37 102 PRO B O 1
ATOM 2853 N N . SER B 1 103 ? -11.087 21.78 0.784 1 82.64 103 SER B N 1
ATOM 2854 C CA . SER B 1 103 ? -12.019 20.683 0.542 1 82.64 103 SER B CA 1
ATOM 2855 C C . SER B 1 103 ? -11.294 19.343 0.486 1 82.64 103 SER B C 1
ATOM 2857 O O . SER B 1 103 ? -11.931 18.288 0.444 1 82.64 103 SER B O 1
ATOM 2859 N N . LYS B 1 104 ? -10.061 19.415 0.732 1 84.13 104 LYS B N 1
ATOM 2860 C CA . LYS B 1 104 ? -9.301 18.172 0.638 1 84.13 104 LYS B CA 1
ATOM 2861 C C . LYS B 1 104 ? -8.91 17.66 2.021 1 84.13 104 LYS B C 1
ATOM 2863 O O . LYS B 1 104 ? -8.607 18.45 2.918 1 84.13 104 LYS B O 1
ATOM 2868 N N . ASP B 1 105 ? -8.968 16.341 2.209 1 85.93 105 ASP B N 1
ATOM 2869 C CA . ASP B 1 105 ? -8.59 15.709 3.469 1 85.93 105 ASP B CA 1
ATOM 2870 C C . ASP B 1 105 ? -7.083 15.469 3.533 1 85.93 105 ASP B C 1
ATOM 2872 O O . ASP B 1 105 ? -6.632 14.46 4.079 1 85.93 105 ASP B O 1
ATOM 2876 N N . GLU B 1 106 ? -6.378 16.189 2.813 1 89.59 106 GLU B N 1
ATOM 2877 C CA . GLU B 1 106 ? -4.932 15.99 2.792 1 89.59 106 GLU B CA 1
ATOM 2878 C C . GLU B 1 106 ? -4.194 17.323 2.71 1 89.59 106 GLU B C 1
ATOM 2880 O O . GLU B 1 106 ? -4.618 18.231 1.992 1 89.59 106 GLU B O 1
ATOM 2885 N N . LEU B 1 107 ? -3.162 17.455 3.535 1 93.6 107 LEU B N 1
ATOM 2886 C CA . LEU B 1 107 ? -2.235 18.581 3.497 1 93.6 107 LEU B CA 1
ATOM 2887 C C . LEU B 1 107 ? -0.954 18.206 2.759 1 93.6 107 LEU B C 1
ATOM 2889 O O . LEU B 1 107 ? -0.407 17.12 2.968 1 93.6 107 LEU B O 1
ATOM 2893 N N . GLU B 1 108 ? -0.578 19.049 1.849 1 95.38 108 GLU B N 1
ATOM 2894 C CA . GLU B 1 108 ? 0.653 18.811 1.102 1 95.38 108 GLU B CA 1
ATOM 2895 C C . GLU B 1 108 ? 1.705 19.87 1.421 1 95.38 108 GLU B C 1
ATOM 2897 O O . GLU B 1 108 ? 1.404 21.065 1.445 1 95.38 108 GLU B O 1
ATOM 2902 N N . LEU B 1 109 ? 2.877 19.462 1.751 1 97.73 109 LEU B N 1
ATOM 2903 C CA . LEU B 1 109 ? 4.042 20.332 1.871 1 97.73 109 LEU B CA 1
ATOM 2904 C C . LEU B 1 109 ? 5.062 20.028 0.779 1 97.73 109 LEU B C 1
ATOM 2906 O O . LEU B 1 109 ? 5.372 18.863 0.521 1 97.73 109 LEU B O 1
ATOM 2910 N N . VAL B 1 110 ? 5.566 21.058 0.104 1 97.95 110 VAL B N 1
ATOM 2911 C CA . VAL B 1 110 ? 6.421 20.866 -1.062 1 97.95 110 VAL B CA 1
ATOM 2912 C C . VAL B 1 110 ? 7.742 21.606 -0.862 1 97.95 110 VAL B C 1
ATOM 2914 O O . VAL B 1 110 ? 7.754 22.761 -0.43 1 97.95 110 VAL B O 1
ATOM 2917 N N . LYS B 1 111 ? 8.862 20.999 -1.117 1 98.04 111 LYS B N 1
ATOM 2918 C CA . LYS B 1 111 ? 10.197 21.59 -1.088 1 98.04 111 LYS B CA 1
ATOM 2919 C C . LYS B 1 111 ? 10.931 21.355 -2.405 1 98.04 111 LYS B C 1
ATOM 2921 O O . LYS B 1 111 ? 11.092 20.211 -2.836 1 98.04 111 LYS B O 1
ATOM 2926 N N . LYS B 1 112 ? 11.302 22.384 -3.052 1 96.72 112 LYS B N 1
ATOM 2927 C CA . LYS B 1 112 ? 12.129 22.303 -4.252 1 96.72 112 LYS B CA 1
ATOM 2928 C C . LYS B 1 112 ? 13.611 22.413 -3.907 1 96.72 112 LYS B C 1
ATOM 2930 O O . LYS B 1 112 ? 14.033 23.372 -3.257 1 96.72 112 LYS B O 1
ATOM 2935 N N . LEU B 1 113 ? 14.362 21.457 -4.299 1 93.9 113 LEU B N 1
ATOM 2936 C CA . LEU B 1 113 ? 15.794 21.457 -4.024 1 93.9 113 LEU B CA 1
ATOM 2937 C C . LEU B 1 113 ? 16.563 22.154 -5.142 1 93.9 113 LEU B C 1
ATOM 2939 O O . LEU B 1 113 ? 16.027 22.362 -6.233 1 93.9 113 LEU B O 1
ATOM 2943 N N . ASP B 1 114 ? 17.781 22.482 -4.905 1 91.12 114 ASP B N 1
ATOM 2944 C CA . ASP B 1 114 ? 18.606 23.258 -5.825 1 91.12 114 ASP B CA 1
ATOM 2945 C C . ASP B 1 114 ? 18.835 22.499 -7.131 1 91.12 114 ASP B C 1
ATOM 2947 O O . ASP B 1 114 ? 18.951 23.108 -8.196 1 91.12 114 ASP B O 1
ATOM 2951 N N . ASN B 1 115 ? 18.81 21.191 -7.084 1 89.39 115 ASN B N 1
ATOM 2952 C CA . ASN B 1 115 ? 19.101 20.385 -8.265 1 89.39 115 ASN B CA 1
ATOM 2953 C C . ASN B 1 115 ? 17.842 20.118 -9.085 1 89.39 115 ASN B C 1
ATOM 2955 O O . ASN B 1 115 ? 17.884 19.38 -10.071 1 89.39 115 ASN B O 1
ATOM 2959 N N . GLY B 1 116 ? 16.732 20.673 -8.656 1 91.87 116 GLY B N 1
ATOM 2960 C CA . GLY B 1 116 ? 15.489 20.521 -9.396 1 91.87 116 GLY B CA 1
ATOM 2961 C C . GLY B 1 116 ? 14.602 19.416 -8.853 1 91.87 116 GLY B C 1
ATOM 2962 O O . GLY B 1 116 ? 13.436 19.304 -9.236 1 91.87 116 GLY B O 1
ATOM 2963 N N . ASP B 1 117 ? 15.118 18.607 -7.913 1 94.05 117 ASP B N 1
ATOM 2964 C CA . ASP B 1 117 ? 14.302 17.587 -7.262 1 94.05 117 ASP B CA 1
ATOM 2965 C C . ASP B 1 117 ? 13.234 18.221 -6.374 1 94.05 117 ASP B C 1
ATOM 2967 O O . ASP B 1 117 ? 13.408 19.34 -5.888 1 94.05 117 ASP B O 1
ATOM 2971 N N . VAL B 1 118 ? 12.143 17.525 -6.262 1 97.02 118 VAL B N 1
ATOM 2972 C CA . VAL B 1 118 ? 11.05 18.034 -5.441 1 97.02 118 VAL B CA 1
ATOM 2973 C C . VAL B 1 118 ? 10.674 16.999 -4.382 1 97.02 118 VAL B C 1
ATOM 2975 O O . VAL B 1 118 ? 10.501 15.819 -4.692 1 97.02 118 VAL B O 1
ATOM 2978 N N . THR B 1 119 ? 10.636 17.362 -3.139 1 97.81 119 THR B N 1
ATOM 2979 C CA . THR B 1 119 ? 10.121 16.547 -2.044 1 97.81 119 THR B CA 1
ATOM 2980 C C . THR B 1 119 ? 8.714 16.991 -1.654 1 97.81 119 THR B C 1
ATOM 2982 O O . THR B 1 119 ? 8.484 18.171 -1.38 1 97.81 119 THR B O 1
ATOM 2985 N N . ARG B 1 120 ? 7.796 16.088 -1.702 1 97.47 120 ARG B N 1
ATOM 2986 C CA . ARG B 1 120 ? 6.418 16.34 -1.293 1 97.47 120 ARG B CA 1
ATOM 2987 C C . ARG B 1 120 ? 6.034 15.475 -0.098 1 97.47 120 ARG B C 1
ATOM 2989 O O . ARG B 1 120 ? 6.312 14.274 -0.079 1 97.47 120 ARG B O 1
ATOM 2996 N N . VAL B 1 121 ? 5.452 16.061 0.887 1 97.59 121 VAL B N 1
ATOM 2997 C CA . VAL B 1 121 ? 4.955 15.349 2.059 1 97.59 121 VAL B CA 1
ATOM 2998 C C . VAL B 1 121 ? 3.437 15.496 2.149 1 97.59 121 VAL B C 1
ATOM 3000 O O . VAL B 1 121 ? 2.916 16.614 2.167 1 97.59 121 VAL B O 1
ATOM 3003 N N . PHE B 1 122 ? 2.786 14.366 2.144 1 95.42 122 PHE B N 1
ATOM 3004 C CA . PHE B 1 122 ? 1.332 14.332 2.256 1 95.42 122 PHE B CA 1
ATOM 3005 C C . PHE B 1 122 ? 0.907 13.868 3.644 1 95.42 122 PHE B C 1
ATOM 3007 O O . PHE B 1 122 ? 1.351 12.82 4.117 1 95.42 122 PHE B O 1
ATOM 3014 N N . VAL B 1 123 ? 0.087 14.62 4.271 1 92.88 123 VAL B N 1
ATOM 3015 C CA . VAL B 1 123 ? -0.42 14.327 5.608 1 92.88 123 VAL B CA 1
ATOM 3016 C C . VAL B 1 123 ? -1.939 14.177 5.563 1 92.88 123 VAL B C 1
ATOM 3018 O O . VAL B 1 123 ? -2.644 15.072 5.093 1 92.88 123 VAL B O 1
ATOM 3021 N N . SER B 1 124 ? -2.382 13.048 6.058 1 86.51 124 SER B N 1
ATOM 3022 C CA . SER B 1 124 ? -3.827 12.863 6.144 1 86.51 124 SER B CA 1
ATOM 3023 C C . SER B 1 124 ? -4.412 13.619 7.332 1 86.51 124 SER B C 1
ATOM 3025 O O . SER B 1 124 ? -3.952 13.458 8.464 1 86.51 124 SER B O 1
ATOM 3027 N N . LEU B 1 125 ? -5.358 14.446 7.148 1 81.72 125 LEU B N 1
ATOM 3028 C CA . LEU B 1 125 ? -5.952 15.277 8.19 1 81.72 125 LEU B CA 1
ATOM 3029 C C . LEU B 1 125 ? -7.064 14.526 8.915 1 81.72 125 LEU B C 1
ATOM 3031 O O . LEU B 1 125 ? -7.37 14.826 10.072 1 81.72 125 LEU B O 1
ATOM 3035 N N . GLY B 1 126 ? -7.825 13.552 8.254 1 66.84 126 GLY B N 1
ATOM 3036 C CA . GLY B 1 126 ? -8.924 12.835 8.88 1 66.84 126 GLY B CA 1
ATOM 3037 C C . GLY B 1 126 ? -8.465 11.81 9.9 1 66.84 126 GLY B C 1
ATOM 3038 O O . GLY B 1 126 ? -9.239 11.399 10.767 1 66.84 126 GLY B O 1
ATOM 3039 N N . ALA B 1 127 ? -7.359 11.115 9.786 1 53.2 127 ALA B N 1
ATOM 3040 C CA . ALA B 1 127 ? -6.908 10.063 10.694 1 53.2 127 ALA B CA 1
ATOM 3041 C C . ALA B 1 127 ? -6.395 10.654 12.004 1 53.2 127 ALA B C 1
ATOM 3043 O O . ALA B 1 127 ? -6.083 9.918 12.944 1 53.2 127 ALA B O 1
ATOM 3044 N N . VAL B 1 128 ? -6.177 11.923 12.163 1 44.28 128 VAL B N 1
ATOM 3045 C CA . VAL B 1 128 ? -5.574 12.48 13.37 1 44.28 128 VAL B CA 1
ATOM 3046 C C . VAL B 1 128 ? -6.521 12.297 14.553 1 44.28 128 VAL B C 1
ATOM 3048 O O . VAL B 1 128 ? -6.116 11.811 15.612 1 44.28 128 VAL B O 1
ATOM 3051 N N . ALA B 1 129 ? -7.583 13.197 14.68 1 44.05 129 ALA B N 1
ATOM 3052 C CA . ALA B 1 129 ? -8.221 13.561 15.942 1 44.05 129 ALA B CA 1
ATOM 3053 C C . ALA B 1 129 ? -9.308 12.557 16.317 1 44.05 129 ALA B C 1
ATOM 3055 O O . ALA B 1 129 ? -10.496 12.888 16.309 1 44.05 129 ALA B O 1
ATOM 3056 N N . GLN B 1 130 ? -9.382 11.3 16.015 1 40.16 130 GLN B N 1
ATOM 3057 C CA . GLN B 1 130 ? -10.661 10.871 16.571 1 40.16 130 GLN B CA 1
ATOM 3058 C C . GLN B 1 130 ? -10.695 11.062 18.085 1 40.16 130 GLN B C 1
ATOM 3060 O O . GLN B 1 130 ? -9.921 10.436 18.812 1 40.16 130 GLN B O 1
ATOM 3065 N N . PRO B 1 131 ? -11.058 12.159 18.55 1 38.79 131 PRO B N 1
ATOM 3066 C CA . PRO B 1 131 ? -11.261 12.137 20 1 38.79 131 PRO B CA 1
ATOM 3067 C C . PRO B 1 131 ? -12.131 10.967 20.456 1 38.79 131 PRO B C 1
ATOM 3069 O O . PRO B 1 131 ? -12.979 10.492 19.698 1 38.79 131 PRO B O 1
ATOM 3072 N N . ALA B 1 132 ? -11.718 10.207 21.348 1 34.28 132 ALA B N 1
ATOM 3073 C CA . ALA B 1 132 ? -12.647 9.27 21.974 1 34.28 132 ALA B CA 1
ATOM 3074 C C . ALA B 1 132 ? -13.998 9.928 22.236 1 34.28 132 ALA B C 1
ATOM 3076 O O . ALA B 1 132 ? -14.062 11.107 22.595 1 34.28 132 ALA B O 1
ATOM 3077 N N . PRO B 1 133 ? -15.128 9.513 21.564 1 36.37 133 PRO B N 1
ATOM 3078 C CA . PRO B 1 133 ? -16.411 10.069 22.001 1 36.37 133 PRO B CA 1
ATOM 3079 C C . PRO B 1 133 ? -16.467 10.31 23.508 1 36.37 133 PRO B C 1
ATOM 3081 O O . PRO B 1 133 ? -16.257 9.381 24.293 1 36.37 133 PRO B O 1
ATOM 3084 N N . ASP B 1 134 ? -16.062 11.344 24.059 1 34.13 134 ASP B N 1
ATOM 3085 C CA . ASP B 1 134 ? -16.442 11.645 25.435 1 34.13 134 ASP B CA 1
ATOM 3086 C C . ASP B 1 134 ? -17.92 11.345 25.675 1 34.13 134 ASP B C 1
ATOM 3088 O O . ASP B 1 134 ? -18.783 11.821 24.934 1 34.13 134 ASP B O 1
ATOM 3092 N N . ALA B 1 135 ? -18.335 10.249 26.299 1 33.06 135 ALA B N 1
ATOM 3093 C CA . ALA B 1 135 ? -19.617 10.036 26.966 1 33.06 135 ALA B CA 1
ATOM 3094 C C . ALA B 1 135 ? -20.127 11.327 27.599 1 33.06 135 ALA B C 1
ATOM 3096 O O . ALA B 1 135 ? -19.343 12.118 28.129 1 33.06 135 ALA B O 1
ATOM 3097 N N . PHE B 1 136 ? -21.264 11.893 27.303 1 33.27 136 PHE B N 1
ATOM 3098 C CA . PHE B 1 136 ? -22.029 12.825 28.122 1 33.27 136 PHE B CA 1
ATOM 3099 C C . PHE B 1 136 ? -21.816 12.543 29.605 1 33.27 136 PHE B C 1
ATOM 3101 O O . PHE B 1 136 ? -22.072 11.433 30.074 1 33.27 136 PHE B O 1
ATOM 3108 N N . PRO B 1 137 ? -20.9 13.168 30.377 1 32.46 137 PRO B N 1
ATOM 3109 C CA . PRO B 1 137 ? -20.953 13.138 31.84 1 32.46 137 PRO B CA 1
ATOM 3110 C C . PRO B 1 137 ? -22.358 13.387 32.385 1 32.46 137 PRO B C 1
ATOM 3112 O O . PRO B 1 137 ? -22.93 14.457 32.16 1 32.46 137 PRO B O 1
ATOM 3115 N N . GLU B 1 138 ? -23.336 12.597 32.485 1 32.4 138 GLU B N 1
ATOM 3116 C CA . GLU B 1 138 ? -24.112 12.917 33.68 1 32.4 138 GLU B CA 1
ATOM 3117 C C . GLU B 1 138 ? -23.207 13.39 34.814 1 32.4 138 GLU B C 1
ATOM 3119 O O . GLU B 1 138 ? -21.988 13.215 34.757 1 32.4 138 GLU B O 1
ATOM 3124 N N . GLU B 1 139 ? -23.614 13.277 36.266 1 31.51 139 GLU B N 1
ATOM 3125 C CA . GLU B 1 139 ? -23.222 13.886 37.534 1 31.51 139 GLU B CA 1
ATOM 3126 C C . GLU B 1 139 ? -21.738 13.669 37.814 1 31.51 139 GLU B C 1
ATOM 3128 O O . GLU B 1 139 ? -21.041 14.591 38.242 1 31.51 139 GLU B O 1
ATOM 3133 N N . ALA B 1 140 ? -21.378 12.481 38.609 1 31.87 140 ALA B N 1
ATOM 3134 C CA . ALA B 1 140 ? -20.395 12.411 39.687 1 31.87 140 ALA B CA 1
ATOM 3135 C C . ALA B 1 140 ? -18.978 12.596 39.151 1 31.87 140 ALA B C 1
ATOM 3137 O O . ALA B 1 140 ? -18.702 12.284 37.99 1 31.87 140 ALA B O 1
ATOM 3138 N N . GLU B 1 141 ? -18.052 13.337 39.949 1 32.54 141 GLU B N 1
ATOM 3139 C CA . GLU B 1 141 ? -16.669 13.794 40.04 1 32.54 141 GLU B CA 1
ATOM 3140 C C . GLU B 1 141 ? -15.695 12.693 39.63 1 32.54 141 GLU B C 1
ATOM 3142 O O . GLU B 1 141 ? -14.558 12.654 40.104 1 32.54 141 GLU B O 1
ATOM 3147 N N . VAL B 1 142 ? -16.139 11.463 39.253 1 33.96 142 VAL B N 1
ATOM 3148 C CA . VAL B 1 142 ? -14.985 10.575 39.343 1 33.96 142 VAL B CA 1
ATOM 3149 C C . VAL B 1 142 ? -13.793 11.201 38.623 1 33.96 142 VAL B C 1
ATOM 3151 O O . VAL B 1 142 ? -13.966 11.969 37.674 1 33.96 142 VAL B O 1
ATOM 3154 N N . GLU B 1 143 ? -12.562 11.12 39.274 1 33.85 143 GLU B N 1
ATOM 3155 C CA . GLU B 1 143 ? -11.17 11.437 38.966 1 33.85 143 GLU B CA 1
ATOM 3156 C C . GLU B 1 143 ? -10.866 11.208 37.488 1 33.85 143 GLU B C 1
ATOM 3158 O O . GLU B 1 143 ? -11.305 10.214 36.905 1 33.85 143 GLU B O 1
ATOM 3163 N N . SER B 1 144 ? -10.529 12.249 36.762 1 33.47 144 SER B N 1
ATOM 3164 C CA . SER B 1 144 ? -9.919 12.555 35.472 1 33.47 144 SER B CA 1
ATOM 3165 C C . SER B 1 144 ? -8.856 11.525 35.106 1 33.47 144 SER B C 1
ATOM 3167 O O . SER B 1 144 ? -7.763 11.523 35.677 1 33.47 144 SER B O 1
ATOM 3169 N N . ALA B 1 145 ? -9.109 10.189 35.274 1 34.01 145 ALA B N 1
ATOM 3170 C CA . ALA B 1 145 ? -8.062 9.388 34.645 1 34.01 145 ALA B CA 1
ATOM 3171 C C . ALA B 1 145 ? -7.531 10.071 33.387 1 34.01 145 ALA B C 1
ATOM 3173 O O . ALA B 1 145 ? -8.308 10.533 32.548 1 34.01 145 ALA B O 1
ATOM 3174 N N . GLU B 1 146 ? -6.331 10.69 33.452 1 34.83 146 GLU B N 1
ATOM 3175 C CA . GLU B 1 146 ? -5.49 11.096 32.331 1 34.83 146 GLU B CA 1
ATOM 3176 C C . GLU B 1 146 ? -5.648 10.144 31.149 1 34.83 146 GLU B C 1
ATOM 3178 O O . GLU B 1 146 ? -5.292 8.967 31.241 1 34.83 146 GLU B O 1
ATOM 3183 N N . GLU B 1 147 ? -6.718 9.984 30.553 1 36.72 147 GLU B N 1
ATOM 3184 C CA . GLU B 1 147 ? -6.777 9.325 29.251 1 36.72 147 GLU B CA 1
ATOM 3185 C C . GLU B 1 147 ? -5.439 9.423 28.523 1 36.72 147 GLU B C 1
ATOM 3187 O O . GLU B 1 147 ? -5 10.517 28.163 1 36.72 147 GLU B O 1
ATOM 3192 N N . MET B 1 148 ? -4.407 8.71 28.952 1 35.89 148 MET B N 1
ATOM 3193 C CA . MET B 1 148 ? -3.149 8.566 28.224 1 35.89 148 MET B CA 1
ATOM 3194 C C . MET B 1 148 ? -3.375 8.679 26.72 1 35.89 148 MET B C 1
ATOM 3196 O O . MET B 1 148 ? -4.006 7.811 26.116 1 35.89 148 MET B O 1
ATOM 3200 N N . GLU B 1 149 ? -3.582 9.871 26.146 1 41.25 149 GLU B N 1
ATOM 3201 C CA . GLU B 1 149 ? -3.564 10.112 24.707 1 41.25 149 GLU B CA 1
ATOM 3202 C C . GLU B 1 149 ? -2.503 9.26 24.017 1 41.25 149 GLU B C 1
ATOM 3204 O O . GLU B 1 149 ? -1.317 9.355 24.34 1 41.25 149 GLU B O 1
ATOM 3209 N N . MET B 1 150 ? -2.695 8.021 23.874 1 43.64 150 MET B N 1
ATOM 3210 C CA . MET B 1 150 ? -1.738 7.301 23.039 1 43.64 150 MET B CA 1
ATOM 3211 C C . MET B 1 150 ? -1.096 8.234 22.018 1 43.64 150 MET B C 1
ATOM 3213 O O . MET B 1 150 ? -1.783 9.041 21.389 1 43.64 15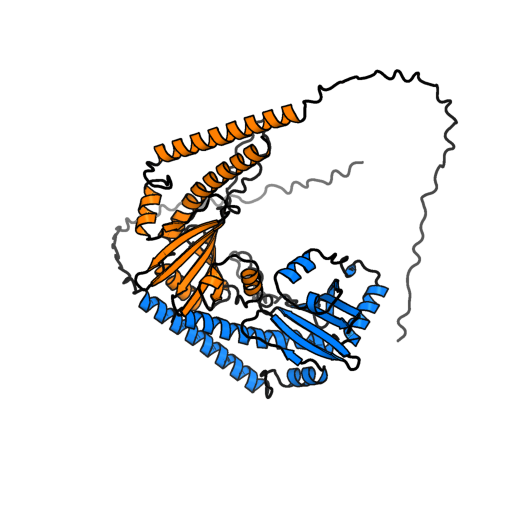0 MET B O 1
ATOM 3217 N N . PRO B 1 151 ? 0.144 8.562 22.272 1 50.32 151 PRO B N 1
ATOM 3218 C CA . PRO B 1 151 ? 0.791 9.442 21.295 1 50.32 151 PRO B CA 1
ATOM 3219 C C . PRO B 1 151 ? 0.372 9.138 19.859 1 50.32 151 PRO B C 1
ATOM 3221 O O . PRO B 1 151 ? 0.369 7.976 19.445 1 50.32 151 PRO B O 1
ATOM 3224 N N . GLU B 1 152 ? -0.654 9.803 19.281 1 59.77 152 GLU B N 1
ATOM 3225 C CA . GLU B 1 152 ? -1.264 9.626 17.967 1 59.77 152 GLU B CA 1
ATOM 3226 C C . GLU B 1 152 ? -0.208 9.602 16.866 1 59.77 152 GLU B C 1
ATOM 3228 O O . GLU B 1 152 ? 0.535 10.57 16.69 1 59.77 152 GLU B O 1
ATOM 3233 N N . MET B 1 153 ? 0.302 8.434 16.414 1 77.48 153 MET B N 1
ATOM 3234 C CA . MET B 1 153 ? 1.137 8.279 15.226 1 77.48 153 MET B CA 1
ATOM 3235 C C . MET B 1 153 ? 0.458 8.882 14.001 1 77.48 153 MET B C 1
ATOM 3237 O O . MET B 1 153 ? -0.765 8.811 13.867 1 77.48 153 MET B O 1
ATOM 3241 N N . MET B 1 154 ? 1.156 9.768 13.394 1 87.87 154 MET B N 1
ATOM 3242 C CA . MET B 1 154 ? 0.638 10.446 12.209 1 87.87 154 MET B CA 1
ATOM 3243 C C . MET B 1 154 ? 1.111 9.753 10.935 1 87.87 154 MET B C 1
ATOM 3245 O O . MET B 1 154 ? 2.313 9.576 10.729 1 87.87 154 MET B O 1
ATOM 3249 N N . ASP B 1 155 ? 0.112 9.345 10.149 1 90 155 ASP B N 1
ATOM 3250 C CA . ASP B 1 155 ? 0.434 8.713 8.873 1 90 155 ASP B CA 1
ATOM 3251 C C . ASP B 1 155 ? 0.867 9.752 7.841 1 90 155 ASP B C 1
ATOM 3253 O O . ASP B 1 155 ? 0.21 10.782 7.676 1 90 155 ASP B O 1
ATOM 3257 N N . ILE B 1 156 ? 1.96 9.45 7.169 1 95.16 156 ILE B N 1
ATOM 3258 C CA . ILE B 1 156 ? 2.376 10.37 6.116 1 95.16 156 ILE B CA 1
ATOM 3259 C C . ILE B 1 156 ? 2.91 9.582 4.922 1 95.16 156 ILE B C 1
ATOM 3261 O O . ILE B 1 156 ? 3.283 8.415 5.058 1 95.16 156 ILE B O 1
ATOM 3265 N N . ASN B 1 157 ? 2.875 10.212 3.79 1 95.28 157 ASN B N 1
ATOM 3266 C CA . ASN B 1 157 ? 3.526 9.745 2.571 1 95.28 157 ASN B CA 1
ATOM 3267 C C . ASN B 1 157 ? 4.516 10.775 2.035 1 95.28 157 ASN B C 1
ATOM 3269 O O . ASN B 1 157 ? 4.175 11.949 1.881 1 95.28 157 ASN B O 1
ATOM 3273 N N . VAL B 1 158 ? 5.709 10.42 1.803 1 97.8 158 VAL B N 1
ATOM 3274 C CA . VAL B 1 158 ? 6.76 11.282 1.272 1 97.8 158 VAL B CA 1
ATOM 3275 C C . VAL B 1 158 ? 7.084 10.878 -0.164 1 97.8 158 VAL B C 1
ATOM 3277 O O . VAL B 1 158 ? 7.374 9.71 -0.437 1 97.8 158 VAL B O 1
ATOM 3280 N N . VAL B 1 159 ? 7.012 11.816 -1.043 1 97.02 159 VAL B N 1
ATOM 3281 C CA . VAL B 1 159 ? 7.368 11.558 -2.435 1 97.02 159 VAL B CA 1
ATOM 3282 C C . VAL B 1 159 ? 8.606 12.37 -2.811 1 97.02 159 VAL B C 1
ATOM 3284 O O . VAL B 1 159 ? 8.614 13.596 -2.684 1 97.02 159 VAL B O 1
ATOM 3287 N N . ILE B 1 160 ? 9.632 11.711 -3.171 1 97.54 160 ILE B N 1
ATOM 3288 C CA . ILE B 1 160 ? 10.829 12.353 -3.703 1 97.54 160 ILE B CA 1
ATOM 3289 C C . ILE B 1 160 ? 10.854 12.218 -5.224 1 97.54 160 ILE B C 1
ATOM 3291 O O . ILE B 1 160 ? 11.091 11.129 -5.753 1 97.54 160 ILE B O 1
ATOM 3295 N N . ASP B 1 161 ? 10.604 13.239 -5.87 1 96.3 161 ASP B N 1
ATOM 3296 C CA . ASP B 1 161 ? 10.526 13.299 -7.327 1 96.3 161 ASP B CA 1
ATOM 3297 C C . ASP B 1 161 ? 11.846 13.777 -7.928 1 96.3 161 ASP B C 1
ATOM 3299 O O . ASP B 1 161 ? 12.232 14.934 -7.751 1 96.3 161 ASP B O 1
ATOM 3303 N N . ARG B 1 162 ? 12.524 12.796 -8.654 1 93.54 162 ARG B N 1
ATOM 3304 C CA . ARG B 1 162 ? 13.799 13.114 -9.289 1 93.54 162 ARG B CA 1
ATOM 3305 C C . ARG B 1 162 ? 13.601 13.497 -10.752 1 93.54 162 ARG B C 1
ATOM 3307 O O . ARG B 1 162 ? 13.122 12.69 -11.551 1 93.54 162 ARG B O 1
ATOM 3314 N N . ALA B 1 163 ? 13.205 14.729 -11.127 1 79.98 163 ALA B N 1
ATOM 3315 C CA . ALA B 1 163 ? 12.907 15.371 -12.404 1 79.98 163 ALA B CA 1
ATOM 3316 C C . ALA B 1 163 ? 12.99 14.371 -13.554 1 79.98 163 ALA B C 1
ATOM 3318 O O . ALA B 1 163 ? 12.025 14.193 -14.301 1 79.98 163 ALA B O 1
ATOM 3319 N N . ALA B 1 164 ? 14.039 13.672 -13.874 1 82.75 164 ALA B N 1
ATOM 3320 C CA . ALA B 1 164 ? 14.153 12.841 -15.07 1 82.75 164 ALA B CA 1
ATOM 3321 C C . ALA B 1 164 ? 14.415 11.383 -14.701 1 82.75 164 ALA B C 1
ATOM 3323 O O . ALA B 1 164 ? 14.459 10.514 -15.574 1 82.75 164 ALA B O 1
ATOM 3324 N N . GLN B 1 165 ? 14.437 11.037 -13.429 1 90.98 165 GLN B N 1
ATOM 3325 C CA . GLN B 1 165 ? 14.877 9.694 -13.063 1 90.98 165 GLN B CA 1
ATOM 3326 C C . GLN B 1 165 ? 13.731 8.884 -12.464 1 90.98 165 GLN B C 1
ATOM 3328 O O . GLN B 1 165 ? 13.838 7.666 -12.311 1 90.98 165 GLN B O 1
ATOM 3333 N N . GLY B 1 166 ? 12.616 9.575 -12.123 1 93.78 166 GLY B N 1
ATOM 3334 C CA . GLY B 1 166 ? 11.507 8.89 -11.477 1 93.78 166 GLY B CA 1
ATOM 3335 C C . GLY B 1 166 ? 11.226 9.398 -10.076 1 93.78 166 GLY B C 1
ATOM 3336 O O . GLY B 1 166 ? 11.627 10.508 -9.72 1 93.78 166 GLY B O 1
ATOM 3337 N N . ALA B 1 167 ? 10.44 8.628 -9.316 1 95.51 167 ALA B N 1
ATOM 3338 C CA . ALA B 1 167 ? 10.056 9.082 -7.982 1 95.51 167 ALA B CA 1
ATOM 3339 C C . ALA B 1 167 ? 9.981 7.912 -7.005 1 95.51 167 ALA B C 1
ATOM 3341 O O . ALA B 1 167 ? 9.756 6.77 -7.411 1 95.51 167 ALA B O 1
ATOM 3342 N N . LEU B 1 168 ? 10.249 8.208 -5.8 1 96.25 168 LEU B N 1
ATOM 3343 C CA . LEU B 1 168 ? 10.035 7.273 -4.701 1 96.25 168 LEU B CA 1
ATOM 3344 C C . LEU B 1 168 ? 8.861 7.712 -3.834 1 96.25 168 LEU B C 1
ATOM 3346 O O . LEU B 1 168 ? 8.792 8.869 -3.413 1 96.25 168 LEU B O 1
ATOM 3350 N N . SER B 1 169 ? 7.928 6.85 -3.625 1 94.95 169 SER B N 1
ATOM 3351 C CA . SER B 1 169 ? 6.871 7.057 -2.641 1 94.95 169 SER B CA 1
ATOM 3352 C C . SER B 1 169 ? 7.146 6.273 -1.361 1 94.95 169 SER B C 1
ATOM 3354 O O . SER B 1 169 ? 7.245 5.045 -1.388 1 94.95 169 SER B O 1
ATOM 3356 N N . ILE B 1 170 ? 7.239 6.914 -0.295 1 96.79 170 ILE B N 1
ATOM 3357 C CA . ILE B 1 170 ? 7.606 6.333 0.993 1 96.79 170 ILE B CA 1
ATOM 3358 C C . ILE B 1 170 ? 6.463 6.523 1.988 1 96.79 170 ILE B C 1
ATOM 3360 O O . ILE B 1 170 ? 6.171 7.648 2.4 1 96.79 170 ILE B O 1
ATOM 3364 N N . HIS B 1 171 ? 5.877 5.445 2.411 1 94.37 171 HIS B N 1
ATOM 3365 C CA . HIS B 1 171 ? 4.76 5.475 3.349 1 94.37 171 HIS B CA 1
ATOM 3366 C C . HIS B 1 171 ? 5.211 5.095 4.756 1 94.37 171 HIS B C 1
ATOM 3368 O O . HIS B 1 171 ? 5.993 4.158 4.929 1 94.37 171 HIS B O 1
ATOM 3374 N N . GLY B 1 172 ? 4.698 5.868 5.665 1 94.55 172 GLY B N 1
ATOM 3375 C CA . GLY B 1 172 ? 5.035 5.565 7.047 1 94.55 172 GLY B CA 1
ATOM 3376 C C . GLY B 1 172 ? 4.296 6.435 8.046 1 94.55 172 GLY B C 1
ATOM 3377 O O . GLY B 1 172 ? 3.25 7.005 7.726 1 94.55 172 GLY B O 1
ATOM 3378 N N . GLN B 1 173 ? 4.891 6.429 9.281 1 93.52 173 GLN B N 1
ATOM 3379 C CA . GLN B 1 173 ? 4.314 7.194 10.381 1 93.52 173 GLN B CA 1
ATOM 3380 C C . GLN B 1 173 ? 5.382 8.012 11.101 1 93.52 173 GLN B C 1
ATOM 3382 O O . GLN B 1 173 ? 6.554 7.631 11.124 1 93.52 173 GLN B O 1
ATOM 3387 N N . ILE B 1 174 ? 4.885 9.079 11.583 1 94.22 174 ILE B N 1
ATOM 3388 C CA . ILE B 1 174 ? 5.769 9.87 12.432 1 94.22 174 ILE B CA 1
ATOM 3389 C C . ILE B 1 174 ? 5.551 9.494 13.895 1 94.22 174 ILE B C 1
ATOM 3391 O O . ILE B 1 174 ? 4.415 9.473 14.375 1 94.22 174 ILE B O 1
ATOM 3395 N N . ASP B 1 175 ? 6.668 9.18 14.548 1 89.64 175 ASP B N 1
ATOM 3396 C CA . ASP B 1 175 ? 6.671 8.961 15.992 1 89.64 175 ASP B CA 1
ATOM 3397 C C . ASP B 1 175 ? 7.745 9.806 16.673 1 89.64 175 ASP B C 1
ATOM 3399 O O . ASP B 1 175 ? 8.923 9.441 16.672 1 89.64 175 ASP B O 1
ATOM 3403 N N . GLU B 1 176 ? 7.323 10.849 17.297 1 88.35 176 GLU B N 1
ATOM 3404 C CA . GLU B 1 176 ? 8.212 11.729 18.051 1 88.35 176 GLU B CA 1
ATOM 3405 C C . GLU B 1 176 ? 9.407 12.161 17.207 1 88.35 176 GLU B C 1
ATOM 3407 O O . GLU B 1 176 ? 10.556 12.021 17.63 1 88.35 176 GLU B O 1
ATOM 3412 N N . GLY B 1 177 ? 9.117 12.589 16.051 1 92.54 177 GLY B N 1
ATOM 3413 C CA . GLY B 1 177 ? 10.145 13.161 15.196 1 92.54 177 GLY B CA 1
ATOM 3414 C C . GLY B 1 177 ? 10.895 12.119 14.388 1 92.54 177 GLY B C 1
ATOM 3415 O O . GLY B 1 177 ? 11.869 12.44 13.703 1 92.54 177 GLY B O 1
ATOM 3416 N N . GLU B 1 178 ? 10.456 10.902 14.516 1 94.29 178 GLU B N 1
ATOM 3417 C CA . GLU B 1 178 ? 11.051 9.827 13.727 1 94.29 178 GLU B CA 1
ATOM 3418 C C . GLU B 1 178 ? 10.092 9.341 12.645 1 94.29 178 GLU B C 1
ATOM 3420 O O . GLU B 1 178 ? 8.894 9.189 12.893 1 94.29 178 GLU B O 1
ATOM 3425 N N . PHE B 1 179 ? 10.66 9.119 11.548 1 96.57 179 PHE B N 1
ATOM 3426 C CA . PHE B 1 179 ? 9.872 8.571 10.45 1 96.57 179 PHE B CA 1
ATOM 3427 C C . PHE B 1 179 ? 9.973 7.051 10.417 1 96.57 179 PHE B C 1
ATOM 3429 O O . PHE B 1 179 ? 11.011 6.501 10.042 1 96.57 179 PHE B O 1
ATOM 3436 N N . ILE B 1 180 ? 8.95 6.408 10.827 1 96.48 180 ILE B N 1
ATOM 3437 C CA . ILE B 1 180 ? 8.883 4.951 10.779 1 96.48 180 ILE B CA 1
ATOM 3438 C C . ILE B 1 180 ? 8.342 4.504 9.424 1 96.48 180 ILE B C 1
ATOM 3440 O O . ILE B 1 180 ? 7.128 4.498 9.204 1 96.48 180 ILE B O 1
ATOM 3444 N N . ILE B 1 181 ? 9.228 4.025 8.593 1 97.1 181 ILE B N 1
ATOM 3445 C CA . ILE B 1 181 ? 8.889 3.729 7.206 1 97.1 181 ILE B CA 1
ATOM 3446 C C . ILE B 1 181 ? 8.244 2.348 7.115 1 97.1 181 ILE B C 1
ATOM 3448 O O . ILE B 1 181 ? 8.727 1.39 7.723 1 97.1 181 ILE B O 1
ATOM 3452 N N . SER B 1 182 ? 7.165 2.231 6.429 1 94.27 182 SER B N 1
ATOM 3453 C CA . SER B 1 182 ? 6.503 0.953 6.188 1 94.27 182 SER B CA 1
ATOM 3454 C C . SER B 1 182 ? 6.918 0.361 4.845 1 94.27 182 SER B C 1
ATOM 3456 O O . SER B 1 182 ? 7.37 -0.784 4.779 1 94.27 182 SER B O 1
ATOM 3458 N N . THR B 1 183 ? 6.757 1.124 3.774 1 92.85 183 THR B N 1
ATOM 3459 C CA . THR B 1 183 ? 7.055 0.644 2.429 1 92.85 183 THR B CA 1
ATOM 3460 C C . THR B 1 183 ? 7.642 1.763 1.574 1 92.85 183 THR B C 1
ATOM 3462 O O . THR B 1 183 ? 7.444 2.945 1.866 1 92.85 183 THR B O 1
ATOM 3465 N N . ILE B 1 184 ? 8.383 1.411 0.6 1 9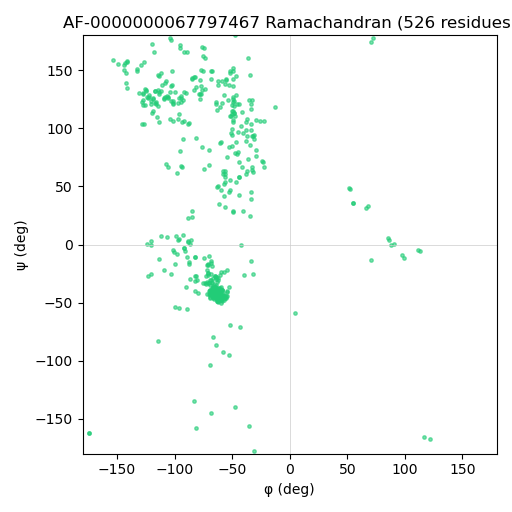5.92 184 ILE B N 1
ATOM 3466 C CA . ILE B 1 184 ? 8.901 2.302 -0.432 1 95.92 184 ILE B CA 1
ATOM 3467 C C . ILE B 1 184 ? 8.503 1.781 -1.811 1 95.92 184 ILE B C 1
ATOM 3469 O O . ILE B 1 184 ? 8.686 0.599 -2.112 1 95.92 184 ILE B O 1
ATOM 3473 N N . THR B 1 185 ? 7.991 2.62 -2.634 1 92.52 185 THR B N 1
ATOM 3474 C CA . THR B 1 185 ? 7.578 2.227 -3.976 1 92.52 185 THR B CA 1
ATOM 3475 C C . THR B 1 185 ? 8.196 3.148 -5.024 1 92.52 185 THR B C 1
ATOM 3477 O O . THR B 1 185 ? 7.969 4.36 -5.004 1 92.52 185 THR B O 1
ATOM 3480 N N . PRO B 1 186 ? 8.947 2.58 -5.901 1 93.71 186 PRO B N 1
ATOM 3481 C CA . PRO B 1 186 ? 9.475 3.387 -7.003 1 93.71 186 PRO B CA 1
ATOM 3482 C C . PRO B 1 186 ? 8.472 3.556 -8.143 1 93.71 186 PRO B C 1
ATOM 3484 O O . PRO B 1 186 ? 7.711 2.633 -8.443 1 93.71 186 PRO B O 1
ATOM 3487 N N . TYR B 1 187 ? 8.513 4.681 -8.715 1 90.7 187 TYR B N 1
ATOM 3488 C CA . TYR B 1 187 ? 7.702 4.986 -9.888 1 90.7 187 TYR B CA 1
ATOM 3489 C C . TYR B 1 187 ? 8.559 5.559 -11.011 1 90.7 187 TYR B C 1
ATOM 3491 O O . TYR B 1 187 ? 9.598 6.173 -10.755 1 90.7 187 TYR B O 1
ATOM 3499 N N . LYS B 1 188 ? 8.007 5.347 -12.223 1 87.24 188 LYS B N 1
ATOM 3500 C CA . LYS B 1 188 ? 8.729 5.842 -13.392 1 87.24 188 LYS B CA 1
ATOM 3501 C C . LYS B 1 188 ? 8.686 7.366 -13.46 1 87.24 188 LYS B C 1
ATOM 3503 O O . LYS B 1 188 ? 9.55 7.989 -14.08 1 87.24 188 LYS B O 1
ATOM 3508 N N . ASP B 1 189 ? 7.627 7.964 -12.816 1 86.11 189 ASP B N 1
ATOM 3509 C CA . ASP B 1 189 ? 7.55 9.421 -12.776 1 86.11 189 ASP B CA 1
ATOM 3510 C C . ASP B 1 189 ? 6.772 9.897 -11.552 1 86.11 189 ASP B C 1
ATOM 3512 O O . ASP B 1 189 ? 6.009 9.132 -10.958 1 86.11 189 ASP B O 1
ATOM 3516 N N . GLY B 1 190 ? 7.04 11.13 -11.241 1 84.92 190 GLY B N 1
ATOM 3517 C CA . GLY B 1 190 ? 6.461 11.72 -10.044 1 84.92 190 GLY B CA 1
ATOM 3518 C C . GLY B 1 190 ? 4.949 11.821 -10.101 1 84.92 190 GLY B C 1
ATOM 3519 O O . GLY B 1 190 ? 4.28 11.792 -9.065 1 84.92 190 GLY B O 1
ATOM 3520 N N . LYS B 1 191 ? 4.395 11.925 -11.278 1 83.25 191 LYS B N 1
ATOM 3521 C CA . LYS B 1 191 ? 2.949 12.06 -11.426 1 83.25 191 LYS B CA 1
ATOM 3522 C C . LYS B 1 191 ? 2.228 10.801 -10.952 1 83.25 191 LYS B C 1
ATOM 3524 O O . LYS B 1 191 ? 1.164 10.884 -10.335 1 83.25 191 LYS B O 1
ATOM 3529 N N . LEU B 1 192 ? 2.818 9.66 -11.203 1 81.83 192 LEU B N 1
ATOM 3530 C CA . LEU B 1 192 ? 2.229 8.391 -10.792 1 81.83 192 LEU B CA 1
ATOM 3531 C C . LEU B 1 192 ? 2.171 8.286 -9.272 1 81.83 192 LEU B C 1
ATOM 3533 O O . LEU B 1 192 ? 1.279 7.634 -8.723 1 81.83 192 LEU B O 1
ATOM 3537 N N . ALA B 1 193 ? 3.078 8.982 -8.637 1 82.8 193 ALA B N 1
ATOM 3538 C CA . ALA B 1 193 ? 3.167 8.902 -7.182 1 82.8 193 ALA B CA 1
ATOM 3539 C C . ALA B 1 193 ? 2.237 9.913 -6.519 1 82.8 193 ALA B C 1
ATOM 3541 O O . ALA B 1 193 ? 1.925 9.795 -5.332 1 82.8 193 ALA B O 1
ATOM 3542 N N . THR B 1 194 ? 1.797 10.874 -7.244 1 83.21 194 THR B N 1
ATOM 3543 C CA . THR B 1 194 ? 1.16 11.999 -6.569 1 83.21 194 THR B CA 1
ATOM 3544 C C . THR B 1 194 ? -0.278 12.175 -7.05 1 83.21 194 THR B C 1
ATOM 3546 O O . THR B 1 194 ? -1.108 12.751 -6.344 1 83.21 194 THR B O 1
ATOM 3549 N N . ILE B 1 195 ? -0.525 11.695 -8.273 1 74.01 195 ILE B N 1
ATOM 3550 C CA . ILE B 1 195 ? -1.855 11.913 -8.831 1 74.01 195 ILE B CA 1
ATOM 3551 C C . ILE B 1 195 ? -2.846 10.937 -8.2 1 74.01 195 ILE B C 1
ATOM 3553 O O . ILE B 1 195 ? -2.54 9.754 -8.033 1 74.01 195 ILE B O 1
ATOM 3557 N N . ASP B 1 196 ? -3.871 11.486 -7.754 1 71.39 196 ASP B N 1
ATOM 3558 C CA . ASP B 1 196 ? -4.899 10.687 -7.095 1 71.39 196 ASP B CA 1
ATOM 3559 C C . ASP B 1 196 ? -6.122 10.517 -7.993 1 71.39 196 ASP B C 1
ATOM 3561 O O . ASP B 1 196 ? -7.158 11.145 -7.766 1 71.39 196 ASP B O 1
ATOM 3565 N N . ASP B 1 197 ? -5.924 9.807 -9.079 1 73.87 197 ASP B N 1
ATOM 3566 C CA . ASP B 1 197 ? -7.075 9.476 -9.913 1 73.87 197 ASP B CA 1
ATOM 3567 C C . ASP B 1 197 ? -7.286 7.965 -9.984 1 73.87 197 ASP B C 1
ATOM 3569 O O . ASP B 1 197 ? -6.449 7.194 -9.511 1 73.87 197 ASP B O 1
ATOM 3573 N N . ALA B 1 198 ? -8.421 7.593 -10.444 1 71.65 198 ALA B N 1
ATOM 3574 C CA . ALA B 1 198 ? -8.839 6.194 -10.427 1 71.65 198 ALA B CA 1
ATOM 3575 C C . ALA B 1 198 ? -7.86 5.319 -11.205 1 71.65 198 ALA B C 1
ATOM 3577 O O . ALA B 1 198 ? -7.563 4.194 -10.796 1 71.65 198 ALA B O 1
ATOM 3578 N N . ASN B 1 199 ? -7.387 5.795 -12.277 1 73.25 199 ASN B N 1
ATOM 3579 C CA . ASN B 1 199 ? -6.488 5.003 -13.11 1 73.25 199 ASN B CA 1
ATOM 3580 C C . ASN B 1 199 ? -5.126 4.819 -12.446 1 73.25 199 ASN B C 1
ATOM 3582 O O . ASN B 1 199 ? -4.581 3.714 -12.435 1 73.25 199 ASN B O 1
ATOM 3586 N N . THR B 1 200 ? -4.655 5.898 -11.879 1 73.25 200 THR B N 1
ATOM 3587 C CA . THR B 1 200 ? -3.375 5.823 -11.184 1 73.25 200 THR B CA 1
ATOM 3588 C C . THR B 1 200 ? -3.488 4.954 -9.935 1 73.25 200 THR B C 1
ATOM 3590 O O . THR B 1 200 ? -2.566 4.202 -9.61 1 73.25 200 THR B O 1
ATOM 3593 N N . ALA B 1 201 ? -4.638 5.041 -9.407 1 73.41 201 ALA B N 1
ATOM 3594 C CA . ALA B 1 201 ? -4.875 4.215 -8.226 1 73.41 201 ALA B CA 1
ATOM 3595 C C . ALA B 1 201 ? -4.854 2.731 -8.582 1 73.41 201 ALA B C 1
ATOM 3597 O O . ALA B 1 201 ? -4.31 1.915 -7.835 1 73.41 201 ALA B O 1
ATOM 3598 N N . ALA B 1 202 ? -5.446 2.442 -9.685 1 71.41 202 ALA B N 1
ATOM 3599 C CA . ALA B 1 202 ? -5.46 1.057 -10.146 1 71.41 202 ALA B CA 1
ATOM 3600 C C . ALA B 1 202 ? -4.048 0.57 -10.461 1 71.41 202 ALA B C 1
ATOM 3602 O O . ALA B 1 202 ? -3.68 -0.554 -10.111 1 71.41 202 ALA B O 1
ATOM 3603 N N . GLU B 1 203 ? -3.307 1.412 -11.016 1 74.44 203 GLU B N 1
ATOM 3604 C CA . GLU B 1 203 ? -1.928 1.066 -11.348 1 74.44 203 GLU B CA 1
ATOM 3605 C C . GLU B 1 203 ? -1.097 0.842 -10.088 1 74.44 203 GLU B C 1
ATOM 3607 O O . GLU B 1 203 ? -0.289 -0.087 -10.028 1 74.44 203 GLU B O 1
ATOM 3612 N N . ARG B 1 204 ? -1.326 1.632 -9.118 1 75.83 204 ARG B N 1
ATOM 3613 C CA . ARG B 1 204 ? -0.599 1.517 -7.858 1 75.83 204 ARG B CA 1
ATOM 3614 C C . ARG B 1 204 ? -0.969 0.231 -7.127 1 75.83 204 ARG B C 1
ATOM 3616 O O . ARG B 1 204 ? -0.117 -0.4 -6.498 1 75.83 204 ARG B O 1
ATOM 3623 N N . ARG B 1 205 ? -2.156 -0.151 -7.302 1 73.47 205 ARG B N 1
ATOM 3624 C CA . ARG B 1 205 ? -2.635 -1.35 -6.62 1 73.47 205 ARG B CA 1
ATOM 3625 C C . ARG B 1 205 ? -1.961 -2.6 -7.174 1 73.47 205 ARG B C 1
ATOM 3627 O O . ARG B 1 205 ? -1.758 -3.576 -6.448 1 73.47 205 ARG B O 1
ATOM 3634 N N . ASN B 1 206 ? -1.57 -2.446 -8.361 1 75.88 206 ASN B N 1
ATOM 3635 C CA . ASN B 1 206 ? -1.025 -3.626 -9.025 1 75.88 206 ASN B CA 1
ATOM 3636 C C . ASN B 1 206 ? 0.5 -3.646 -8.971 1 75.88 206 ASN B C 1
ATOM 3638 O O . ASN B 1 206 ? 1.125 -4.644 -9.333 1 75.88 206 ASN B O 1
ATOM 3642 N N . ALA B 1 207 ? 1.046 -2.611 -8.525 1 77.05 207 ALA B N 1
ATOM 3643 C CA . ALA B 1 207 ? 2.503 -2.504 -8.512 1 77.05 207 ALA B CA 1
ATOM 3644 C C . ALA B 1 207 ? 3.1 -3.296 -7.353 1 77.05 207 ALA B C 1
ATOM 3646 O O . ALA B 1 207 ? 2.518 -3.353 -6.267 1 77.05 207 ALA B O 1
ATOM 3647 N N . TYR B 1 208 ? 4.205 -3.915 -7.651 1 82.06 208 TYR B N 1
ATOM 3648 C CA . TYR B 1 208 ? 4.956 -4.531 -6.562 1 82.06 208 TYR B CA 1
ATOM 3649 C C . TYR B 1 208 ? 5.451 -3.479 -5.577 1 82.06 208 TYR B C 1
ATOM 3651 O O . TYR B 1 208 ? 6.234 -2.599 -5.941 1 82.06 208 TYR B O 1
ATOM 3659 N N . GLU B 1 209 ? 4.96 -3.551 -4.385 1 79.22 209 GLU B N 1
ATOM 3660 C CA . GLU B 1 209 ? 5.271 -2.532 -3.386 1 79.22 209 GLU B CA 1
ATOM 3661 C C . GLU B 1 209 ? 6.537 -2.886 -2.611 1 79.22 209 GLU B C 1
ATOM 3663 O O . GLU B 1 209 ? 7.025 -2.087 -1.81 1 79.22 209 GLU B O 1
ATOM 3668 N N . GLY B 1 210 ? 7.14 -3.969 -2.998 1 83.86 210 GLY B N 1
ATOM 3669 C CA . GLY B 1 210 ? 8.302 -4.394 -2.234 1 83.86 210 GLY B CA 1
ATOM 3670 C C . GLY B 1 210 ? 7.946 -4.953 -0.869 1 83.86 210 GLY B C 1
ATOM 3671 O O . GLY B 1 210 ? 6.77 -5.025 -0.509 1 83.86 210 GLY B O 1
ATOM 3672 N N . PRO B 1 211 ? 8.971 -5.392 -0.155 1 86.77 211 PRO B N 1
ATOM 3673 C CA . PRO B 1 211 ? 8.765 -5.889 1.207 1 86.77 211 PRO B CA 1
ATOM 3674 C C . PRO B 1 211 ? 8.553 -4.766 2.219 1 86.77 211 PRO B C 1
ATOM 3676 O O . PRO B 1 211 ? 8.7 -3.589 1.881 1 86.77 211 PRO B O 1
ATOM 3679 N N . TYR B 1 212 ? 8.168 -5.181 3.38 1 88.88 212 TYR B N 1
ATOM 3680 C CA . TYR B 1 212 ? 8.161 -4.198 4.459 1 88.88 212 TYR B CA 1
ATOM 3681 C C . TYR B 1 212 ? 9.566 -3.671 4.725 1 88.88 212 TYR B C 1
ATOM 3683 O O . TYR B 1 212 ? 10.536 -4.431 4.702 1 88.88 212 TYR B O 1
ATOM 3691 N N . PHE B 1 213 ? 9.621 -2.453 4.967 1 94.77 213 PHE B N 1
ATOM 3692 C CA . PHE B 1 213 ? 10.892 -1.759 5.133 1 94.77 213 PHE B CA 1
ATOM 3693 C C . PHE B 1 213 ? 11.744 -2.436 6.2 1 94.77 213 PHE B C 1
ATOM 3695 O O . PHE B 1 213 ? 12.953 -2.599 6.025 1 94.77 213 PHE B O 1
ATOM 3702 N N . TYR B 1 214 ? 11.175 -2.852 7.271 1 91.15 214 TYR B N 1
ATOM 3703 C CA . TYR B 1 214 ? 11.902 -3.402 8.41 1 91.15 214 TYR B CA 1
ATOM 3704 C C . TYR B 1 214 ? 12.551 -4.733 8.051 1 91.15 214 TYR B C 1
ATOM 3706 O O . TYR B 1 214 ? 13.41 -5.229 8.783 1 91.15 214 TYR B O 1
ATOM 3714 N N . SER B 1 215 ? 12.07 -5.365 6.949 1 88.97 215 SER B N 1
ATOM 3715 C CA . SER B 1 215 ? 12.625 -6.651 6.537 1 88.97 215 SER B CA 1
ATOM 3716 C C . SER B 1 215 ? 13.909 -6.467 5.736 1 88.97 215 SER B C 1
ATOM 3718 O O . SER B 1 215 ? 14.634 -7.432 5.486 1 88.97 215 SER B O 1
ATOM 3720 N N . LEU B 1 216 ? 14.158 -5.227 5.368 1 93.53 216 LEU B N 1
ATOM 3721 C CA . LEU B 1 216 ? 15.382 -4.948 4.625 1 93.53 216 LEU B CA 1
ATOM 3722 C C . LEU B 1 216 ? 16.6 -5.017 5.539 1 93.53 216 LEU B C 1
ATOM 3724 O O . LEU B 1 216 ? 16.468 -4.94 6.763 1 93.53 216 LEU B O 1
ATOM 3728 N N . ASP B 1 217 ? 17.763 -5.181 4.929 1 93.59 217 ASP B N 1
ATOM 3729 C CA . ASP B 1 217 ? 19.035 -5.13 5.643 1 93.59 217 ASP B CA 1
ATOM 3730 C C . ASP B 1 217 ? 19.183 -3.817 6.408 1 93.59 217 ASP B C 1
ATOM 3732 O O . ASP B 1 217 ? 18.849 -2.749 5.89 1 93.59 217 ASP B O 1
ATOM 3736 N N . GLU B 1 218 ? 19.759 -3.899 7.587 1 95.39 218 GLU B N 1
ATOM 3737 C CA . GLU B 1 218 ? 19.847 -2.74 8.471 1 95.39 218 GLU B CA 1
ATOM 3738 C C . GLU B 1 218 ? 20.675 -1.625 7.839 1 95.39 218 GLU B C 1
ATOM 3740 O O . GLU B 1 218 ? 20.365 -0.444 8.005 1 95.39 218 GLU B O 1
ATOM 3745 N N . ASP B 1 219 ? 21.742 -1.991 7.186 1 96.26 219 ASP B N 1
ATOM 3746 C CA . ASP B 1 219 ? 22.587 -0.979 6.56 1 96.26 219 ASP B CA 1
ATOM 3747 C C . ASP B 1 219 ? 21.847 -0.27 5.428 1 96.26 219 ASP B C 1
ATOM 3749 O O . ASP B 1 219 ? 22.02 0.934 5.226 1 96.26 219 ASP B O 1
ATOM 3753 N N . LEU B 1 220 ? 21.065 -0.997 4.726 1 96.94 220 LEU B N 1
ATOM 3754 C CA . LEU B 1 220 ? 20.253 -0.404 3.668 1 96.94 220 LEU B CA 1
ATOM 3755 C C . LEU B 1 220 ? 19.178 0.504 4.254 1 96.94 220 LEU B C 1
ATOM 3757 O O . LEU B 1 220 ? 18.949 1.607 3.75 1 96.94 220 LEU B O 1
ATOM 3761 N N . GLN B 1 221 ? 18.531 0.05 5.343 1 97.21 221 GLN B N 1
ATOM 3762 C CA . GLN B 1 221 ? 17.547 0.886 6.023 1 97.21 221 GLN B CA 1
ATOM 3763 C C . GLN B 1 221 ? 18.149 2.229 6.425 1 97.21 221 GLN B C 1
ATOM 3765 O O . GLN B 1 221 ? 17.571 3.282 6.148 1 97.21 221 GLN B O 1
ATOM 3770 N N . ARG B 1 222 ? 19.313 2.165 6.987 1 97.31 222 ARG B N 1
ATOM 3771 C CA . ARG B 1 222 ? 19.981 3.373 7.462 1 97.31 222 ARG B CA 1
ATOM 3772 C C . ARG B 1 222 ? 20.317 4.304 6.302 1 97.31 222 ARG B C 1
ATOM 3774 O O . ARG B 1 222 ? 20.095 5.514 6.386 1 97.31 222 ARG B O 1
ATOM 3781 N N . SER B 1 223 ? 20.821 3.746 5.25 1 97.84 223 SER B N 1
ATOM 3782 C CA . SER B 1 223 ? 21.198 4.55 4.092 1 97.84 223 SER B CA 1
ATOM 3783 C C . SER B 1 223 ? 19.98 5.224 3.468 1 97.84 223 SER B C 1
ATOM 3785 O O . SER B 1 223 ? 20.06 6.37 3.021 1 97.84 223 SER B O 1
ATOM 3787 N N . ILE B 1 224 ? 18.876 4.514 3.45 1 97.87 224 ILE B N 1
ATOM 3788 C CA . ILE B 1 224 ? 17.636 5.067 2.917 1 97.87 224 ILE B CA 1
ATOM 3789 C C . ILE B 1 224 ? 17.155 6.209 3.81 1 97.87 224 ILE B C 1
ATOM 3791 O O . ILE B 1 224 ? 16.748 7.263 3.315 1 97.87 224 ILE B O 1
ATOM 3795 N N . GLN B 1 225 ? 17.235 6.033 5.052 1 97.57 225 GLN B N 1
ATOM 3796 C CA . GLN B 1 225 ? 16.821 7.0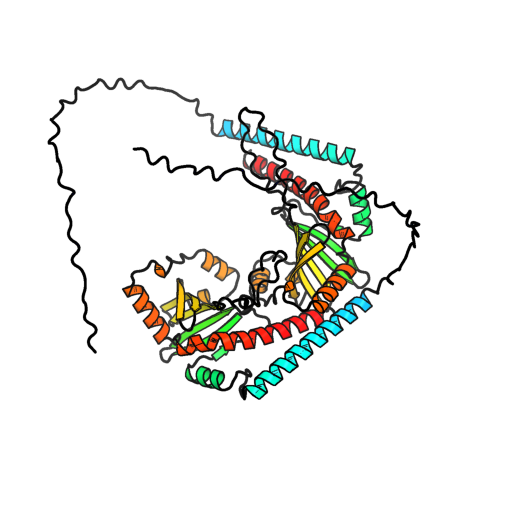74 5.987 1 97.57 225 GLN B CA 1
ATOM 3797 C C . GLN B 1 225 ? 17.689 8.321 5.841 1 97.57 225 GLN B C 1
ATOM 3799 O O . GLN B 1 225 ? 17.179 9.443 5.841 1 97.57 225 GLN B O 1
ATOM 3804 N N . ASP B 1 226 ? 18.978 8.058 5.706 1 97.76 226 ASP B N 1
ATOM 3805 C CA . ASP B 1 226 ? 19.882 9.182 5.488 1 97.76 226 ASP B CA 1
ATOM 3806 C C . ASP B 1 226 ? 19.519 9.94 4.213 1 97.76 226 ASP B C 1
ATOM 3808 O O . ASP B 1 226 ? 19.566 11.172 4.182 1 97.76 226 ASP B O 1
ATOM 3812 N N . TYR B 1 227 ? 19.159 9.24 3.246 1 97.8 227 TYR B N 1
ATOM 3813 C CA . TYR B 1 227 ? 18.78 9.847 1.975 1 97.8 227 TYR B CA 1
ATOM 3814 C C . TYR B 1 227 ? 17.531 10.706 2.132 1 97.8 227 TYR B C 1
ATOM 3816 O O . TYR B 1 227 ? 17.497 11.851 1.675 1 97.8 227 TYR B O 1
ATOM 3824 N N . ILE B 1 228 ? 16.521 10.205 2.798 1 97.94 228 ILE B N 1
ATOM 3825 C CA . ILE B 1 228 ? 15.262 10.911 3.009 1 97.94 228 ILE B CA 1
ATOM 3826 C C . ILE B 1 228 ? 15.512 12.182 3.818 1 97.94 228 ILE B C 1
ATOM 3828 O O . ILE B 1 228 ? 14.98 13.246 3.494 1 97.94 228 ILE B O 1
ATOM 3832 N N . GLN B 1 229 ? 16.396 12.075 4.771 1 97.33 229 GLN B N 1
ATOM 3833 C CA . GLN B 1 229 ? 16.735 13.235 5.589 1 97.33 229 GLN B CA 1
ATOM 3834 C C . GLN B 1 229 ? 17.458 14.296 4.766 1 97.33 229 GLN B C 1
ATOM 3836 O O . GLN B 1 229 ? 17.206 15.492 4.926 1 97.33 229 GLN B O 1
ATOM 3841 N N . SER B 1 230 ? 18.29 13.857 3.859 1 96.65 230 SER B N 1
ATOM 3842 C CA . SER B 1 230 ? 19.055 14.784 3.031 1 96.65 230 SER B CA 1
ATOM 3843 C C . SER B 1 230 ? 18.15 15.537 2.063 1 96.65 230 SER B C 1
ATOM 3845 O O . SER B 1 230 ? 18.557 16.543 1.479 1 96.65 230 SER B O 1
ATOM 3847 N N . ARG B 1 231 ? 16.935 15.021 1.939 1 96.41 231 ARG B N 1
ATOM 3848 C CA . ARG B 1 231 ? 15.974 15.678 1.06 1 96.41 231 ARG B CA 1
ATOM 3849 C C . ARG B 1 231 ? 15.021 16.564 1.855 1 96.41 231 ARG B C 1
ATOM 3851 O O . ARG B 1 231 ? 14.012 17.033 1.323 1 96.41 231 ARG B O 1
ATOM 3858 N N . GLY B 1 232 ? 15.235 16.752 3.134 1 96.87 232 GLY B N 1
ATOM 3859 C CA . GLY B 1 232 ? 14.527 17.739 3.933 1 96.87 232 GLY B CA 1
ATOM 3860 C C . GLY B 1 232 ? 13.597 17.119 4.959 1 96.87 232 GLY B C 1
ATOM 3861 O O . GLY B 1 232 ? 13.01 17.827 5.781 1 96.87 232 GLY B O 1
ATOM 3862 N N . VAL B 1 233 ? 13.476 15.773 4.925 1 97.93 233 VAL B N 1
ATOM 3863 C CA . VAL B 1 233 ? 12.585 15.106 5.868 1 97.93 233 VAL B CA 1
ATOM 3864 C C . VAL B 1 233 ? 13.376 14.649 7.092 1 97.93 233 VAL B C 1
ATOM 3866 O O . VAL B 1 233 ? 13.566 13.449 7.304 1 97.93 233 VAL B O 1
ATOM 3869 N N . ASP B 1 234 ? 13.834 15.595 7.844 1 97.37 234 ASP B N 1
ATOM 3870 C CA . ASP B 1 234 ? 14.64 15.32 9.03 1 97.37 234 ASP B CA 1
ATOM 3871 C C . ASP B 1 234 ? 13.821 15.506 10.306 1 97.37 234 ASP B C 1
ATOM 3873 O O . ASP B 1 234 ? 12.649 15.881 10.248 1 97.37 234 ASP B O 1
ATOM 3877 N N . THR B 1 235 ? 14.426 15.247 11.388 1 96.99 235 THR B N 1
ATOM 3878 C CA . THR B 1 235 ? 13.773 15.277 12.692 1 96.99 235 THR B CA 1
ATOM 3879 C C . THR B 1 235 ? 13.141 16.642 12.949 1 96.99 235 THR B C 1
ATOM 3881 O O . THR B 1 235 ? 12.004 16.727 13.418 1 96.99 235 THR B O 1
ATOM 3884 N N . THR B 1 236 ? 13.831 17.726 12.658 1 96.93 236 THR B N 1
ATOM 3885 C CA . THR B 1 236 ? 13.341 19.08 12.893 1 96.93 236 THR B CA 1
ATOM 3886 C C . THR B 1 236 ? 12.044 19.327 12.128 1 96.93 236 THR B C 1
ATOM 3888 O O . THR B 1 236 ? 11.067 19.821 12.695 1 96.93 236 THR B O 1
ATOM 3891 N N . PHE B 1 237 ? 12.057 18.945 10.917 1 97.65 237 PHE B N 1
ATOM 3892 C CA . PHE B 1 237 ? 10.87 19.124 10.089 1 97.65 237 PHE B CA 1
ATOM 3893 C C . PHE B 1 237 ? 9.723 18.257 10.594 1 97.65 237 PHE B C 1
ATOM 3895 O O . PHE B 1 237 ? 8.589 18.726 10.712 1 97.65 237 PHE B O 1
ATOM 3902 N N . LEU B 1 238 ? 9.997 17.027 10.901 1 97.02 238 LEU B N 1
ATOM 3903 C CA . LEU B 1 238 ? 8.965 16.084 11.317 1 97.02 238 LEU B CA 1
ATOM 3904 C C . LEU B 1 238 ? 8.302 16.539 12.613 1 97.02 238 LEU B C 1
ATOM 3906 O O . LEU B 1 238 ? 7.109 16.307 12.82 1 97.02 238 LEU B O 1
ATOM 3910 N N . LEU B 1 239 ? 8.982 17.188 13.435 1 95.64 239 LEU B N 1
ATOM 3911 C CA . LEU B 1 239 ? 8.458 17.659 14.712 1 95.64 239 LEU B CA 1
ATOM 3912 C C . LEU B 1 239 ? 7.471 18.803 14.506 1 95.64 239 LEU B C 1
ATOM 3914 O O . LEU B 1 239 ? 6.685 19.12 15.403 1 95.64 239 LEU B O 1
ATOM 3918 N N . LEU B 1 240 ? 7.477 19.45 13.326 1 95.44 240 LEU B N 1
ATOM 3919 C CA . LEU B 1 240 ? 6.575 20.56 13.037 1 95.44 240 LEU B CA 1
ATOM 3920 C C . LEU B 1 240 ? 5.199 20.049 12.625 1 95.44 240 LEU B C 1
ATOM 3922 O O . LEU B 1 240 ? 4.199 20.754 12.779 1 95.44 240 LEU B O 1
ATOM 3926 N N . LEU B 1 241 ? 5.12 18.868 12.064 1 95.1 241 LEU B N 1
ATOM 3927 C CA . LEU B 1 241 ? 3.988 18.41 11.266 1 95.1 241 LEU B CA 1
ATOM 3928 C C . LEU B 1 241 ? 2.746 18.234 12.133 1 95.1 241 LEU B C 1
ATOM 3930 O O . LEU B 1 241 ? 1.642 18.6 11.724 1 95.1 241 LEU B O 1
ATOM 3934 N N . PRO B 1 242 ? 2.853 17.662 13.334 1 91.88 242 PRO B N 1
ATOM 3935 C CA . PRO B 1 242 ? 1.642 17.496 14.142 1 91.88 242 PRO B CA 1
ATOM 3936 C C . PRO B 1 242 ? 0.916 18.816 14.393 1 91.88 242 PRO B C 1
ATOM 3938 O O . PRO B 1 242 ? -0.309 18.885 14.261 1 91.88 242 PRO B O 1
ATOM 3941 N N . GLU B 1 243 ? 1.686 19.868 14.728 1 89.58 243 GLU B N 1
ATOM 3942 C CA . GLU B 1 243 ? 1.072 21.164 14.998 1 89.58 243 GLU B CA 1
ATOM 3943 C C . GLU B 1 243 ? 0.498 21.779 13.724 1 89.58 243 GLU B C 1
ATOM 3945 O O . GLU B 1 243 ? -0.573 22.388 13.75 1 89.58 243 GLU B O 1
ATOM 3950 N N . ILE B 1 244 ? 1.209 21.625 12.669 1 93.32 244 ILE B N 1
ATOM 3951 C CA . ILE B 1 244 ? 0.721 22.128 11.389 1 93.32 244 ILE B CA 1
ATOM 3952 C C . ILE B 1 244 ? -0.567 21.402 11.006 1 93.32 244 ILE B C 1
ATOM 3954 O O . ILE B 1 244 ? -1.56 22.037 10.643 1 93.32 244 ILE B O 1
ATOM 3958 N N . ALA B 1 245 ? -0.512 20.09 11.109 1 91.98 245 ALA B N 1
ATOM 3959 C CA . ALA B 1 245 ? -1.679 19.279 10.771 1 91.98 245 ALA B CA 1
ATOM 3960 C C . ALA B 1 245 ? -2.882 19.665 11.626 1 91.98 245 ALA B C 1
ATOM 3962 O O . ALA B 1 245 ? -4.007 19.743 11.126 1 91.98 245 ALA B O 1
ATOM 3963 N N . GLU B 1 246 ? -2.665 19.847 12.885 1 88.39 246 GLU B N 1
ATOM 3964 C CA . GLU B 1 246 ? -3.744 20.228 13.792 1 88.39 246 GLU B CA 1
ATOM 3965 C C . GLU B 1 246 ? -4.394 21.538 13.356 1 88.39 246 GLU B C 1
ATOM 3967 O O . GLU B 1 246 ? -5.62 21.66 13.36 1 88.39 246 GLU B O 1
ATOM 3972 N N . THR B 1 247 ? -3.598 22.516 13.013 1 88.77 247 THR B N 1
ATOM 3973 C CA . THR B 1 247 ? -4.093 23.814 12.566 1 88.77 247 THR B CA 1
ATOM 3974 C C . THR B 1 247 ? -4.984 23.659 11.337 1 88.77 247 THR B C 1
ATOM 3976 O O . THR B 1 247 ? -6.088 24.205 11.291 1 88.77 247 THR B O 1
ATOM 3979 N N . PHE B 1 248 ? -4.612 22.862 10.408 1 91.69 248 PHE B N 1
ATOM 3980 C CA . PHE B 1 248 ? -5.35 22.749 9.155 1 91.69 248 PHE B CA 1
ATOM 3981 C C . PHE B 1 248 ? -6.546 21.818 9.314 1 91.69 248 PHE B C 1
ATOM 3983 O O . PHE B 1 248 ? -7.559 21.978 8.63 1 91.69 248 PHE B O 1
ATOM 3990 N N . GLU B 1 249 ? -6.397 20.821 10.187 1 89.32 249 GLU B N 1
ATOM 3991 C CA . GLU B 1 249 ? -7.569 20.016 10.516 1 89.32 249 GLU B CA 1
ATOM 3992 C C . GLU B 1 249 ? -8.688 20.879 11.092 1 89.32 249 GLU B C 1
ATOM 3994 O O . GLU B 1 249 ? -9.859 20.691 10.756 1 89.32 249 GLU B O 1
ATOM 3999 N N . ASN B 1 250 ? -8.356 21.745 12.005 1 87.73 250 ASN B N 1
ATOM 4000 C CA . ASN B 1 250 ? -9.337 22.66 12.577 1 87.73 250 ASN B CA 1
ATOM 4001 C C . ASN B 1 250 ? -9.998 23.517 11.501 1 87.73 250 ASN B C 1
ATOM 4003 O O . ASN B 1 250 ? -11.209 23.745 11.539 1 87.73 250 ASN B O 1
ATOM 4007 N N . ARG B 1 251 ? -9.246 23.962 10.604 1 89.26 251 ARG B N 1
ATOM 4008 C CA . ARG B 1 251 ? -9.783 24.761 9.507 1 89.26 251 ARG B CA 1
ATOM 4009 C C . ARG B 1 251 ? -10.742 23.941 8.651 1 89.26 251 ARG B C 1
ATOM 4011 O O . ARG B 1 251 ? -11.811 24.424 8.272 1 89.26 251 ARG B O 1
ATOM 4018 N N . SER B 1 252 ? -10.285 22.76 8.352 1 90.48 252 SER B N 1
ATOM 4019 C CA . SER B 1 252 ? -11.14 21.864 7.581 1 90.48 252 SER B CA 1
ATOM 4020 C C . SER B 1 252 ? -12.441 21.57 8.319 1 90.48 252 SER B C 1
ATOM 4022 O O . SER B 1 252 ? -13.503 21.466 7.7 1 90.48 252 SER B O 1
ATOM 4024 N N . TYR B 1 253 ? -12.321 21.446 9.642 1 91.19 253 TYR B N 1
ATOM 4025 C CA . TYR B 1 253 ? -13.491 21.201 10.478 1 91.19 253 TYR B CA 1
ATOM 4026 C C . TYR B 1 253 ? -14.495 22.341 10.358 1 91.19 253 TYR B C 1
ATOM 4028 O O . TYR B 1 253 ? -15.692 22.106 10.182 1 91.19 253 TYR B O 1
ATOM 4036 N N . LYS B 1 254 ? -14.082 23.537 10.384 1 92.68 254 LYS B N 1
ATOM 4037 C CA . LYS B 1 254 ? -14.961 24.695 10.252 1 92.68 254 LYS B CA 1
ATOM 4038 C C . LYS B 1 254 ? -15.64 24.717 8.885 1 92.68 254 LYS B C 1
ATOM 4040 O O . LYS B 1 254 ? -16.839 24.982 8.786 1 92.68 254 LYS B O 1
ATOM 4045 N N . THR B 1 255 ? -14.81 24.461 7.861 1 92.61 255 THR B N 1
ATOM 4046 C CA . THR B 1 255 ? -15.347 24.401 6.506 1 92.61 255 THR B CA 1
ATOM 4047 C C . THR B 1 255 ? -16.4 23.302 6.39 1 92.61 255 THR B C 1
ATOM 4049 O O . THR B 1 255 ? -17.422 23.482 5.726 1 92.61 255 THR B O 1
ATOM 4052 N N . TYR B 1 256 ? -16.104 22.24 7.005 1 93.71 256 TYR B N 1
ATOM 4053 C CA . TYR B 1 256 ? -17.025 21.109 7.05 1 93.71 256 TYR B CA 1
ATOM 4054 C C . TYR B 1 256 ? -18.343 21.504 7.705 1 93.71 256 TYR B C 1
ATOM 4056 O O . TYR B 1 256 ? -19.416 21.271 7.144 1 93.71 256 TYR B O 1
ATOM 4064 N N . LEU B 1 257 ? -18.34 22.18 8.827 1 95.62 257 LEU B N 1
ATOM 4065 C CA . LEU B 1 257 ? -19.531 22.641 9.533 1 95.62 257 LEU B CA 1
ATOM 4066 C C . LEU B 1 257 ? -20.32 23.628 8.68 1 95.62 257 LEU B C 1
ATOM 4068 O O . LEU B 1 257 ? -21.55 23.561 8.623 1 95.62 257 LEU B O 1
ATOM 4072 N N . ALA B 1 258 ? -19.623 24.491 8.082 1 95.6 258 ALA B N 1
ATOM 4073 C CA . ALA B 1 258 ? -20.267 25.483 7.224 1 95.6 258 ALA B CA 1
ATOM 4074 C C . ALA B 1 258 ? -20.98 24.814 6.052 1 95.6 258 ALA B C 1
ATOM 4076 O O . ALA B 1 258 ? -22.072 25.232 5.66 1 95.6 258 ALA B O 1
ATOM 4077 N N . SER B 1 259 ? -20.355 23.807 5.51 1 95.38 259 SER B N 1
ATOM 4078 C CA . SER B 1 259 ? -20.956 23.085 4.393 1 95.38 259 SER B CA 1
ATOM 4079 C C . SER B 1 259 ? -22.253 22.401 4.811 1 95.38 259 SER B C 1
ATOM 4081 O O . SER B 1 259 ? -23.232 22.405 4.062 1 95.38 259 SER B O 1
ATOM 4083 N N . ILE B 1 260 ? -22.257 21.828 5.981 1 96.14 260 ILE B N 1
ATOM 4084 C CA . ILE B 1 260 ? -23.471 21.211 6.504 1 96.14 260 ILE B CA 1
ATOM 4085 C C . ILE B 1 260 ? -24.557 22.272 6.674 1 96.14 260 ILE B C 1
ATOM 4087 O O . ILE B 1 260 ? -25.706 22.062 6.278 1 96.14 260 ILE B O 1
ATOM 4091 N N . ARG B 1 261 ? -24.198 23.348 7.287 1 97.02 261 ARG B N 1
ATOM 4092 C CA . ARG B 1 261 ? -25.144 24.436 7.512 1 97.02 261 ARG B CA 1
ATOM 4093 C C . ARG B 1 261 ? -25.787 24.883 6.204 1 97.02 261 ARG B C 1
ATOM 4095 O O . ARG B 1 261 ? -27.003 25.077 6.138 1 97.02 261 ARG B O 1
ATOM 4102 N N . ASP B 1 262 ? -24.98 24.933 5.194 1 96.27 262 ASP B N 1
ATOM 4103 C CA . ASP B 1 262 ? -25.449 25.423 3.902 1 96.27 262 ASP B CA 1
ATOM 4104 C C . ASP B 1 262 ? -26.423 24.438 3.261 1 96.27 262 ASP B C 1
ATOM 4106 O O . ASP B 1 262 ? -27.355 24.843 2.563 1 96.27 262 ASP B O 1
ATOM 4110 N N . VAL B 1 263 ? -26.22 23.184 3.496 1 96.7 263 VAL B N 1
ATOM 4111 C CA . VAL B 1 263 ? -27.103 22.156 2.956 1 96.7 263 VAL B CA 1
ATOM 4112 C C . VAL B 1 263 ? -28.443 22.189 3.687 1 96.7 263 VAL B C 1
ATOM 4114 O O . VAL B 1 263 ? -29.499 22.03 3.069 1 96.7 263 VAL B O 1
ATOM 4117 N N . VAL B 1 264 ? -28.412 22.33 4.964 1 95.68 264 VAL B N 1
ATOM 4118 C CA . VAL B 1 264 ? -29.601 22.255 5.805 1 95.68 264 VAL B CA 1
ATOM 4119 C C . VAL B 1 264 ? -30.423 23.533 5.656 1 95.68 264 VAL B C 1
ATOM 4121 O O . VAL B 1 264 ? -31.652 23.504 5.752 1 95.68 264 VAL B O 1
ATOM 4124 N N . ALA B 1 265 ? -29.828 24.578 5.461 1 88.98 265 ALA B N 1
ATOM 4125 C CA . ALA B 1 265 ? -30.492 25.876 5.371 1 88.98 265 ALA B CA 1
ATOM 4126 C C . ALA B 1 265 ? -31.333 25.975 4.101 1 88.98 265 ALA B C 1
ATOM 4128 O O . ALA B 1 265 ? -31.03 25.327 3.096 1 88.98 265 ALA B O 1
#

Secondary structure (DSSP, 8-state):
---------------------------------------------HHHHHHHHHHHHHHHHHHHHHHHHHHHHHHT--STT---HHHHHHHHHHT-EEE--TTBSEEEEEEE-TTS-EEEEEEESGGGG---------S-------------PEEEEEEEEETTTEEEEEEEEEETTEEEEEEEEEESSHHHHH--SHHHHHHHHHS---S-GGGS-HHHHHHHHHHHHHTT--HHHHTTHHHHHHHHHHHHHHHHHHHHHHHH-/---------------------------------------------HHHHHHHHHHHHHH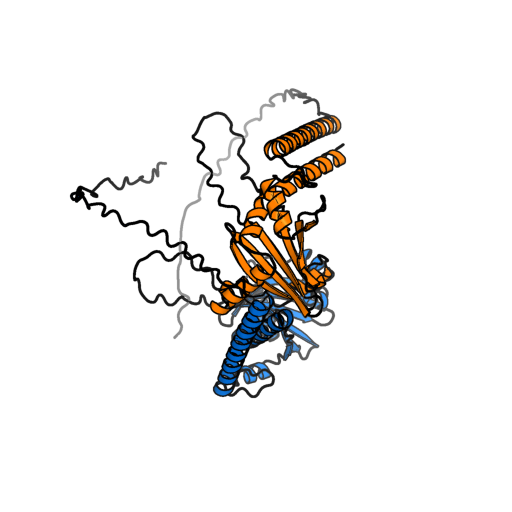HHHHHHHHHHHHHHHHT--STT---HHHHHHHHHHT-EEE--TT-SEEEEEEE-TTS-EEEEEEESSSS----------S-------------PEEEEEEEEETTTEEEEEEEEEETTEEEEEEEEEESSHHHHH---HHHHHHHHHB---S-GGGS-HHHHHHHHHHHHHTT-SHHHHTTHHHHHHHHHHHHHHHHHHHHHHHH-

Solvent-accessible surface area (backbone atoms only — not comparable to full-atom values): 30922 Å² total; per-residue (Å²): 140,70,90,69,75,78,78,77,72,81,84,83,77,73,90,74,72,87,72,75,80,76,75,81,75,77,77,74,76,70,76,76,74,75,72,76,75,72,70,70,66,77,79,68,49,62,62,57,42,37,52,51,36,37,52,47,40,50,51,52,44,51,51,52,52,52,51,51,51,50,51,24,62,75,40,57,31,80,52,98,77,52,38,42,39,72,55,48,53,53,40,60,71,63,53,49,41,84,50,80,51,70,63,39,30,46,41,36,35,40,28,75,48,95,87,61,30,35,31,35,39,38,34,56,42,64,74,65,71,68,71,74,83,78,76,85,76,76,85,80,80,71,77,85,71,70,76,72,69,62,81,72,62,44,56,37,37,38,34,43,26,39,71,98,74,10,17,39,39,37,35,30,30,40,57,95,34,36,79,49,62,42,34,53,31,79,37,81,37,46,61,63,72,65,49,78,43,52,67,40,47,52,52,56,69,69,47,78,50,66,64,54,44,81,75,48,57,68,70,57,48,52,52,49,52,53,51,45,31,74,64,56,62,32,48,75,53,48,58,44,46,64,62,52,47,51,56,51,36,52,51,30,47,44,51,48,47,48,47,44,32,50,31,63,92,139,81,83,76,87,65,90,87,75,92,79,92,82,70,99,72,84,77,83,71,79,74,75,84,73,78,75,74,80,68,79,76,76,73,70,74,75,68,69,68,62,78,70,70,48,77,60,56,54,38,53,50,50,41,52,51,42,50,51,51,46,51,49,53,51,50,50,52,51,48,50,23,62,74,38,56,31,80,50,99,78,52,39,42,37,70,55,46,54,52,38,59,72,63,53,48,40,82,50,79,50,77,88,49,65,46,42,36,34,41,27,75,46,95,87,61,30,34,33,36,40,39,35,56,42,74,77,62,70,72,65,73,81,73,72,80,76,72,87,81,76,75,77,78,69,75,71,75,69,65,82,74,64,43,57,36,38,39,34,44,25,32,82,88,44,6,15,40,37,38,34,30,30,39,55,94,36,35,79,49,60,42,35,54,32,66,38,84,34,45,60,67,71,65,49,88,44,61,64,43,47,34,52,58,71,41,34,48,45,56,63,54,42,81,76,48,57,66,69,52,48,51,35,51,50,53,40,46,31,61,63,55,63,32,47,75,52,49,58,44,45,65,61,53,46,49,55,51,36,53,51,33,49,46,52,50,47,50,51,51,35,60,67,63,96

Radius of gyration: 33.19 Å; Cα contacts (8 Å, |Δi|>4): 656; chains: 2; bounding box: 100×92×80 Å

Organism: Yarrowia lipolytica (strain CLIB 122 / E 150) (NCBI:txid284591)

pLDDT: mean 74.97, std 27.5, range [15.97, 98.49]